Protein AF-0000000075982747 (afdb_homodimer)

Foldseek 3Di:
DPPCVPPPDPLQLLFFWDWAPDDDPNATKIKTKDFDQFWIKMWMDSLVFIWIDIDGNVRLQVQQCVQPVPDDDDRNLSRVVVCVVNVCRHCEPVVPFQWHWDWDADPNWIKIWIWHDDVNHIGIDIDTIDTDDDVVSCSRPVVLVVLLVVVVVVVVVVVVVVLQVVVVVVVVCVVVVHDDPDPVPDDDRDDPVVVVVVVPDPVVVVVVVVCVVCVCRDPVNSVSSSVSSVVVVVVVVVCVVVVD/DPPPVPPPDPLQLLFFWDWAPDDDPNATKIKTKDFDQFWIKMWMDSLVFIWIDIDGNVRLQVQQCVQPVPDDDDRNLSSVVVCVVNVCRHCEPVVPFQWHWDWDADPNWIKIWIWHDDVNHIGIDIDTIDTDDDVVSCSRPVVLVVLLVVVVVVVVVVVVVVLQVVVVVVVVCVVVVHDDPDPVPDDDRDDPVVVVVVVPDPVVVVVVVVCVVCVCRDPVNSVSSSVSSVVVVVVVVVCVVVVD

Solvent-accessible surface area (backbone ato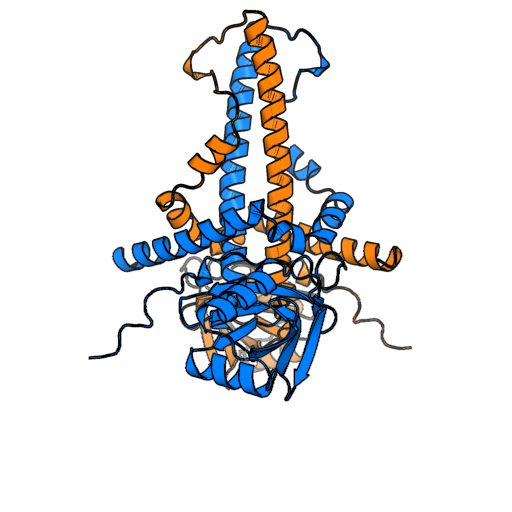ms only — not comparable to full-atom values): 26541 Å² total; per-residue (Å²): 128,81,85,70,78,76,72,65,76,58,73,53,68,34,47,44,54,35,50,32,61,52,61,58,96,90,27,56,31,32,38,32,68,44,77,59,83,56,35,40,39,39,41,39,31,57,69,54,52,37,29,34,41,74,43,46,52,71,54,50,52,54,51,42,41,72,63,30,72,90,58,88,74,57,64,60,60,50,50,50,50,51,49,54,55,60,74,39,31,64,38,40,65,64,72,82,37,75,38,44,68,47,73,42,77,53,94,90,25,51,28,45,37,37,40,36,63,55,94,83,35,81,37,54,48,72,47,66,36,40,80,56,54,46,67,56,40,20,63,69,48,45,48,44,37,48,39,43,37,31,50,50,51,54,52,44,54,51,51,52,50,51,43,53,47,47,40,52,34,49,50,42,30,48,74,72,68,49,71,63,94,48,77,85,47,64,70,78,76,84,46,69,69,59,48,51,55,68,62,64,35,56,71,61,45,10,59,53,52,75,45,20,68,61,52,50,40,24,76,78,34,27,54,53,44,25,48,45,40,52,18,48,54,51,29,52,53,52,26,65,72,66,76,98,129,80,82,72,77,74,72,65,76,59,73,54,68,34,46,43,54,35,49,32,61,50,61,56,96,90,26,56,32,32,38,32,67,42,76,58,83,56,34,40,38,39,41,38,30,55,70,54,53,39,29,34,42,73,43,47,52,72,56,49,53,54,50,42,38,70,64,29,70,90,57,88,72,58,65,60,60,49,49,50,51,52,49,55,55,61,73,38,30,63,40,40,64,64,71,84,38,74,38,45,67,46,73,42,77,54,96,90,25,52,29,43,36,36,41,36,65,56,94,85,36,82,38,55,46,73,46,66,35,41,82,56,55,47,67,57,40,19,63,70,49,44,48,44,38,47,38,43,35,32,51,49,52,54,50,45,54,51,52,50,51,51,44,51,48,46,40,51,34,50,49,43,30,47,75,73,67,51,67,64,94,48,77,84,46,62,71,78,77,84,47,70,70,59,47,51,55,68,62,64,36,57,71,60,46,10,59,52,50,74,45,20,68,62,53,48,40,24,76,76,34,26,53,52,44,24,49,44,41,50,18,48,55,52,30,51,52,51,28,67,73,65,74,97

Radius of gyration: 26.96 Å; Cα contacts (8 Å, |Δi|>4): 726; chains: 2; bounding box: 75×79×65 Å

Nearest PDB structures (foldseek):
  2qm4-assembly2_D  TM=8.924E-01  e=4.549E-17  Homo sapiens
  2qm4-assembly1_A  TM=8.557E-01  e=5.703E-17  Homo sapiens
  7lt3-assembly1_H  TM=8.931E-01  e=9.091E-16  Homo sapiens
  3w03-assembly1_B  TM=8.622E-01  e=6.477E-16  Homo sapiens
  3rwr-assembly1_H  TM=8.733E-01  e=3.383E-14  Homo sapiens

Secondary structure (DSSP, 8-state):
----TT-S--GGGGSPPEEEEEEETTEEEEEEEEE-SS-EEEEEE-SS-EEEEEE-HHHHHHHHHHH-TT----HHHHHHHHHHHHHTGGGTTSSSSS-EEEEEEETTEEEEEEEEEETTEEEEEEEEPEEP-HHHHIIIIIHHHHHHHHHHHHHHHHHHHHHHHHHHHHHHHHHTT---SSGGG--PPP-HHHHHHHH--HHHHHHHHTTHHHHHTSHHHHHHHHHHHHHHHHHHHHHHHHT-/----TT-S--GGGGSPPEEEEEEETTEEEEEEEEE-SS-EEEEEE-SS-EEEEEE-HHHHHHHHHHH-TT----HHHHHHHHHHHHHTGGGTTSSSSS-EEEEEEETTEEEEEEEEEETTEEEEEEEEPEEP-HHHHIIIIIHHHHHHHHHHHHHHHHHHHHHHHHHHHHHHHHHTT---SSGGG--PPP-HHHHHHHH--HHHHHHHHTTHHHHHTSHHHHHHHHHHHHHHHHHHHHHHHHT-

InterPro domains:
  IPR015381 XLF-like, N-terminal [PF09302] (16-130)
  IPR038051 XRCC4-like, N-terminal domain superfamily [G3DSA:2.170.210.10] (7-145)
  IPR052287 Non-homologous end-joining factor [PTHR32235] (9-232)
  IPR053829 XLF-like, coiled-coil region [PF21928] (135-181)

Organism: Limulus polyphemus (NCBI:txid6850)

Sequence (488 aa):
MADNSFGKQSKLNAVPWKYCTVSYKNRNLLVKFEISETSYQLFVTDLVHLYSEQLLKTDLHSRTQKLNPKIEVPTNRLLQEIESILSEASSWNTGKMHYLVEVREVAEAPVLKVESYLAGVPFLWEFYLQSEHGEQFNKQVVSPLLYMVAELQRQQRELIARLKSKDAEIDNYKASGATVSRKQMETLPFNEENFRNDMNIMKDVAENLKMAVPNVFSKDAQKLYEYVVLASYEAQTLKSLTGCMADNSFGKQSKLNAVPWKYCTVSYKNRNLLVKFEISETSYQLFVTDLVHLYSEQLLKTDLHSRTQKLNPKIEVPTNRLLQEIESILSEASSWNTGKMHYLVEVREVAEAPVLKVESYLAGVPFLWEFYLQSEHGEQFNKQVVSPLLYMVAELQRQQRELIARLKSKDAEIDNYKASGATVSRKQMETLPFNEENFRNDMNIMKDVAENLKMAVPNVFSKDAQKLYEYVVLASYEAQTLKSLTGC

pLDDT: mean 87.95, std 13.23, range [20.52, 97.38]

Structure (mmCIF, N/CA/C/O backbone):
data_AF-0000000075982747-model_v1
#
loop_
_entity.id
_entity.type
_entity.pdbx_description
1 polymer 'Non-homologous end-joining factor 1-like isoform X3'
#
loop_
_atom_site.group_PDB
_atom_site.id
_atom_site.type_symbol
_atom_site.label_atom_id
_atom_site.label_alt_id
_atom_site.label_comp_id
_atom_site.label_asym_id
_atom_site.label_entity_id
_atom_site.label_seq_id
_atom_site.pdbx_PDB_ins_code
_atom_site.Cartn_x
_atom_site.Cartn_y
_atom_site.Cartn_z
_atom_site.occupancy
_atom_site.B_iso_or_equiv
_atom_site.auth_seq_id
_atom_site.auth_comp_id
_atom_site.auth_asym_id
_atom_site.auth_atom_id
_atom_site.pdbx_PDB_model_num
ATOM 1 N N . MET A 1 1 ? 7.797 2.732 -39.375 1 21.17 1 MET A N 1
ATOM 2 C CA . MET A 1 1 ? 6.598 2.445 -38.594 1 21.17 1 MET A CA 1
ATOM 3 C C . MET A 1 1 ? 6.961 2.088 -37.156 1 21.17 1 MET A C 1
ATOM 5 O O . MET A 1 1 ? 7.746 1.166 -36.906 1 21.17 1 MET A O 1
ATOM 9 N N . ALA A 1 2 ? 7.059 3.021 -36.219 1 28.95 2 ALA A N 1
ATOM 10 C CA . ALA A 1 2 ? 7.52 2.877 -34.844 1 28.95 2 ALA A CA 1
ATOM 11 C C . ALA A 1 2 ? 6.785 1.739 -34.156 1 28.95 2 ALA A C 1
ATOM 13 O O . ALA A 1 2 ? 5.555 1.646 -34.219 1 28.95 2 ALA A O 1
ATOM 14 N N . ASP A 1 3 ? 7.359 0.571 -34.062 1 27.52 3 ASP A N 1
ATOM 15 C CA . ASP A 1 3 ? 6.805 -0.683 -33.562 1 27.52 3 ASP A CA 1
ATOM 16 C C . ASP A 1 3 ? 6.039 -0.463 -32.25 1 27.52 3 ASP A C 1
ATOM 18 O O . ASP A 1 3 ? 6.605 0.023 -31.266 1 27.52 3 ASP A O 1
ATOM 22 N N . ASN A 1 4 ? 4.777 -0.023 -32.188 1 30.94 4 ASN A N 1
ATOM 23 C CA . ASN A 1 4 ? 3.637 0.309 -31.344 1 30.94 4 ASN A CA 1
ATOM 24 C C . ASN A 1 4 ? 3.383 -0.771 -30.297 1 30.94 4 ASN A C 1
ATOM 26 O O . ASN A 1 4 ? 2.254 -0.934 -29.828 1 30.94 4 ASN A O 1
ATOM 30 N N . SER A 1 5 ? 4.004 -1.928 -30.25 1 33.12 5 SER A N 1
ATOM 31 C CA . SER A 1 5 ? 3.891 -3.182 -29.5 1 33.12 5 SER A CA 1
ATOM 32 C C . SER A 1 5 ? 3.957 -2.945 -28 1 33.12 5 SER A C 1
ATOM 34 O O . SER A 1 5 ? 3.693 -3.855 -27.219 1 33.12 5 SER A O 1
ATOM 36 N N . PHE A 1 6 ? 4.676 -2.016 -27.547 1 33.22 6 PHE A N 1
ATOM 37 C CA . PHE A 1 6 ? 4.879 -1.712 -26.141 1 33.22 6 PHE A CA 1
ATOM 38 C C . PHE A 1 6 ? 3.586 -1.226 -25.5 1 33.22 6 PHE A C 1
ATOM 40 O O . PHE A 1 6 ? 3.541 -0.973 -24.297 1 33.22 6 PHE A O 1
ATOM 47 N N . GLY A 1 7 ? 2.684 -0.474 -26.25 1 39.56 7 GLY A N 1
ATOM 48 C CA . GLY A 1 7 ? 1.726 0.344 -25.516 1 39.56 7 GLY A CA 1
ATOM 49 C C . GLY A 1 7 ? 0.766 -0.47 -24.672 1 39.56 7 GLY A C 1
ATOM 50 O O . GLY A 1 7 ? -0.188 0.073 -24.109 1 39.56 7 GLY A O 1
ATOM 51 N N . LYS A 1 8 ? 0.344 -1.641 -25.141 1 43.84 8 LYS A N 1
ATOM 52 C CA . LYS A 1 8 ? -0.685 -2.424 -24.469 1 43.84 8 LYS A CA 1
ATOM 53 C C . LYS A 1 8 ? -0.226 -2.846 -23.078 1 43.84 8 LYS A C 1
ATOM 55 O O . LYS A 1 8 ? 0.821 -3.48 -22.922 1 43.84 8 LYS A O 1
ATOM 60 N N . GLN A 1 9 ? -0.669 -2.15 -22.156 1 57.88 9 GLN A N 1
ATOM 61 C CA . GLN A 1 9 ? -0.435 -2.467 -20.75 1 57.88 9 GLN A CA 1
ATOM 62 C C . GLN A 1 9 ? -0.441 -3.975 -20.516 1 57.88 9 GLN A C 1
ATOM 64 O O . GLN A 1 9 ? -1.39 -4.664 -20.891 1 57.88 9 GLN A O 1
ATOM 69 N N . SER A 1 10 ? 0.787 -4.621 -20.219 1 70.5 10 SER A N 1
ATOM 70 C CA . SER A 1 10 ? 0.969 -6.043 -19.938 1 70.5 10 SER A CA 1
ATOM 71 C C . SER A 1 10 ? -0.114 -6.566 -19 1 70.5 10 SER A C 1
ATOM 73 O O . SER A 1 10 ? -0.433 -5.926 -18 1 70.5 10 SER A O 1
ATOM 75 N N . LYS A 1 11 ? -0.999 -7.453 -19.531 1 84.06 11 LYS A N 1
ATOM 76 C CA . LYS A 1 11 ? -1.966 -8.148 -18.688 1 84.06 11 LYS A CA 1
ATOM 77 C C . LYS A 1 11 ? -1.343 -8.547 -17.344 1 84.06 11 LYS A C 1
ATOM 79 O O . LYS A 1 11 ? -2.047 -8.695 -16.344 1 84.06 11 LYS A O 1
ATOM 84 N N . LEU A 1 12 ? -0.029 -8.602 -17.359 1 92.25 12 LEU A N 1
ATOM 85 C CA . LEU A 1 12 ? 0.691 -9.047 -16.172 1 92.25 12 LEU A CA 1
ATOM 86 C C . LEU A 1 12 ? 0.562 -8.031 -15.047 1 92.25 12 LEU A C 1
ATOM 88 O O . LEU A 1 12 ? 0.581 -8.398 -13.867 1 92.25 12 LEU A O 1
ATOM 92 N N . ASN A 1 13 ? 0.337 -6.801 -15.414 1 92.44 13 ASN A N 1
ATOM 93 C CA . ASN A 1 13 ? 0.226 -5.75 -14.406 1 92.44 13 ASN A CA 1
ATOM 94 C C . ASN A 1 13 ? -0.963 -5.988 -13.477 1 92.44 13 ASN A C 1
ATOM 96 O O . ASN A 1 13 ? -0.889 -5.703 -12.281 1 92.44 13 ASN A O 1
ATOM 100 N N . ALA A 1 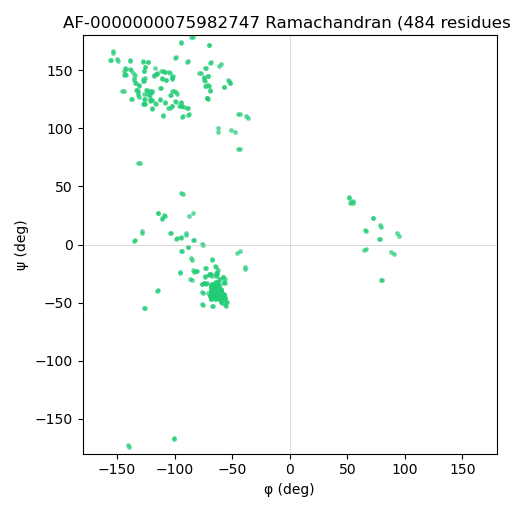14 ? -1.988 -6.586 -14.039 1 92.12 14 ALA A N 1
ATOM 101 C CA . ALA A 1 14 ? -3.225 -6.754 -13.273 1 92.12 14 ALA A CA 1
ATOM 102 C C . ALA A 1 14 ? -3.266 -8.109 -12.586 1 92.12 14 ALA A C 1
ATOM 104 O O . ALA A 1 14 ? -4.195 -8.406 -11.828 1 92.12 14 ALA A O 1
ATOM 105 N N . VAL A 1 15 ? -2.285 -8.938 -12.875 1 93.25 15 VAL A N 1
ATOM 106 C CA . VAL A 1 15 ? -2.213 -10.227 -12.195 1 93.25 15 VAL A CA 1
ATOM 107 C C . VAL A 1 15 ? -1.803 -10.031 -10.742 1 93.25 15 VAL A C 1
ATOM 109 O O . VAL A 1 15 ? -0.827 -9.328 -10.453 1 93.25 15 VAL A O 1
ATOM 112 N N . PRO A 1 16 ? -2.594 -10.562 -9.82 1 92.94 16 PRO A N 1
ATOM 113 C CA . PRO A 1 16 ? -2.242 -10.391 -8.406 1 92.94 16 PRO A CA 1
ATOM 114 C C . PRO A 1 16 ? -0.988 -11.172 -8.008 1 92.94 16 PRO A C 1
ATOM 116 O O . PRO A 1 16 ? -0.646 -12.164 -8.656 1 92.94 16 PRO A O 1
ATOM 119 N N . TRP A 1 17 ? -0.344 -10.727 -6.969 1 94.31 17 TRP A N 1
ATOM 120 C CA . TRP A 1 17 ? 0.831 -11.398 -6.422 1 94.31 17 TRP A CA 1
ATOM 121 C C . TRP A 1 17 ? 0.435 -12.664 -5.676 1 94.31 17 TRP A C 1
ATOM 123 O O . TRP A 1 17 ? -0.622 -12.719 -5.039 1 94.31 17 TRP A O 1
ATOM 133 N N . LYS A 1 18 ? 1.231 -13.609 -5.777 1 91.62 18 LYS A N 1
ATOM 134 C CA . LYS A 1 18 ? 1.093 -14.844 -5.008 1 91.62 18 LYS A CA 1
ATOM 135 C C . LYS A 1 18 ? 2.225 -14.992 -3.996 1 91.62 18 LYS A C 1
ATOM 137 O O . LYS A 1 18 ? 3.389 -14.75 -4.32 1 91.62 18 LYS A O 1
ATOM 142 N N . TYR A 1 19 ? 1.837 -15.352 -2.811 1 89.88 19 TYR A N 1
ATOM 143 C CA . TYR A 1 19 ? 2.805 -15.586 -1.744 1 89.88 19 TYR A CA 1
ATOM 144 C C . TYR A 1 19 ? 3.629 -16.844 -2.014 1 89.88 19 TYR A C 1
ATOM 146 O O . TYR A 1 19 ? 3.082 -17.875 -2.389 1 89.88 19 TYR A O 1
ATOM 154 N N . CYS A 1 20 ? 4.949 -16.688 -1.856 1 89.06 20 CYS A N 1
ATOM 155 C CA . CYS A 1 20 ? 5.844 -17.828 -1.993 1 89.06 20 CYS A CA 1
ATOM 156 C C . CYS A 1 20 ? 6.277 -18.344 -0.628 1 89.06 20 CYS A C 1
ATOM 158 O O . CYS A 1 20 ? 6.562 -17.562 0.276 1 89.06 20 CYS A O 1
ATOM 160 N N . THR A 1 21 ? 6.414 -19.562 -0.453 1 82.19 21 THR A N 1
ATOM 161 C CA . THR A 1 21 ? 6.832 -20.141 0.817 1 82.19 21 THR A CA 1
ATOM 162 C C . THR A 1 21 ? 8.352 -20.125 0.939 1 82.19 21 THR A C 1
ATOM 164 O O . THR A 1 21 ? 8.906 -20.562 1.953 1 82.19 21 THR A O 1
ATOM 167 N N . VAL A 1 22 ? 9.078 -19.562 -0.009 1 84.94 22 VAL A N 1
ATOM 168 C CA . VAL A 1 22 ? 10.539 -19.484 0.05 1 84.94 22 VAL A CA 1
ATOM 169 C C . VAL A 1 22 ? 10.969 -18.062 0.422 1 84.94 22 VAL A C 1
ATOM 171 O O . VAL A 1 22 ? 10.266 -17.094 0.116 1 84.94 22 VAL A O 1
ATOM 174 N N . SER A 1 23 ? 12.086 -18.047 1.132 1 82.81 23 SER A N 1
ATOM 175 C CA . SER A 1 23 ? 12.609 -16.75 1.554 1 82.81 23 SER A CA 1
ATOM 176 C C . SER A 1 23 ? 13.961 -16.469 0.911 1 82.81 23 SER A C 1
ATOM 178 O O . SER A 1 23 ? 14.672 -17.391 0.509 1 82.81 23 SER A O 1
ATOM 180 N N . TYR A 1 24 ? 14.234 -15.305 0.636 1 84.81 24 TYR A N 1
ATOM 181 C CA . TYR A 1 24 ? 15.5 -14.781 0.138 1 84.81 24 TYR A CA 1
ATOM 182 C C . TYR A 1 24 ? 16 -13.648 1.021 1 84.81 24 TYR A C 1
ATOM 184 O O . TYR A 1 24 ? 15.312 -12.656 1.223 1 84.81 24 TYR A O 1
ATOM 192 N N . LYS A 1 25 ? 17.203 -13.789 1.597 1 84.44 25 LYS A N 1
ATOM 193 C CA . LYS A 1 25 ? 17.781 -12.805 2.502 1 84.44 25 LYS A CA 1
ATOM 194 C C . LYS A 1 25 ? 16.812 -12.445 3.623 1 84.44 25 LYS A C 1
ATOM 196 O O . LYS A 1 25 ? 16.562 -11.266 3.891 1 84.44 25 LYS A O 1
ATOM 201 N N . ASN A 1 26 ? 16.109 -13.453 4.156 1 82.88 26 ASN A N 1
ATOM 202 C CA . ASN A 1 26 ? 15.219 -13.367 5.312 1 82.88 26 ASN A CA 1
ATOM 203 C C . ASN A 1 26 ? 13.93 -12.625 4.977 1 82.88 26 ASN A C 1
ATOM 205 O O . ASN A 1 26 ? 13.32 -12.008 5.852 1 82.88 26 ASN A O 1
ATOM 209 N N . ARG A 1 27 ? 13.672 -12.633 3.73 1 86.88 27 ARG A N 1
ATOM 210 C CA . ARG A 1 27 ? 12.422 -12.008 3.311 1 86.88 27 ARG A CA 1
ATOM 211 C C . ARG A 1 27 ? 11.594 -12.969 2.457 1 86.88 27 ARG A C 1
ATOM 213 O O . ARG A 1 27 ? 12.141 -13.703 1.636 1 86.88 27 ARG A O 1
ATOM 220 N N . ASN A 1 28 ? 10.344 -12.883 2.717 1 86.81 28 ASN A N 1
ATOM 221 C CA . ASN A 1 28 ? 9.445 -13.688 1.895 1 86.81 28 ASN A CA 1
ATOM 222 C C . ASN A 1 28 ? 9.305 -13.109 0.489 1 86.81 28 ASN A C 1
ATOM 224 O O . ASN A 1 28 ? 9.391 -11.898 0.301 1 86.81 28 ASN A O 1
ATOM 228 N N . LEU A 1 29 ? 9.031 -14.039 -0.42 1 92.38 29 LEU A N 1
ATOM 229 C CA . LEU A 1 29 ? 8.93 -13.617 -1.812 1 92.38 29 LEU A CA 1
ATOM 230 C C . LEU A 1 29 ? 7.484 -13.664 -2.291 1 92.38 29 LEU A C 1
ATOM 232 O O . LEU A 1 29 ? 6.668 -14.406 -1.744 1 92.38 29 LEU A O 1
ATOM 236 N N . LEU A 1 30 ? 7.211 -12.789 -3.17 1 94.81 30 LEU A N 1
ATOM 237 C CA . LEU A 1 30 ? 5.973 -12.805 -3.941 1 94.81 30 LEU A CA 1
ATOM 238 C C . LEU A 1 30 ? 6.262 -12.969 -5.43 1 94.81 30 LEU A C 1
ATOM 240 O O . LEU A 1 30 ? 7.262 -12.453 -5.934 1 94.81 30 LEU A O 1
ATOM 244 N N . VAL A 1 31 ? 5.336 -13.688 -6.105 1 95.62 31 VAL A N 1
ATOM 245 C CA . VAL A 1 31 ? 5.539 -13.914 -7.535 1 95.62 31 VAL A CA 1
ATOM 246 C C . VAL A 1 31 ? 4.234 -13.672 -8.289 1 95.62 31 VAL A C 1
ATOM 248 O O . VAL A 1 31 ? 3.15 -13.938 -7.762 1 95.62 31 VAL A O 1
ATOM 251 N N . LYS A 1 32 ? 4.309 -13.133 -9.414 1 95.94 32 LYS A N 1
ATOM 252 C CA . LYS A 1 32 ? 3.229 -13.102 -10.391 1 95.94 32 LYS A CA 1
ATOM 253 C C . LYS A 1 32 ? 3.752 -13.359 -11.805 1 95.94 32 LYS A C 1
ATOM 255 O O . LYS A 1 32 ? 4.914 -13.07 -12.102 1 95.94 32 LYS A O 1
ATOM 260 N N . PHE A 1 33 ? 2.834 -13.961 -12.656 1 96.75 33 PHE A N 1
ATOM 261 C CA . PHE A 1 33 ? 3.365 -14.406 -13.938 1 96.75 33 PHE A CA 1
ATOM 262 C C . PHE A 1 33 ? 2.256 -14.5 -14.984 1 96.75 33 PHE A C 1
ATOM 264 O O . PHE A 1 33 ? 1.072 -14.484 -14.641 1 96.75 33 PHE A O 1
ATOM 271 N N . GLU A 1 34 ? 2.709 -14.453 -16.188 1 96.31 34 GLU A N 1
ATOM 272 C CA . GLU A 1 34 ? 1.869 -14.688 -17.359 1 96.31 34 GLU A CA 1
ATOM 273 C C . GLU A 1 34 ? 2.545 -15.641 -18.344 1 96.31 34 GLU A C 1
ATOM 275 O O . GLU A 1 34 ? 3.744 -15.523 -18.609 1 96.31 34 GLU A O 1
ATOM 280 N N . ILE A 1 35 ? 1.756 -16.609 -18.797 1 96 35 ILE A N 1
ATOM 281 C CA . ILE A 1 35 ? 2.244 -17.594 -19.75 1 96 35 ILE A CA 1
ATOM 282 C C . ILE A 1 35 ? 1.544 -17.406 -21.094 1 96 35 ILE A C 1
ATOM 284 O O . ILE A 1 35 ? 0.319 -17.281 -21.156 1 96 35 ILE A O 1
ATOM 288 N N . SER A 1 36 ? 2.287 -17.25 -22.094 1 93.56 36 SER A N 1
ATOM 289 C CA . SER A 1 36 ? 1.737 -17.234 -23.438 1 93.56 36 SER A CA 1
ATOM 290 C C . SER A 1 36 ? 1.949 -18.578 -24.141 1 93.56 36 SER A C 1
ATOM 292 O O . SER A 1 36 ? 2.314 -19.562 -23.516 1 93.56 36 SER A O 1
ATOM 294 N N . GLU A 1 37 ? 1.739 -18.578 -25.406 1 92.69 37 GLU A N 1
ATOM 295 C CA . GLU A 1 37 ? 1.903 -19.797 -26.188 1 92.69 37 GLU A CA 1
ATOM 296 C C . GLU A 1 37 ? 3.379 -20.141 -26.359 1 92.69 37 GLU A C 1
ATOM 298 O O . GLU A 1 37 ? 3.732 -21.312 -26.5 1 92.69 37 GLU A O 1
ATOM 303 N N . THR A 1 38 ? 4.207 -19.156 -26.344 1 94.25 38 THR A N 1
ATOM 304 C CA . THR A 1 38 ? 5.594 -19.453 -26.688 1 94.25 38 THR A CA 1
ATOM 305 C C . THR A 1 38 ? 6.547 -18.781 -25.703 1 94.25 38 THR A C 1
ATOM 307 O O . THR A 1 38 ? 7.766 -18.797 -25.906 1 94.25 38 THR A O 1
ATOM 310 N N . SER A 1 39 ? 5.992 -18.141 -24.703 1 95.75 39 SER A N 1
ATOM 311 C CA . SER A 1 39 ? 6.855 -17.375 -23.797 1 95.75 39 SER A CA 1
ATOM 312 C C . SER A 1 39 ? 6.23 -17.25 -22.422 1 95.75 39 SER A C 1
ATOM 314 O O . SER A 1 39 ? 5.078 -17.641 -22.203 1 95.75 39 SER A O 1
ATOM 316 N N . TYR A 1 40 ? 7.102 -16.812 -21.484 1 96.69 40 TYR A N 1
ATOM 317 C CA . TYR A 1 40 ? 6.551 -16.406 -20.203 1 96.69 40 TYR A CA 1
ATOM 318 C C . TYR A 1 40 ? 7.238 -15.148 -19.688 1 96.69 40 TYR A C 1
ATOM 320 O O . TYR A 1 40 ? 8.305 -14.773 -20.172 1 96.69 40 TYR A O 1
ATOM 328 N N . GLN A 1 41 ? 6.523 -14.492 -18.812 1 97.06 41 GLN A N 1
ATOM 329 C CA . GLN A 1 41 ? 7.039 -13.359 -18.047 1 97.06 41 GLN A CA 1
ATOM 330 C C . GLN A 1 41 ? 6.676 -13.469 -16.578 1 97.06 41 GLN A C 1
ATOM 332 O O . GLN A 1 41 ? 5.578 -13.922 -16.234 1 97.06 41 GLN A O 1
ATOM 337 N N . LEU A 1 42 ? 7.617 -13.125 -15.742 1 97.25 42 LEU A N 1
ATOM 338 C CA . LEU A 1 42 ? 7.262 -13.141 -14.328 1 97.25 42 LEU A CA 1
ATOM 339 C C . LEU A 1 42 ? 7.926 -11.984 -13.594 1 97.25 42 LEU A C 1
ATOM 341 O O . LEU A 1 42 ? 8.922 -11.43 -14.062 1 97.25 42 LEU A O 1
ATOM 345 N N . PHE A 1 43 ? 7.32 -11.516 -12.547 1 97.25 43 PHE A N 1
ATOM 346 C CA . PHE A 1 43 ? 7.879 -10.617 -11.539 1 97.25 43 PHE A CA 1
ATOM 347 C C . PHE A 1 43 ? 8.047 -11.336 -10.211 1 97.25 43 PHE A C 1
ATOM 349 O O . PHE A 1 43 ? 7.223 -12.188 -9.844 1 97.25 43 PHE A O 1
ATOM 356 N N . VAL A 1 44 ? 9.086 -11.039 -9.508 1 96.62 44 VAL A N 1
ATOM 357 C CA . VAL A 1 44 ? 9.344 -11.5 -8.148 1 96.62 44 VAL A CA 1
ATOM 358 C C . VAL A 1 44 ? 9.734 -10.32 -7.266 1 96.62 44 VAL A C 1
ATOM 360 O O . VAL A 1 44 ? 10.516 -9.461 -7.68 1 96.62 44 VAL A O 1
ATOM 363 N N . THR A 1 45 ? 9.211 -10.258 -6.074 1 95.88 45 THR A N 1
ATOM 364 C CA . THR A 1 45 ? 9.578 -9.156 -5.188 1 95.88 45 THR A CA 1
ATOM 365 C C . THR A 1 45 ? 9.664 -9.633 -3.74 1 95.88 45 THR A C 1
ATOM 367 O O . THR A 1 45 ? 8.969 -10.578 -3.35 1 95.88 45 THR A O 1
ATOM 370 N N . ASP A 1 46 ? 10.555 -9.062 -3.012 1 93.56 46 ASP A N 1
ATOM 371 C CA . ASP A 1 46 ? 10.602 -9.188 -1.559 1 93.56 46 ASP A CA 1
ATOM 372 C C . ASP A 1 46 ? 10.078 -7.93 -0.876 1 93.56 46 ASP A C 1
ATOM 374 O O . ASP A 1 46 ? 10.328 -7.711 0.311 1 93.56 46 ASP A O 1
ATOM 378 N N . LEU A 1 47 ? 9.5 -7.027 -1.6 1 93.94 47 LEU A N 1
ATOM 379 C CA . LEU A 1 47 ? 8.898 -5.766 -1.188 1 93.94 47 LEU A CA 1
ATOM 380 C C . LEU A 1 47 ? 9.977 -4.711 -0.93 1 93.94 47 LEU A C 1
ATOM 382 O O . LEU A 1 47 ? 9.664 -3.602 -0.488 1 93.94 47 LEU A O 1
ATOM 386 N N . VAL A 1 48 ? 11.18 -5.012 -1.191 1 95.06 48 VAL A N 1
ATOM 387 C CA . VAL A 1 48 ? 12.305 -4.078 -1.183 1 95.06 48 VAL A CA 1
ATOM 388 C C . VAL A 1 48 ? 12.867 -3.943 -2.594 1 95.06 48 VAL A C 1
ATOM 390 O O . VAL A 1 48 ? 13.195 -2.838 -3.035 1 95.06 48 VAL A O 1
ATOM 393 N N . HIS A 1 49 ? 12.914 -5.066 -3.264 1 94.62 49 HIS A N 1
ATOM 394 C CA . HIS A 1 49 ? 13.422 -5.156 -4.633 1 94.62 49 HIS A CA 1
ATOM 395 C C . HIS A 1 49 ? 12.391 -5.805 -5.551 1 94.62 49 HIS A C 1
ATOM 397 O O . HIS A 1 49 ? 11.531 -6.566 -5.094 1 94.62 49 HIS A O 1
ATOM 403 N N . LEU A 1 50 ? 12.484 -5.434 -6.781 1 96.56 50 LEU A N 1
ATOM 404 C CA . LEU A 1 50 ? 11.688 -6.066 -7.828 1 96.56 50 LEU A CA 1
ATOM 405 C C . LEU A 1 50 ? 12.594 -6.715 -8.875 1 96.56 50 LEU A C 1
ATOM 407 O O . LEU A 1 50 ? 13.562 -6.109 -9.328 1 96.56 50 LEU A O 1
ATOM 411 N N . TYR A 1 51 ? 12.266 -7.938 -9.18 1 96.69 51 TYR A N 1
ATOM 412 C CA . TYR A 1 51 ? 12.992 -8.688 -10.195 1 96.69 51 TYR A CA 1
ATOM 413 C C . TYR A 1 51 ? 12.047 -9.164 -11.297 1 96.69 51 TYR A C 1
ATOM 415 O O . TYR A 1 51 ? 10.844 -9.281 -11.078 1 96.69 51 TYR A O 1
ATOM 423 N N . SER A 1 52 ? 12.664 -9.43 -12.484 1 97.25 52 SER A N 1
ATOM 424 C CA . SER A 1 52 ? 11.828 -9.93 -13.562 1 97.25 52 SER A CA 1
ATOM 425 C C . SER A 1 52 ? 12.625 -10.852 -14.492 1 97.25 52 SER A C 1
ATOM 427 O O . SER A 1 52 ? 13.859 -10.852 -14.469 1 97.25 52 SER A O 1
ATOM 429 N N . GLU A 1 53 ? 11.914 -11.656 -15.203 1 97.31 53 GLU A N 1
ATOM 430 C CA . GLU A 1 53 ? 12.445 -12.445 -16.312 1 97.31 53 GLU A CA 1
ATOM 431 C C . GLU A 1 53 ? 11.414 -12.602 -17.422 1 97.31 53 GLU A C 1
ATOM 433 O O . GLU A 1 53 ? 10.234 -12.836 -17.156 1 97.31 53 GLU A O 1
ATOM 438 N N . GLN A 1 54 ? 11.852 -12.367 -18.562 1 96.12 54 GLN A N 1
ATOM 439 C CA . GLN A 1 54 ? 11.086 -12.711 -19.766 1 96.12 54 GLN A CA 1
ATOM 440 C C . GLN A 1 54 ? 11.867 -13.664 -20.656 1 96.12 54 GLN A C 1
ATOM 442 O O . GLN A 1 54 ? 13.023 -13.398 -21 1 96.12 54 GLN A O 1
ATOM 447 N N . LEU A 1 55 ? 11.273 -14.742 -20.953 1 96.06 55 LEU A N 1
ATOM 448 C CA . LEU A 1 55 ? 11.938 -15.727 -21.797 1 96.06 55 LEU A CA 1
ATOM 449 C C . LEU A 1 55 ? 11.109 -16.031 -23.047 1 96.06 55 LEU A C 1
ATOM 451 O O . LEU A 1 55 ? 9.922 -16.344 -22.938 1 96.06 55 LEU A O 1
ATOM 455 N N . LEU A 1 56 ? 11.734 -15.938 -24.156 1 94.38 56 LEU A N 1
ATOM 456 C CA . LEU A 1 56 ? 11.086 -16.234 -25.438 1 94.38 56 LEU A CA 1
ATOM 457 C C . LEU A 1 56 ? 11.352 -17.688 -25.844 1 94.38 56 LEU A C 1
ATOM 459 O O . LEU A 1 56 ? 12.148 -18.375 -25.219 1 94.38 56 LEU A O 1
ATOM 463 N N . LYS A 1 57 ? 10.727 -18.094 -26.891 1 92.56 57 LYS A N 1
ATOM 464 C CA . LYS A 1 57 ? 10.734 -19.484 -27.328 1 92.56 57 LYS A CA 1
ATOM 465 C C . LYS A 1 57 ? 12.164 -20 -27.5 1 92.56 57 LYS A C 1
ATOM 467 O O . LYS A 1 57 ? 12.508 -21.078 -27.016 1 92.56 57 LYS A O 1
ATOM 472 N N . THR A 1 58 ? 13 -19.297 -28.188 1 91.38 58 THR A N 1
ATOM 473 C CA . THR A 1 58 ? 14.367 -19.734 -28.484 1 91.38 58 THR A CA 1
ATOM 474 C C . THR A 1 58 ? 15.156 -19.922 -27.188 1 91.38 58 THR A C 1
ATOM 476 O O . THR A 1 58 ? 15.883 -20.906 -27.047 1 91.38 58 THR A O 1
ATOM 479 N N . ASP A 1 59 ? 14.977 -19.062 -26.312 1 95.12 59 ASP A N 1
ATOM 480 C CA . ASP A 1 59 ? 15.719 -19.125 -25.062 1 95.12 59 ASP A CA 1
ATOM 481 C C . ASP A 1 59 ? 15.18 -20.234 -24.156 1 95.12 59 ASP A C 1
ATOM 483 O O . ASP A 1 59 ? 15.938 -20.844 -23.391 1 95.12 59 ASP A O 1
ATOM 487 N N . LEU A 1 60 ? 13.906 -20.469 -24.219 1 94.88 60 LEU A N 1
ATOM 488 C CA . LEU A 1 60 ? 13.297 -21.562 -23.484 1 94.88 60 LEU A CA 1
ATOM 489 C C . LEU A 1 60 ? 13.945 -22.891 -23.844 1 94.88 60 LEU A C 1
ATOM 491 O O . LEU A 1 60 ? 14.305 -23.672 -22.953 1 94.88 60 LEU A O 1
ATOM 495 N N . HIS A 1 61 ? 14.117 -23.109 -25.062 1 92.56 61 HIS A N 1
ATOM 496 C CA . HIS A 1 61 ? 14.68 -24.359 -25.562 1 92.56 61 HIS A CA 1
ATOM 497 C C . HIS A 1 61 ? 16.156 -24.484 -25.172 1 92.56 61 HIS A C 1
ATOM 499 O O . HIS A 1 61 ? 16.594 -25.531 -24.719 1 92.56 61 HIS A O 1
ATOM 505 N N . SER A 1 62 ? 16.859 -23.422 -25.391 1 95.44 62 SER A N 1
ATOM 506 C CA . SER A 1 62 ? 18.281 -23.438 -25.062 1 95.44 62 SER A CA 1
ATOM 507 C C . SER A 1 62 ? 18.516 -23.719 -23.594 1 95.44 62 SER A C 1
ATOM 509 O O . SER A 1 62 ? 19.391 -24.516 -23.234 1 95.44 62 SER A O 1
ATOM 511 N N . ARG A 1 63 ? 17.719 -23.125 -22.75 1 96.31 63 ARG A N 1
ATOM 512 C CA . ARG A 1 63 ? 17.859 -23.344 -21.312 1 96.31 63 ARG A CA 1
ATOM 513 C C . ARG A 1 63 ? 17.469 -24.766 -20.938 1 96.31 63 ARG A C 1
ATOM 515 O O . ARG A 1 63 ? 18.109 -25.391 -20.078 1 96.31 63 ARG A O 1
ATOM 522 N N . THR A 1 64 ? 16.406 -25.25 -21.516 1 94.5 64 THR A N 1
ATOM 523 C CA . THR A 1 64 ? 15.992 -26.625 -21.266 1 94.5 64 THR A CA 1
ATOM 524 C C . THR A 1 64 ? 17.109 -27.609 -21.609 1 94.5 64 THR A C 1
ATOM 526 O O . THR A 1 64 ? 17.406 -28.516 -20.844 1 94.5 64 THR A O 1
ATOM 529 N N . GLN A 1 65 ? 17.703 -27.344 -22.703 1 94.25 65 GLN A N 1
ATOM 530 C CA . GLN A 1 65 ? 18.766 -28.234 -23.172 1 94.25 65 GLN A CA 1
ATOM 531 C C . GLN A 1 65 ? 19.969 -28.172 -22.234 1 94.25 65 GLN A C 1
ATOM 533 O O . GLN A 1 65 ? 20.609 -29.188 -21.969 1 94.25 65 GLN A O 1
ATOM 538 N N . LYS A 1 66 ? 20.312 -27.031 -21.812 1 95.94 66 LYS A N 1
ATOM 539 C CA . LYS A 1 66 ? 21.453 -26.828 -20.922 1 95.94 66 LYS A CA 1
ATOM 540 C C . LYS A 1 66 ? 21.219 -27.5 -19.562 1 95.94 66 LYS A C 1
ATOM 542 O O . LYS A 1 66 ? 22.094 -28.188 -19.031 1 95.94 66 LYS A O 1
ATOM 547 N N . LEU A 1 67 ? 20.031 -27.359 -18.984 1 96 67 LEU A N 1
ATOM 548 C CA . LEU A 1 67 ? 19.719 -27.812 -17.641 1 96 67 LEU A CA 1
ATOM 549 C C . LEU A 1 67 ? 19.312 -29.281 -17.656 1 96 67 LEU A C 1
ATOM 551 O O . LEU A 1 67 ? 19.484 -29.984 -16.656 1 96 67 LEU A O 1
ATOM 555 N N . ASN A 1 68 ? 18.703 -29.688 -18.812 1 95.38 68 ASN A N 1
ATOM 556 C CA . ASN A 1 68 ? 18.172 -31.047 -18.969 1 95.38 68 ASN A CA 1
ATOM 557 C C . ASN A 1 68 ? 18.625 -31.656 -20.281 1 95.38 68 ASN A C 1
ATOM 559 O O . ASN A 1 68 ? 17.797 -31.922 -21.156 1 95.38 68 ASN A O 1
ATOM 563 N N . PRO A 1 69 ? 19.828 -31.984 -20.438 1 93.38 69 PRO A N 1
ATOM 564 C CA . PRO A 1 69 ? 20.375 -32.406 -21.734 1 93.38 69 PRO A CA 1
ATOM 565 C C . PRO A 1 69 ? 19.719 -33.688 -22.266 1 93.38 69 PRO A C 1
ATOM 567 O O . PRO A 1 69 ? 19.703 -33.906 -23.469 1 93.38 69 PRO A O 1
ATOM 570 N N . LYS A 1 70 ? 19.156 -34.469 -21.484 1 90.62 70 LYS A N 1
ATOM 571 C CA . LYS A 1 70 ? 18.625 -35.75 -21.906 1 90.62 70 LYS A CA 1
ATOM 572 C C . LYS A 1 70 ? 17.125 -35.656 -22.141 1 90.62 70 LYS A C 1
ATOM 574 O O . LYS A 1 70 ? 16.469 -36.656 -22.422 1 90.62 70 LYS A O 1
ATOM 579 N N . ILE A 1 71 ? 16.562 -34.469 -22.031 1 88.31 71 ILE A N 1
ATOM 580 C CA . ILE A 1 71 ? 15.117 -34.312 -22.125 1 88.31 71 ILE A CA 1
ATOM 581 C C . ILE A 1 71 ? 14.758 -33.469 -23.344 1 88.31 71 ILE A C 1
ATOM 583 O O . ILE A 1 71 ? 15.383 -32.438 -23.609 1 88.31 71 ILE A O 1
ATOM 587 N N . GLU A 1 72 ? 13.977 -34.031 -24.234 1 87.81 72 GLU A N 1
ATOM 588 C CA . GLU A 1 72 ? 13.336 -33.25 -25.297 1 87.81 72 GLU A CA 1
ATOM 589 C C . GLU A 1 72 ? 11.852 -33.031 -25 1 87.81 72 GLU A C 1
ATOM 591 O O . GLU A 1 72 ? 11.102 -34 -24.859 1 87.81 72 GLU A O 1
ATOM 596 N N . VAL A 1 73 ? 11.508 -31.859 -24.859 1 89.56 73 VAL A N 1
ATOM 597 C CA . VAL A 1 73 ? 10.133 -31.531 -24.5 1 89.56 73 VAL A CA 1
ATOM 598 C C . VAL A 1 73 ? 9.602 -30.438 -25.422 1 89.56 73 VAL A C 1
ATOM 600 O O . VAL A 1 73 ? 10.281 -29.438 -25.656 1 89.56 73 VAL A O 1
ATOM 603 N N . PRO A 1 74 ? 8.375 -30.625 -25.984 1 92.31 74 PRO A N 1
ATOM 604 C CA . PRO A 1 74 ? 7.773 -29.562 -26.781 1 92.31 74 PRO A CA 1
ATOM 605 C C . PRO A 1 74 ? 7.539 -28.281 -25.969 1 92.31 74 PRO A C 1
ATOM 607 O O . PRO A 1 74 ? 7.328 -28.344 -24.766 1 92.31 74 PRO A O 1
ATOM 610 N N . THR A 1 75 ? 7.52 -27.188 -26.656 1 93.31 75 THR A N 1
ATOM 611 C CA . THR A 1 75 ? 7.418 -25.875 -26.031 1 93.31 75 THR A CA 1
ATOM 612 C C . THR A 1 75 ? 6.137 -25.766 -25.203 1 93.31 75 THR A C 1
ATOM 614 O O . THR A 1 75 ? 6.156 -25.266 -24.078 1 93.31 75 THR A O 1
ATOM 617 N N . ASN A 1 76 ? 5.043 -26.203 -25.734 1 94.12 76 ASN A N 1
ATOM 618 C CA . ASN A 1 76 ? 3.766 -26.094 -25.031 1 94.12 76 ASN A CA 1
ATOM 619 C C . ASN A 1 76 ? 3.777 -26.891 -23.734 1 94.12 76 ASN A C 1
ATOM 621 O O . ASN A 1 76 ? 3.256 -26.422 -22.719 1 94.12 76 ASN A O 1
ATOM 625 N N . ARG A 1 77 ? 4.285 -28.016 -23.734 1 93.12 77 ARG A N 1
ATOM 626 C CA . ARG A 1 77 ? 4.387 -28.828 -22.531 1 93.12 77 ARG A CA 1
ATOM 627 C C . ARG A 1 77 ? 5.324 -28.172 -21.516 1 93.12 77 ARG A C 1
ATOM 629 O O . ARG A 1 77 ? 5.074 -28.234 -20.297 1 93.12 77 ARG A O 1
ATOM 636 N N . LEU A 1 78 ? 6.414 -27.672 -22.016 1 94.38 78 LEU A N 1
ATOM 637 C CA . LEU A 1 78 ? 7.359 -26.953 -21.156 1 94.38 78 LEU A CA 1
ATOM 638 C C . LEU A 1 78 ? 6.676 -25.797 -20.438 1 94.38 78 LEU A C 1
ATOM 640 O O . LEU A 1 78 ? 6.816 -25.656 -19.219 1 94.38 78 LEU A O 1
ATOM 644 N N . LEU A 1 79 ? 5.969 -25.047 -21.141 1 96.25 79 LEU A N 1
ATOM 645 C CA . LEU A 1 79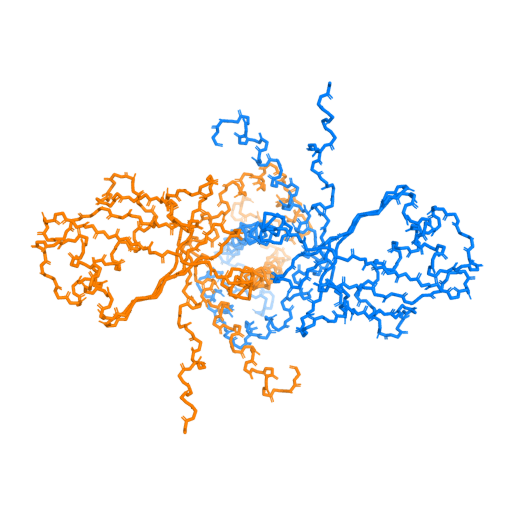 ? 5.293 -23.875 -20.594 1 96.25 79 LEU A CA 1
ATOM 646 C C . LEU A 1 79 ? 4.188 -24.281 -19.625 1 96.25 79 LEU A C 1
ATOM 648 O O . LEU A 1 79 ? 3.934 -23.594 -18.641 1 96.25 79 LEU A O 1
ATOM 652 N N . GLN A 1 80 ? 3.545 -25.344 -19.891 1 94.94 80 GLN A N 1
ATOM 653 C CA . GLN A 1 80 ? 2.562 -25.891 -18.953 1 94.94 80 GLN A CA 1
ATOM 654 C C . GLN A 1 80 ? 3.213 -26.25 -17.625 1 94.94 80 GLN A C 1
ATOM 656 O O . GLN A 1 80 ? 2.637 -26.031 -16.562 1 94.94 80 GLN A O 1
ATOM 661 N N . GLU A 1 81 ? 4.383 -26.875 -17.734 1 93.12 81 GLU A N 1
ATOM 662 C CA . GLU A 1 81 ? 5.109 -27.234 -16.516 1 93.12 81 GLU A CA 1
ATOM 663 C C . GLU A 1 81 ? 5.516 -26 -15.719 1 93.12 81 GLU A C 1
ATOM 665 O O . GLU A 1 81 ? 5.375 -25.969 -14.5 1 93.12 81 GLU A O 1
ATOM 670 N N . ILE A 1 82 ? 5.988 -25.016 -16.406 1 95.25 82 ILE A N 1
ATOM 671 C CA . ILE A 1 82 ? 6.395 -23.766 -15.773 1 95.25 82 ILE A CA 1
ATOM 672 C C . ILE A 1 82 ? 5.195 -23.109 -15.094 1 95.25 82 ILE A C 1
ATOM 674 O O . ILE A 1 82 ? 5.297 -22.641 -13.961 1 95.25 82 ILE A O 1
ATOM 678 N N . GLU A 1 83 ? 4.105 -23.109 -15.758 1 96.12 83 GLU A N 1
ATOM 679 C CA . GLU A 1 83 ? 2.873 -22.594 -15.18 1 96.12 83 GLU A CA 1
ATOM 680 C C . GLU A 1 83 ? 2.494 -23.344 -13.914 1 96.12 83 GLU A C 1
ATOM 682 O O . GLU A 1 83 ? 2.104 -22.75 -12.914 1 96.12 83 GLU A O 1
ATOM 687 N N . SER A 1 84 ? 2.584 -24.656 -13.977 1 93.25 84 SER A N 1
ATOM 688 C CA . SER A 1 84 ? 2.264 -25.5 -12.82 1 93.25 84 SER A CA 1
ATOM 689 C C . SER A 1 84 ? 3.168 -25.172 -11.641 1 93.25 84 SER A C 1
ATOM 691 O O . SER A 1 84 ? 2.697 -25.047 -10.508 1 93.25 84 SER A O 1
ATOM 693 N N . ILE A 1 85 ? 4.422 -25.031 -11.953 1 93.31 85 ILE A N 1
ATOM 694 C CA . ILE A 1 85 ? 5.402 -24.719 -10.922 1 93.31 85 ILE A CA 1
ATOM 695 C C . ILE A 1 85 ? 5.039 -23.391 -10.25 1 93.31 85 ILE A C 1
ATOM 697 O O . ILE A 1 85 ? 4.926 -23.328 -9.023 1 93.31 85 ILE A O 1
ATOM 701 N N . LEU A 1 86 ? 4.793 -22.391 -11.016 1 95.06 86 LEU A N 1
ATOM 702 C CA . LEU A 1 86 ? 4.566 -21.047 -10.492 1 95.06 86 LEU A CA 1
ATOM 703 C C . LEU A 1 86 ? 3.209 -20.953 -9.812 1 95.06 86 LEU A C 1
ATOM 705 O O . LEU A 1 86 ? 3.051 -20.219 -8.836 1 95.06 86 LEU A O 1
ATOM 709 N N . SER A 1 87 ? 2.238 -21.656 -10.312 1 93 87 SER A N 1
ATOM 710 C CA . SER A 1 87 ? 0.899 -21.656 -9.727 1 93 87 SER A CA 1
ATOM 711 C C . SER A 1 87 ? 0.903 -22.234 -8.32 1 93 87 SER A C 1
ATOM 713 O O . SER A 1 87 ? 0.025 -21.922 -7.512 1 93 87 SER A O 1
ATOM 715 N N . GLU A 1 88 ? 1.936 -22.969 -8.016 1 91.31 88 GLU A N 1
ATOM 716 C CA . GLU A 1 88 ? 2.004 -23.625 -6.711 1 91.31 88 GLU A CA 1
ATOM 717 C C . GLU A 1 88 ? 3.043 -22.969 -5.812 1 91.31 88 GLU A C 1
ATOM 719 O O . GLU A 1 88 ? 3.543 -23.594 -4.871 1 91.31 88 GLU A O 1
ATOM 724 N N . ALA A 1 89 ? 3.301 -21.781 -6.082 1 90.12 89 ALA A N 1
ATOM 725 C CA . ALA A 1 89 ? 4.352 -21.062 -5.367 1 90.12 89 ALA A CA 1
ATOM 726 C C . ALA A 1 89 ? 4.09 -21.062 -3.863 1 90.12 89 ALA A C 1
ATOM 728 O O . ALA A 1 89 ? 5.027 -21.109 -3.064 1 90.12 89 ALA A O 1
ATOM 729 N N . SER A 1 90 ? 2.844 -21.047 -3.438 1 87.06 90 SER A N 1
ATOM 730 C CA . SER A 1 90 ? 2.488 -20.984 -2.023 1 87.06 90 SER A CA 1
ATOM 731 C C . SER A 1 90 ? 2.684 -22.344 -1.351 1 87.06 90 SER A C 1
ATOM 733 O O . SER A 1 90 ? 2.51 -22.469 -0.137 1 87.06 90 SER A O 1
ATOM 735 N N . SER A 1 91 ? 3.121 -23.312 -2.051 1 86.81 91 SER A N 1
ATOM 736 C CA . SER A 1 91 ? 3.305 -24.656 -1.497 1 86.81 91 SER A CA 1
ATOM 737 C C . SER A 1 91 ? 4.703 -25.188 -1.79 1 86.81 91 SER A C 1
ATOM 739 O O . SER A 1 91 ? 4.977 -26.375 -1.583 1 86.81 91 SER A O 1
ATOM 741 N N . TRP A 1 92 ? 5.477 -24.359 -2.242 1 87.62 92 TRP A N 1
ATOM 742 C CA . TRP A 1 92 ? 6.855 -24.781 -2.494 1 87.62 92 TRP A CA 1
ATOM 743 C C . TRP A 1 92 ? 7.496 -25.328 -1.227 1 87.62 92 TRP A C 1
ATOM 745 O O . TRP A 1 92 ? 7.32 -24.781 -0.139 1 87.62 92 TRP A O 1
ATOM 755 N N . ASN A 1 93 ? 8.188 -26.422 -1.307 1 84.12 93 ASN A N 1
ATOM 756 C CA . ASN A 1 93 ? 9.008 -27.016 -0.258 1 84.12 93 ASN A CA 1
ATOM 757 C C . ASN A 1 93 ? 8.156 -27.5 0.917 1 84.12 93 ASN A C 1
ATOM 759 O O . ASN A 1 93 ? 8.641 -27.562 2.047 1 84.12 93 ASN A O 1
ATOM 763 N N . THR A 1 94 ? 6.863 -27.562 0.816 1 79 94 THR A N 1
ATOM 764 C CA . THR A 1 94 ? 6.012 -27.969 1.926 1 79 94 THR A CA 1
ATOM 765 C C . THR A 1 94 ? 5.785 -29.484 1.907 1 79 94 THR A C 1
ATOM 767 O O . THR A 1 94 ? 5.129 -30.031 2.795 1 79 94 THR A O 1
ATOM 770 N N . GLY A 1 95 ? 6.512 -30.188 1.062 1 70.44 95 GLY A N 1
ATOM 771 C CA . GLY A 1 95 ? 6.332 -31.625 1 1 70.44 95 GLY A CA 1
ATOM 772 C C . GLY A 1 95 ? 5.109 -32.062 0.205 1 70.44 95 GLY A C 1
ATOM 773 O O . GLY A 1 95 ? 5.02 -33.188 -0.252 1 70.44 95 GLY A O 1
ATOM 774 N N . LYS A 1 96 ? 4.121 -31.203 0.244 1 61.25 96 LYS A N 1
ATOM 775 C CA . LYS A 1 96 ? 2.904 -31.547 -0.482 1 61.25 96 LYS A CA 1
ATOM 776 C C . LYS A 1 96 ? 3.168 -31.641 -1.982 1 61.25 96 LYS A C 1
ATOM 778 O O . LYS A 1 96 ? 2.545 -32.438 -2.678 1 61.25 96 LYS A O 1
ATOM 783 N N . MET A 1 97 ? 4.039 -30.703 -2.307 1 61.72 97 MET A N 1
ATOM 784 C CA . MET A 1 97 ? 4.359 -30.688 -3.73 1 61.72 97 MET A CA 1
ATOM 785 C C . MET A 1 97 ? 5.832 -31 -3.961 1 61.72 97 MET A C 1
ATOM 787 O O . MET A 1 97 ? 6.656 -30.812 -3.062 1 61.72 97 MET A O 1
ATOM 791 N N . HIS A 1 98 ? 5.957 -31.531 -5.078 1 69.81 98 HIS A N 1
ATOM 792 C CA . HIS A 1 98 ? 7.254 -32.094 -5.441 1 69.81 98 HIS A CA 1
ATOM 793 C C . HIS A 1 98 ? 8.148 -31.016 -6.066 1 69.81 98 HIS A C 1
ATOM 795 O O . HIS A 1 98 ? 8.953 -31.328 -6.953 1 69.81 98 HIS A O 1
ATOM 801 N N . TYR A 1 99 ? 7.793 -29.797 -5.672 1 84.31 99 TYR A N 1
ATOM 802 C CA . TYR A 1 99 ? 8.75 -28.844 -6.207 1 84.31 99 TYR A CA 1
ATOM 803 C C . TYR A 1 99 ? 9.742 -28.406 -5.137 1 84.31 99 TYR A C 1
ATOM 805 O O . TYR A 1 99 ? 9.344 -27.953 -4.059 1 84.31 99 TYR A O 1
ATOM 813 N N . LEU A 1 100 ? 10.961 -28.656 -5.344 1 86.88 100 LEU A N 1
ATOM 814 C CA . LEU A 1 100 ? 12.023 -28.109 -4.508 1 86.88 100 LEU A CA 1
ATOM 815 C C . LEU A 1 100 ? 12.562 -26.812 -5.094 1 86.88 100 LEU A C 1
ATOM 817 O O . LEU A 1 100 ? 13.039 -26.781 -6.23 1 86.88 100 LEU A O 1
ATOM 821 N N . VAL A 1 101 ? 12.445 -25.781 -4.359 1 90.62 101 VAL A N 1
ATOM 822 C CA . VAL A 1 101 ? 12.82 -24.469 -4.863 1 90.62 101 VAL A CA 1
ATOM 823 C C . VAL A 1 101 ? 13.844 -23.828 -3.934 1 90.62 101 VAL A C 1
ATOM 825 O O . VAL A 1 101 ? 13.688 -23.859 -2.711 1 90.62 101 VAL A O 1
ATOM 828 N N . GLU A 1 102 ? 14.883 -23.312 -4.523 1 91.62 102 GLU A N 1
ATOM 829 C CA . GLU A 1 102 ? 15.922 -22.594 -3.785 1 91.62 102 GLU A CA 1
ATOM 830 C C . GLU A 1 102 ? 16.312 -21.297 -4.488 1 91.62 102 GLU A C 1
ATOM 832 O O . GLU A 1 102 ? 16.281 -21.219 -5.719 1 91.62 102 GLU A O 1
ATOM 837 N N . VAL A 1 103 ? 16.625 -20.359 -3.711 1 93.44 103 VAL A N 1
ATOM 838 C CA . VAL A 1 103 ? 17.125 -19.109 -4.266 1 93.44 103 VAL A CA 1
ATOM 839 C C . VAL A 1 103 ? 18.641 -19.031 -4.09 1 93.44 103 VAL A C 1
ATOM 841 O O . VAL A 1 103 ? 19.156 -19.203 -2.98 1 93.44 103 VAL A O 1
ATOM 844 N N . ARG A 1 104 ? 19.328 -18.75 -5.172 1 91.69 104 ARG A N 1
ATOM 845 C CA . ARG A 1 104 ? 20.781 -18.594 -5.152 1 91.69 104 ARG A CA 1
ATOM 846 C C . ARG A 1 104 ? 21.203 -17.266 -5.762 1 91.69 104 ARG A C 1
ATOM 848 O O . ARG A 1 104 ? 20.5 -16.719 -6.621 1 91.69 104 ARG A O 1
ATOM 855 N N . GLU A 1 105 ? 22.266 -16.812 -5.238 1 91.44 105 GLU A N 1
ATOM 856 C CA . GLU A 1 105 ? 22.828 -15.594 -5.816 1 91.44 105 GLU A CA 1
ATOM 857 C C . GLU A 1 105 ? 23.906 -15.93 -6.848 1 91.44 105 GLU A C 1
ATOM 859 O O . GLU A 1 105 ? 24.875 -16.641 -6.547 1 91.44 105 GLU A O 1
ATOM 864 N N . VAL A 1 106 ? 23.703 -15.469 -8.047 1 87.31 106 VAL A N 1
ATOM 865 C CA . VAL A 1 106 ? 24.688 -15.625 -9.117 1 87.31 106 VAL A CA 1
ATOM 866 C C . VAL A 1 106 ? 25 -14.266 -9.734 1 87.31 106 VAL A C 1
ATOM 868 O O . VAL A 1 106 ? 24.094 -13.586 -10.242 1 87.31 106 VAL A O 1
ATOM 871 N N . ALA A 1 107 ? 26.203 -13.797 -9.742 1 87.88 107 ALA A N 1
ATOM 872 C CA . ALA A 1 107 ? 26.625 -12.508 -10.281 1 87.88 107 ALA A CA 1
ATOM 873 C C . ALA A 1 107 ? 25.781 -11.375 -9.719 1 87.88 107 ALA A C 1
ATOM 875 O O . ALA A 1 107 ? 25.266 -10.539 -10.469 1 87.88 107 ALA A O 1
ATOM 876 N N . GLU A 1 108 ? 25.391 -11.453 -8.508 1 85.38 108 GLU A N 1
ATOM 877 C CA . GLU A 1 108 ? 24.719 -10.414 -7.734 1 85.38 108 GLU A CA 1
ATOM 878 C C . GLU A 1 108 ? 23.234 -10.344 -8.078 1 85.38 108 GLU A C 1
ATOM 880 O O . GLU A 1 108 ? 22.594 -9.32 -7.844 1 85.38 108 GLU A O 1
ATOM 885 N N . ALA A 1 109 ? 22.875 -11.422 -8.734 1 89.31 109 ALA A N 1
ATOM 886 C CA . ALA A 1 109 ? 21.453 -11.508 -9.047 1 89.31 109 ALA A CA 1
ATOM 887 C C . ALA A 1 109 ? 20.859 -12.82 -8.539 1 89.31 109 ALA A C 1
ATOM 889 O O . ALA A 1 109 ? 21.516 -13.859 -8.578 1 89.31 109 ALA A O 1
ATOM 890 N N . PRO A 1 110 ? 19.656 -12.727 -8.078 1 94.44 110 PRO A N 1
ATOM 891 C CA . PRO A 1 110 ? 19.047 -13.961 -7.594 1 94.44 110 PRO A CA 1
ATOM 892 C C . PRO A 1 110 ? 18.625 -14.898 -8.727 1 94.44 110 PRO A C 1
ATOM 894 O O . PRO A 1 110 ? 18.156 -14.438 -9.766 1 94.44 110 PRO A O 1
ATOM 897 N N . VAL A 1 111 ? 18.828 -16.188 -8.508 1 96.56 111 VAL A N 1
ATOM 898 C CA . VAL A 1 111 ? 18.359 -17.25 -9.383 1 96.56 111 VAL A CA 1
ATOM 899 C C . VAL A 1 111 ? 17.438 -18.188 -8.609 1 96.56 111 VAL A C 1
ATOM 901 O O . VAL A 1 111 ? 17.797 -18.656 -7.527 1 96.56 111 VAL A O 1
ATOM 904 N N . LEU A 1 112 ? 16.219 -18.391 -9.102 1 96 112 LEU A N 1
ATOM 905 C CA . LEU A 1 112 ? 15.305 -19.375 -8.531 1 96 112 LEU A CA 1
ATOM 906 C C . LEU A 1 112 ? 15.516 -20.734 -9.18 1 96 112 LEU A C 1
ATOM 908 O O . LEU A 1 112 ? 15.195 -20.938 -10.352 1 96 112 LEU A O 1
ATOM 912 N N . LYS A 1 113 ? 16.016 -21.609 -8.422 1 95.69 113 LYS A N 1
ATOM 913 C CA . LYS A 1 113 ? 16.266 -22.969 -8.906 1 95.69 113 LYS A CA 1
ATOM 914 C C . LYS A 1 113 ? 15.133 -23.906 -8.492 1 95.69 113 LYS A C 1
ATOM 916 O O . LYS A 1 113 ? 14.766 -23.969 -7.32 1 95.69 113 LYS A O 1
ATOM 921 N N . VAL A 1 114 ? 14.633 -24.625 -9.445 1 94.62 114 VAL A N 1
ATOM 922 C CA . VAL A 1 114 ? 13.492 -25.516 -9.203 1 94.62 114 VAL A CA 1
ATOM 923 C C . VAL A 1 114 ? 13.844 -26.938 -9.617 1 94.62 114 VAL A C 1
ATOM 925 O O . VAL A 1 114 ? 14.391 -27.156 -10.703 1 94.62 114 VAL A O 1
ATOM 928 N N . GLU A 1 115 ? 13.609 -27.812 -8.773 1 93.44 115 GLU A N 1
ATOM 929 C CA . GLU A 1 115 ? 13.641 -29.234 -9.086 1 93.44 115 GLU A CA 1
ATOM 930 C C . GLU A 1 115 ? 12.234 -29.828 -9.102 1 93.44 115 GLU A C 1
ATOM 932 O O . GLU A 1 115 ? 11.484 -29.688 -8.141 1 93.44 115 GLU A O 1
ATOM 937 N N . SER A 1 116 ? 11.914 -30.375 -10.195 1 89.88 116 SER A N 1
ATOM 938 C CA . SER A 1 116 ? 10.594 -30.969 -10.367 1 89.88 116 SER A CA 1
ATOM 939 C C . SER A 1 116 ? 10.68 -32.281 -11.133 1 89.88 116 SER A C 1
ATOM 941 O O . SER A 1 116 ? 11.742 -32.906 -11.203 1 89.88 116 SER A O 1
ATOM 943 N N . TYR A 1 117 ? 9.469 -32.875 -11.461 1 87 117 TYR A N 1
ATOM 944 C CA . TYR A 1 117 ? 9.367 -34.062 -12.297 1 87 117 TYR A CA 1
ATOM 945 C C . TYR A 1 117 ? 8.414 -33.812 -13.469 1 87 117 TYR A C 1
ATOM 947 O O . TYR A 1 117 ? 7.301 -33.344 -13.281 1 87 117 TYR A O 1
ATOM 955 N N . LEU A 1 118 ? 8.898 -34.031 -14.656 1 84.62 118 LEU A N 1
ATOM 956 C CA . LEU A 1 118 ? 8.094 -33.938 -15.867 1 84.62 118 LEU A CA 1
ATOM 957 C C . LEU A 1 118 ? 7.871 -35.312 -16.469 1 84.62 118 LEU A C 1
ATOM 959 O O . LEU A 1 118 ? 8.812 -35.938 -16.969 1 84.62 118 LEU A O 1
ATOM 963 N N . ALA A 1 119 ? 6.605 -35.688 -16.375 1 82 119 ALA A N 1
ATOM 964 C CA . ALA A 1 119 ? 6.254 -37 -16.891 1 82 119 ALA A CA 1
ATOM 965 C C . ALA A 1 119 ? 7.121 -38.094 -16.25 1 82 119 ALA A C 1
ATOM 967 O O . ALA A 1 119 ? 7.625 -38.969 -16.953 1 82 119 ALA A O 1
ATOM 968 N N . GLY A 1 120 ? 7.441 -37.906 -14.984 1 84.38 120 GLY A N 1
ATOM 969 C CA . GLY A 1 120 ? 8.156 -38.938 -14.227 1 84.38 120 GLY A CA 1
ATOM 970 C C . GLY A 1 120 ? 9.664 -38.781 -14.32 1 84.38 120 GLY A C 1
ATOM 971 O O . GLY A 1 120 ? 10.406 -39.531 -13.688 1 84.38 120 GLY A O 1
ATOM 972 N N . VAL A 1 121 ? 10.164 -37.906 -15.141 1 88.88 121 VAL A N 1
ATOM 973 C CA . VAL A 1 121 ? 11.594 -37.656 -15.297 1 88.88 121 VAL A CA 1
ATOM 974 C C . VAL A 1 121 ? 11.992 -36.406 -14.531 1 88.88 121 VAL A C 1
ATOM 976 O O . VAL A 1 121 ? 11.273 -35.406 -14.555 1 88.88 121 VAL A O 1
ATOM 979 N N . PRO A 1 122 ? 13.031 -36.531 -13.797 1 91.31 122 PRO A N 1
ATOM 980 C CA . PRO A 1 122 ? 13.492 -35.312 -13.117 1 91.31 122 PRO A CA 1
ATOM 981 C C . PRO A 1 122 ? 13.664 -34.125 -14.07 1 91.31 122 PRO A C 1
ATOM 983 O O . PRO A 1 122 ? 14.156 -34.312 -15.188 1 91.31 122 PRO A O 1
ATOM 986 N N . PHE A 1 123 ? 13.273 -33 -13.648 1 93.69 123 PHE A N 1
ATOM 987 C CA . PHE A 1 123 ? 13.273 -31.797 -14.469 1 93.69 123 PHE A CA 1
ATOM 988 C C . PHE A 1 123 ? 13.773 -30.594 -13.672 1 93.69 123 PHE A C 1
ATOM 990 O O . PHE A 1 123 ? 13.25 -30.297 -12.602 1 93.69 123 PHE A O 1
ATOM 997 N N . LEU A 1 124 ? 14.758 -29.969 -14.219 1 95.5 124 LEU A N 1
ATOM 998 C CA . LEU A 1 124 ? 15.352 -28.812 -13.57 1 95.5 124 LEU A CA 1
ATOM 999 C C . LEU A 1 124 ? 14.977 -27.531 -14.312 1 95.5 124 LEU A C 1
ATOM 1001 O O . LEU A 1 124 ? 14.953 -27.5 -15.547 1 95.5 124 LEU A O 1
ATOM 1005 N N . TRP A 1 125 ? 14.734 -26.5 -13.562 1 96.12 125 TRP A N 1
ATOM 1006 C CA . TRP A 1 125 ? 14.516 -25.188 -14.156 1 96.12 125 TRP A CA 1
ATOM 1007 C C . TRP A 1 125 ? 15.125 -24.078 -13.297 1 96.12 125 TRP A C 1
ATOM 1009 O O . TRP A 1 125 ? 15.195 -24.219 -12.07 1 96.12 125 TRP A O 1
ATOM 1019 N N . GLU A 1 126 ? 15.578 -23.062 -13.992 1 96.69 126 GLU A N 1
ATOM 1020 C CA . GLU A 1 126 ? 16.141 -21.891 -13.32 1 96.69 126 GLU A CA 1
ATOM 1021 C C . GLU A 1 126 ? 15.531 -20.594 -13.867 1 96.69 126 GLU A C 1
ATOM 1023 O O . GLU A 1 126 ? 15.484 -20.391 -15.086 1 96.69 126 GLU A O 1
ATOM 1028 N N . PHE A 1 127 ? 15.031 -19.797 -12.984 1 97.25 127 PHE A N 1
ATOM 1029 C CA . PHE A 1 127 ? 14.625 -18.453 -13.352 1 97.25 127 PHE A CA 1
ATOM 1030 C C . PHE A 1 127 ? 15.75 -17.453 -13.07 1 97.25 127 PHE A C 1
ATOM 1032 O O . PHE A 1 127 ? 16.188 -17.328 -11.93 1 97.25 127 PHE A O 1
ATOM 1039 N N . TYR A 1 128 ? 16.219 -16.812 -14.055 1 96.81 128 TYR A N 1
ATOM 1040 C CA . TYR A 1 128 ? 17.25 -15.789 -13.906 1 96.81 128 TYR A CA 1
ATOM 1041 C C . TYR A 1 128 ? 16.625 -14.398 -13.758 1 96.81 128 TYR A C 1
ATOM 1043 O O . TYR A 1 128 ? 16.156 -13.812 -14.734 1 96.81 128 TYR A O 1
ATOM 1051 N N . LEU A 1 129 ? 16.781 -13.906 -12.57 1 96.44 129 LEU A N 1
ATOM 1052 C CA . LEU A 1 129 ? 16.031 -12.711 -12.203 1 96.44 129 LEU A CA 1
ATOM 1053 C C . LEU A 1 129 ? 16.891 -11.469 -12.312 1 96.44 129 LEU A C 1
ATOM 1055 O O . LEU A 1 129 ? 17.938 -11.367 -11.664 1 96.44 129 LEU A O 1
ATOM 1059 N N . GLN A 1 130 ? 16.406 -10.562 -13.086 1 95.94 130 GLN A N 1
ATOM 1060 C CA . GLN A 1 130 ? 17.094 -9.289 -13.25 1 95.94 130 GLN A CA 1
ATOM 1061 C C . GLN A 1 130 ? 16.422 -8.18 -12.445 1 95.94 130 GLN A C 1
ATOM 1063 O O . GLN A 1 130 ? 15.195 -8.109 -12.391 1 95.94 130 GLN A O 1
ATOM 1068 N N . SER A 1 131 ? 17.219 -7.316 -11.938 1 95.25 131 SER A N 1
ATOM 1069 C CA . SER A 1 131 ? 16.688 -6.219 -11.141 1 95.25 131 SER A CA 1
ATOM 1070 C C . SER A 1 131 ? 15.93 -5.219 -12 1 95.25 131 SER A C 1
ATOM 1072 O O . SER A 1 131 ? 16.359 -4.891 -13.109 1 95.25 131 SER A O 1
ATOM 1074 N N . GLU A 1 132 ? 14.789 -4.773 -11.523 1 94.81 132 GLU A N 1
ATOM 1075 C CA . GLU A 1 132 ? 13.992 -3.738 -12.18 1 94.81 132 GLU A CA 1
ATOM 1076 C C . GLU A 1 132 ? 14.227 -2.373 -11.539 1 94.81 132 GLU A C 1
ATOM 1078 O O . GLU A 1 132 ? 14.664 -2.287 -10.391 1 94.81 132 GLU A O 1
ATOM 1083 N N . HIS A 1 133 ? 13.891 -1.369 -12.242 1 92 133 HIS A N 1
ATOM 1084 C CA . HIS A 1 133 ? 14.086 -0.006 -11.758 1 92 133 HIS A CA 1
ATOM 1085 C C . HIS A 1 133 ? 12.906 0.449 -10.906 1 92 133 HIS A C 1
ATOM 1087 O O . HIS A 1 133 ? 11.891 -0.25 -10.812 1 92 133 HIS A O 1
ATOM 1093 N N . GLY A 1 134 ? 13.039 1.666 -10.406 1 93.38 134 GLY A N 1
ATOM 1094 C CA . GLY A 1 134 ? 12.078 2.186 -9.453 1 93.38 134 GLY A CA 1
ATOM 1095 C C . GLY A 1 134 ? 10.695 2.395 -10.047 1 93.38 134 GLY A C 1
ATOM 1096 O O . GLY A 1 134 ? 9.688 2.199 -9.367 1 93.38 134 GLY A O 1
ATOM 1097 N N . GLU A 1 135 ? 10.641 2.752 -11.281 1 93.69 135 GLU A N 1
ATOM 1098 C CA . GLU A 1 135 ? 9.352 2.994 -11.922 1 93.69 135 GLU A CA 1
ATOM 1099 C C . GLU A 1 135 ? 8.531 1.71 -12.016 1 93.69 135 GLU A C 1
ATOM 1101 O O . GLU A 1 135 ? 7.324 1.72 -11.781 1 93.69 135 GLU A O 1
ATOM 1106 N N . GLN A 1 136 ? 9.234 0.666 -12.375 1 95.12 136 GLN A N 1
ATOM 1107 C CA . GLN A 1 136 ? 8.555 -0.622 -12.438 1 95.12 136 GLN A CA 1
ATOM 1108 C C . GLN A 1 136 ? 8.133 -1.09 -11.055 1 95.12 136 GLN A C 1
ATOM 1110 O O . GLN A 1 136 ? 7.059 -1.672 -10.883 1 95.12 136 GLN A O 1
ATOM 1115 N N . PHE A 1 137 ? 8.992 -0.833 -10.102 1 96.88 137 PHE A N 1
ATOM 1116 C CA . PHE A 1 137 ? 8.648 -1.17 -8.727 1 96.88 137 PHE A CA 1
ATOM 1117 C C . PHE A 1 137 ? 7.391 -0.432 -8.281 1 96.88 137 PHE A C 1
ATOM 1119 O O . PHE A 1 137 ? 6.512 -1.021 -7.652 1 96.88 137 PHE A O 1
ATOM 1126 N N . ASN A 1 138 ? 7.289 0.79 -8.578 1 95.69 138 ASN A N 1
ATOM 1127 C CA . ASN A 1 138 ? 6.086 1.562 -8.281 1 95.69 138 ASN A CA 1
ATOM 1128 C C . ASN A 1 138 ? 4.855 0.957 -8.953 1 95.69 138 ASN A C 1
ATOM 1130 O O . ASN A 1 138 ? 3.842 0.718 -8.297 1 95.69 138 ASN A O 1
ATOM 1134 N N . LYS A 1 139 ? 4.953 0.636 -10.148 1 94.19 139 LYS A N 1
ATOM 1135 C CA . LYS A 1 139 ? 3.838 0.155 -10.953 1 94.19 139 LYS A CA 1
ATOM 1136 C C . LYS A 1 139 ? 3.348 -1.204 -10.469 1 94.19 139 LYS A C 1
ATOM 1138 O O . LYS A 1 139 ? 2.146 -1.479 -10.477 1 94.19 139 LYS A O 1
ATOM 1143 N N . GLN A 1 140 ? 4.238 -2.033 -10.023 1 95.12 140 GLN A N 1
ATOM 1144 C CA . GLN A 1 140 ? 3.893 -3.414 -9.703 1 95.12 140 GLN A CA 1
ATOM 1145 C C . GLN A 1 140 ? 3.576 -3.568 -8.219 1 95.12 140 GLN A C 1
ATOM 1147 O O . GLN A 1 140 ? 2.867 -4.496 -7.82 1 95.12 140 GLN A O 1
ATOM 1152 N N . VAL A 1 141 ? 4.098 -2.68 -7.391 1 95.81 141 VAL A N 1
ATOM 1153 C CA . VAL A 1 141 ? 4.027 -2.932 -5.953 1 95.81 141 VAL A CA 1
ATOM 1154 C C . VAL A 1 141 ? 3.385 -1.738 -5.25 1 95.81 141 VAL A C 1
ATOM 1156 O O . VAL A 1 141 ? 2.303 -1.861 -4.668 1 95.81 141 VAL A O 1
ATOM 1159 N N . VAL A 1 142 ? 3.869 -0.57 -5.422 1 96 142 VAL A N 1
ATOM 1160 C CA . VAL A 1 142 ? 3.498 0.578 -4.602 1 96 142 VAL A CA 1
ATOM 1161 C C . VAL A 1 142 ? 2.113 1.077 -5.012 1 96 142 VAL A C 1
ATOM 1163 O O . VAL A 1 142 ? 1.213 1.184 -4.176 1 96 142 VAL A O 1
ATOM 1166 N N . SER A 1 143 ? 1.934 1.304 -6.305 1 94.25 143 SER A N 1
ATOM 1167 C CA . SER A 1 143 ? 0.678 1.865 -6.793 1 94.25 143 SER A CA 1
ATOM 1168 C C . SER A 1 143 ? -0.491 0.923 -6.523 1 94.25 143 SER A C 1
ATOM 1170 O O . SER A 1 143 ? -1.529 1.346 -6.008 1 94.25 143 SER A O 1
ATOM 1172 N N . PRO A 1 144 ? -0.349 -0.32 -6.805 1 94.31 144 PRO A N 1
ATOM 1173 C CA . PRO A 1 144 ? -1.461 -1.221 -6.492 1 94.31 144 PRO A CA 1
ATOM 1174 C C . PRO A 1 144 ? -1.851 -1.191 -5.016 1 94.31 144 PRO A C 1
ATOM 1176 O O . PRO A 1 144 ? -3.039 -1.162 -4.688 1 94.31 144 PRO A O 1
ATOM 1179 N N . LEU A 1 145 ? -0.817 -1.226 -4.133 1 94.75 145 LEU A N 1
ATOM 1180 C CA . LEU A 1 145 ? -1.109 -1.153 -2.703 1 94.75 145 LEU A CA 1
ATOM 1181 C C . LEU A 1 145 ? -1.847 0.138 -2.365 1 94.75 145 LEU A C 1
ATOM 1183 O O . LEU A 1 145 ? -2.814 0.124 -1.6 1 94.75 145 LEU A O 1
ATOM 1187 N N . LEU A 1 146 ? -1.394 1.235 -2.918 1 94.19 146 LEU A N 1
ATOM 1188 C CA . LEU A 1 146 ? -2.012 2.541 -2.707 1 94.19 146 LEU A CA 1
ATOM 1189 C C . LEU A 1 146 ? -3.465 2.535 -3.17 1 94.19 146 LEU A C 1
ATOM 1191 O O . LEU A 1 146 ? -4.348 3.016 -2.459 1 94.19 146 LEU A O 1
ATOM 1195 N N . TYR A 1 147 ? -3.688 1.98 -4.32 1 93.56 147 TYR A N 1
ATOM 1196 C CA . TYR A 1 147 ? -5.035 1.917 -4.879 1 93.56 147 TYR A CA 1
ATOM 1197 C C . TYR A 1 147 ? -5.938 1.032 -4.027 1 93.56 147 TYR A C 1
ATOM 1199 O O . TYR A 1 147 ? -7.121 1.324 -3.857 1 93.56 147 TYR A O 1
ATOM 1207 N N . MET A 1 148 ? -5.375 -0.021 -3.586 1 93.31 148 MET A N 1
ATOM 1208 C CA . MET A 1 148 ? -6.152 -0.897 -2.713 1 93.31 148 MET A CA 1
ATOM 1209 C C . MET A 1 148 ? -6.578 -0.164 -1.446 1 93.31 148 MET A C 1
ATOM 1211 O O . MET A 1 148 ? -7.723 -0.294 -1.004 1 93.31 148 MET A O 1
ATOM 1215 N N . VAL A 1 149 ? -5.684 0.594 -0.871 1 93.88 149 VAL A N 1
ATOM 1216 C CA . VAL A 1 149 ? -6.023 1.37 0.317 1 93.88 149 VAL A CA 1
ATOM 1217 C C . VAL A 1 149 ? -7.16 2.338 -0.005 1 93.88 149 VAL A C 1
ATOM 1219 O O . VAL A 1 149 ? -8.164 2.385 0.712 1 93.88 149 VAL A O 1
ATOM 1222 N N . ALA A 1 150 ? -7.02 3.043 -1.087 1 92.38 150 ALA A N 1
ATOM 1223 C CA . ALA A 1 150 ? -8.031 4.023 -1.476 1 92.38 150 ALA A CA 1
ATOM 1224 C C . ALA A 1 150 ? -9.391 3.367 -1.664 1 92.38 150 ALA A C 1
ATOM 1226 O O . ALA A 1 150 ? -10.406 3.875 -1.181 1 92.38 150 ALA A O 1
ATOM 1227 N N . GLU A 1 151 ? -9.406 2.287 -2.354 1 92.56 151 GLU A N 1
ATOM 1228 C CA . GLU A 1 151 ? -10.664 1.612 -2.648 1 92.56 151 GLU A CA 1
ATOM 1229 C C . GLU A 1 151 ? -11.281 1.015 -1.386 1 92.56 151 GLU A C 1
ATOM 1231 O O . GLU A 1 151 ? -12.5 1.07 -1.196 1 92.56 151 GLU A O 1
ATOM 1236 N N . LEU A 1 152 ? -10.414 0.435 -0.558 1 93.75 152 LEU A N 1
ATOM 1237 C CA . LEU A 1 152 ? -10.914 -0.125 0.692 1 93.75 152 LEU A CA 1
ATOM 1238 C C . LEU A 1 152 ? -11.531 0.962 1.568 1 93.75 152 LEU A C 1
ATOM 1240 O O . LEU A 1 152 ? -12.523 0.726 2.252 1 93.75 152 LEU A O 1
ATOM 1244 N N . GLN A 1 153 ? -10.977 2.139 1.557 1 92.75 153 GLN A N 1
ATOM 1245 C CA . GLN A 1 153 ? -11.539 3.266 2.295 1 92.75 153 GLN A CA 1
ATOM 1246 C C . GLN A 1 153 ? -12.906 3.658 1.739 1 92.75 153 GLN A C 1
ATOM 1248 O O . GLN A 1 153 ? -13.836 3.924 2.5 1 92.75 153 GLN A O 1
ATOM 1253 N N . ARG A 1 154 ? -13 3.723 0.477 1 92.62 154 ARG A N 1
ATOM 1254 C CA . ARG A 1 154 ? -14.281 4.027 -0.155 1 92.62 154 ARG A CA 1
ATOM 1255 C C . ARG A 1 154 ? -15.336 2.986 0.212 1 92.62 154 ARG A C 1
ATOM 1257 O O . ARG A 1 154 ? -16.469 3.334 0.545 1 92.62 154 ARG A O 1
ATOM 1264 N N . GLN A 1 155 ? -14.945 1.735 0.12 1 94.12 155 GLN A N 1
ATOM 1265 C CA . GLN A 1 155 ? -15.859 0.649 0.462 1 94.12 155 GLN A CA 1
ATOM 1266 C C . GLN A 1 155 ? -16.281 0.731 1.924 1 94.12 155 GLN A C 1
ATOM 1268 O O . GLN A 1 155 ? -17.438 0.457 2.254 1 94.12 155 GLN A O 1
ATOM 1273 N N . GLN A 1 156 ? -15.383 1.041 2.768 1 94.38 156 GLN A N 1
ATOM 1274 C CA . GLN A 1 156 ? -15.695 1.186 4.188 1 94.38 156 GLN A CA 1
ATOM 1275 C C . GLN A 1 156 ? -16.75 2.27 4.406 1 94.38 156 GLN A C 1
ATOM 1277 O O . GLN A 1 156 ? -17.688 2.086 5.191 1 94.38 156 GLN A O 1
ATOM 1282 N N . ARG A 1 157 ? -16.625 3.389 3.736 1 93.75 157 ARG A N 1
ATOM 1283 C CA . ARG A 1 157 ? -17.609 4.465 3.855 1 93.75 157 ARG A CA 1
ATOM 1284 C C . ARG A 1 157 ? -19 3.992 3.436 1 93.75 157 ARG A C 1
ATOM 1286 O O . ARG A 1 157 ? -20 4.344 4.066 1 93.75 157 ARG A O 1
ATOM 1293 N N . GLU A 1 158 ? -19.016 3.193 2.4 1 95.56 158 GLU A N 1
ATOM 1294 C CA . GLU A 1 158 ? -20.281 2.658 1.921 1 95.56 158 GLU A CA 1
ATOM 1295 C C . GLU A 1 158 ? -20.891 1.699 2.938 1 95.56 158 GLU A C 1
ATOM 1297 O O . GLU A 1 158 ? -22.109 1.732 3.178 1 95.56 158 GLU A O 1
ATOM 1302 N N . LEU A 1 159 ? -20.047 0.85 3.549 1 97.06 159 LEU A N 1
ATOM 1303 C CA . LEU A 1 159 ? -20.531 -0.081 4.562 1 97.06 159 LEU A CA 1
ATOM 1304 C C . LEU A 1 159 ? -21.078 0.669 5.77 1 97.06 159 LEU A C 1
ATOM 1306 O O . LEU A 1 159 ? -22.125 0.291 6.312 1 97.06 159 LEU A O 1
ATOM 1310 N N . ILE A 1 160 ? -20.422 1.73 6.164 1 96.69 160 ILE A N 1
ATOM 1311 C CA . ILE A 1 160 ? -20.859 2.551 7.293 1 96.69 160 ILE A CA 1
ATOM 1312 C C . ILE A 1 160 ? -22.203 3.203 6.973 1 96.69 160 ILE A C 1
ATOM 1314 O O . ILE A 1 160 ? -23.094 3.238 7.816 1 96.69 160 ILE A O 1
ATOM 1318 N N . ALA A 1 161 ? -22.328 3.658 5.746 1 96.12 161 ALA A N 1
ATOM 1319 C CA . ALA A 1 161 ? -23.594 4.25 5.32 1 96.12 161 ALA A CA 1
ATOM 1320 C C . ALA A 1 161 ? -24.719 3.236 5.398 1 96.12 161 ALA A C 1
ATOM 1322 O O . ALA A 1 161 ? -25.828 3.564 5.84 1 96.12 161 ALA A O 1
ATOM 1323 N N . ARG A 1 162 ? -24.453 2.021 4.961 1 96.25 162 ARG A N 1
ATOM 1324 C CA . ARG A 1 162 ? -25.469 0.965 5.004 1 96.25 162 ARG A CA 1
ATOM 1325 C C . ARG A 1 162 ? -25.828 0.618 6.445 1 96.25 162 ARG A C 1
ATOM 1327 O O . ARG A 1 162 ? -26.984 0.334 6.746 1 96.25 162 ARG A O 1
ATOM 1334 N N . LEU A 1 163 ? -24.859 0.636 7.32 1 97.25 163 LEU A N 1
ATOM 1335 C CA . LEU A 1 163 ? -25.125 0.395 8.734 1 97.25 163 LEU A CA 1
ATOM 1336 C C . LEU A 1 163 ? -26.047 1.464 9.312 1 97.25 163 LEU A C 1
ATOM 1338 O O . LEU A 1 163 ? -26.984 1.147 10.039 1 97.25 163 LEU A O 1
ATOM 1342 N N . LYS A 1 164 ? -25.797 2.703 8.961 1 96.56 164 LYS A N 1
ATOM 1343 C CA . LYS A 1 164 ? -26.609 3.811 9.445 1 96.56 164 LYS A CA 1
ATOM 1344 C C . LYS A 1 164 ? -28.047 3.715 8.914 1 96.56 164 LYS A C 1
ATOM 1346 O O . LYS A 1 164 ? -29 4.023 9.625 1 96.56 164 LYS A O 1
ATOM 1351 N N . SER A 1 165 ? -28.172 3.264 7.707 1 95.44 165 SER A N 1
ATOM 1352 C CA . SER A 1 165 ? -29.5 3.072 7.125 1 95.44 165 SER A CA 1
ATOM 1353 C C . SER A 1 165 ? -30.281 1.984 7.859 1 95.44 165 SER A C 1
ATOM 1355 O O . SER A 1 165 ? -31.469 2.127 8.102 1 95.44 165 SER A O 1
ATOM 1357 N N . LYS A 1 166 ? -29.609 0.948 8.195 1 96.12 166 LYS A N 1
ATOM 1358 C CA . LYS A 1 166 ? -30.266 -0.132 8.922 1 96.12 166 LYS A CA 1
ATOM 1359 C C . LYS A 1 166 ? -30.641 0.309 10.336 1 96.12 166 LYS A C 1
ATOM 1361 O O . LYS A 1 166 ? -31.688 -0.083 10.852 1 96.12 166 LYS A O 1
ATOM 1366 N N . ASP A 1 167 ? -29.812 1.074 10.883 1 96.25 167 ASP A N 1
ATOM 1367 C CA . ASP A 1 167 ? -30.141 1.621 12.195 1 96.25 167 ASP A CA 1
ATOM 1368 C C . ASP A 1 167 ? -31.391 2.479 12.133 1 96.25 167 ASP A C 1
ATOM 1370 O O . ASP A 1 167 ? -32.219 2.459 13.062 1 96.25 167 ASP A O 1
ATOM 1374 N N . ALA A 1 168 ? -31.531 3.232 11.109 1 95.31 168 ALA A N 1
ATOM 1375 C CA . ALA A 1 168 ? -32.719 4.051 10.938 1 95.31 168 ALA A CA 1
ATOM 1376 C C . ALA A 1 168 ? -33.969 3.18 10.867 1 95.31 168 ALA A C 1
ATOM 1378 O O . ALA A 1 168 ? -35 3.516 11.445 1 95.31 168 ALA A O 1
ATOM 1379 N N . GLU A 1 169 ? -33.906 2.088 10.141 1 95.31 169 GLU A N 1
ATOM 1380 C CA . GLU A 1 169 ? -35.031 1.145 10.047 1 95.31 169 GLU A CA 1
ATOM 1381 C C . GLU A 1 169 ? -35.344 0.523 11.406 1 95.31 169 GLU A C 1
ATOM 1383 O O . GLU A 1 169 ? -36.5 0.44 11.805 1 95.31 169 GLU A O 1
ATOM 1388 N N . ILE A 1 170 ? -34.344 0.139 12.133 1 95.44 170 ILE A N 1
ATOM 1389 C CA . ILE A 1 170 ? -34.5 -0.472 13.445 1 95.44 170 ILE A CA 1
ATOM 1390 C C . ILE A 1 170 ? -35.125 0.527 14.414 1 95.44 170 ILE A C 1
ATOM 1392 O O . ILE A 1 170 ? -36.031 0.18 15.164 1 95.44 170 ILE A O 1
ATOM 1396 N N . ASP A 1 171 ? -34.625 1.761 14.328 1 94.06 171 ASP A N 1
ATOM 1397 C CA . ASP A 1 171 ? -35.188 2.82 15.172 1 94.06 171 ASP A CA 1
ATOM 1398 C C . ASP A 1 171 ? -36.656 3.016 14.906 1 94.06 171 ASP A C 1
ATOM 1400 O O . ASP A 1 171 ? -37.438 3.279 15.836 1 94.06 171 ASP A O 1
ATOM 1404 N N . ASN A 1 172 ? -37 2.924 13.664 1 93.69 172 ASN A N 1
ATOM 1405 C CA . ASN A 1 172 ? -38.406 3.062 13.297 1 93.69 172 ASN A CA 1
ATOM 1406 C C . ASN A 1 172 ? -39.25 1.939 13.891 1 93.69 172 ASN A C 1
ATOM 1408 O O . ASN A 1 172 ? -40.344 2.182 14.398 1 93.69 172 ASN A O 1
ATOM 1412 N N . TYR A 1 173 ? -38.812 0.709 13.898 1 92.75 173 TYR A N 1
ATOM 1413 C CA . TYR A 1 173 ? -39.5 -0.41 14.516 1 92.75 173 TYR A CA 1
ATOM 1414 C C . TYR A 1 173 ? -39.656 -0.198 16.016 1 92.75 173 TYR A C 1
ATOM 1416 O O . TYR A 1 173 ? -40.75 -0.367 16.562 1 92.75 173 TYR A O 1
ATOM 1424 N N . LYS A 1 174 ? -38.625 0.237 16.625 1 91.69 174 LYS A N 1
ATOM 1425 C CA . LYS A 1 174 ? -38.625 0.455 18.062 1 91.69 174 LYS A CA 1
ATOM 1426 C C . LYS A 1 174 ? -39.562 1.585 18.438 1 91.69 174 LYS A C 1
ATOM 1428 O O . LYS A 1 174 ? -40.312 1.49 19.438 1 91.69 174 LYS A O 1
ATOM 1433 N N . ALA A 1 175 ? -39.531 2.596 17.656 1 91.31 175 ALA A N 1
ATOM 1434 C CA . ALA A 1 175 ? -40.406 3.74 17.906 1 91.31 175 ALA A CA 1
ATOM 1435 C C . ALA A 1 175 ? -41.875 3.346 17.766 1 91.31 175 ALA A C 1
ATOM 1437 O O . ALA A 1 175 ? -42.75 3.949 18.406 1 91.31 175 ALA A O 1
ATOM 1438 N N . SER A 1 176 ? -42.219 2.297 17 1 88.69 176 SER A N 1
ATOM 1439 C CA . SER A 1 176 ? -43.562 1.828 16.781 1 88.69 176 SER A CA 1
ATOM 1440 C C . SER A 1 176 ? -43.969 0.819 17.844 1 88.69 176 SER A C 1
ATOM 1442 O O . SER A 1 176 ? -45.094 0.289 17.812 1 88.69 176 SER A O 1
ATOM 1444 N N . GLY A 1 177 ? -43.031 0.496 18.781 1 88.81 177 GLY A N 1
ATOM 1445 C CA . GLY A 1 177 ? -43.312 -0.365 19.906 1 88.81 177 GLY A CA 1
ATOM 1446 C C . GLY A 1 177 ? -43 -1.822 19.656 1 88.81 177 GLY A C 1
ATOM 1447 O O . GLY A 1 177 ? -43.344 -2.691 20.469 1 88.81 177 GLY A O 1
ATOM 1448 N N . ALA A 1 178 ? -42.312 -2.047 18.516 1 89.75 178 ALA A N 1
ATOM 1449 C CA . ALA A 1 178 ? -41.938 -3.426 18.219 1 89.75 178 ALA A CA 1
ATOM 1450 C C . ALA A 1 178 ? -40.844 -3.906 19.172 1 89.75 178 ALA A C 1
ATOM 1452 O O . ALA A 1 178 ? -40.031 -3.115 19.625 1 89.75 178 ALA A O 1
ATOM 1453 N N . THR A 1 179 ? -40.875 -5.211 19.547 1 88.69 179 THR A N 1
ATOM 1454 C CA . THR A 1 179 ? -39.844 -5.812 20.375 1 88.69 179 THR A CA 1
ATOM 1455 C C . THR A 1 179 ? -39.281 -7.086 19.734 1 88.69 179 THR A C 1
ATOM 1457 O O . THR A 1 179 ? -39.969 -7.695 18.891 1 88.69 179 THR A O 1
ATOM 1460 N N . VAL A 1 180 ? -38.094 -7.453 20.109 1 88.56 180 VAL A N 1
ATOM 1461 C CA . VAL A 1 180 ? -37.469 -8.68 19.594 1 88.56 180 VAL A CA 1
ATOM 1462 C C . VAL A 1 180 ? -37.875 -9.859 20.484 1 88.56 180 VAL A C 1
ATOM 1464 O O . VAL A 1 180 ? -38.219 -9.68 21.641 1 88.56 180 VAL A O 1
ATOM 1467 N N . SER A 1 181 ? -37.781 -10.984 19.906 1 86.81 181 SER A N 1
ATOM 1468 C CA . SER A 1 181 ? -38.156 -12.203 20.625 1 86.81 181 SER A CA 1
ATOM 1469 C C . SER A 1 181 ? -37.125 -12.508 21.719 1 86.81 181 SER A C 1
ATOM 1471 O O . SER A 1 181 ? -37.5 -12.992 22.797 1 86.81 181 SER A O 1
ATOM 1473 N N . ARG A 1 182 ? -35.844 -12.32 21.359 1 86.88 182 ARG A N 1
ATOM 1474 C CA . ARG A 1 182 ? -34.719 -12.492 22.297 1 86.88 182 ARG A CA 1
ATOM 1475 C C . ARG A 1 182 ? -33.906 -11.211 22.438 1 86.88 182 ARG A C 1
ATOM 1477 O O . ARG A 1 182 ? -33.469 -10.641 21.438 1 86.88 182 ARG A O 1
ATOM 1484 N N . LYS A 1 183 ? -33.656 -10.844 23.641 1 86.69 183 LYS A N 1
ATOM 1485 C CA . LYS A 1 183 ? -32.969 -9.586 23.922 1 86.69 183 LYS A CA 1
ATOM 1486 C C . LYS A 1 183 ? -31.594 -9.555 23.297 1 86.69 183 LYS A C 1
ATOM 1488 O O . LYS A 1 183 ? -31.109 -8.492 22.891 1 86.69 183 LYS A O 1
ATOM 1493 N N . GLN A 1 184 ? -30.969 -10.727 23.156 1 87.12 184 GLN A N 1
ATOM 1494 C CA . GLN A 1 184 ? -29.609 -10.844 22.625 1 87.12 184 GLN A CA 1
ATOM 1495 C C . GLN A 1 184 ? -29.578 -10.453 21.141 1 87.12 184 GLN A C 1
ATOM 1497 O O . GLN A 1 184 ? -28.5 -10.18 20.594 1 87.12 184 GLN A O 1
ATOM 1502 N N . MET A 1 185 ? -30.734 -10.344 20.516 1 87.94 185 MET A N 1
ATOM 1503 C CA . MET A 1 185 ? -30.781 -10.039 19.094 1 87.94 185 MET A CA 1
ATOM 1504 C C . MET A 1 185 ? -30.719 -8.531 18.859 1 87.94 185 MET A C 1
ATOM 1506 O O . MET A 1 185 ? -30.516 -8.086 17.719 1 87.94 185 MET A O 1
ATOM 1510 N N . GLU A 1 186 ? -30.875 -7.809 19.938 1 92.62 186 GLU A N 1
ATOM 1511 C CA . GLU A 1 186 ? -30.828 -6.355 19.797 1 92.62 186 GLU A CA 1
ATOM 1512 C C . GLU A 1 186 ? -29.391 -5.875 19.562 1 92.62 186 GLU A C 1
ATOM 1514 O O . GLU A 1 186 ? -28.453 -6.383 20.188 1 92.62 186 GLU A O 1
ATOM 1519 N N . THR A 1 187 ? -29.219 -5.016 18.688 1 94.88 187 THR A N 1
ATOM 1520 C CA . THR A 1 187 ? -27.938 -4.41 18.406 1 94.88 187 THR A CA 1
ATOM 1521 C C . THR A 1 187 ? -27.906 -2.945 18.828 1 94.88 187 THR A C 1
ATOM 1523 O O . THR A 1 187 ? -28.953 -2.291 18.859 1 94.88 187 THR A O 1
ATOM 1526 N N . LEU A 1 188 ? -26.75 -2.482 19.203 1 93.56 188 LEU A N 1
ATOM 1527 C CA . LEU A 1 188 ? -26.594 -1.06 19.484 1 93.56 188 LEU A CA 1
ATOM 1528 C C . LEU A 1 188 ? -26.5 -0.255 18.188 1 93.56 188 LEU A C 1
ATOM 1530 O O . LEU A 1 188 ? -26.016 -0.759 17.172 1 93.56 188 LEU A O 1
ATOM 1534 N N . PRO A 1 189 ? -27.031 1.022 18.219 1 95.56 189 PRO A N 1
ATOM 1535 C CA . PRO A 1 189 ? -26.781 1.882 17.062 1 95.56 189 PRO A CA 1
ATOM 1536 C C . PRO A 1 189 ? -25.297 1.984 16.703 1 95.56 189 PRO A C 1
ATOM 1538 O O . PRO A 1 189 ? -24.453 2.047 17.594 1 95.56 189 PRO A O 1
ATOM 1541 N N . PHE A 1 190 ? -25.094 1.99 15.461 1 96.38 190 PHE A N 1
ATOM 1542 C CA . PHE A 1 190 ? -23.719 2.043 15.008 1 96.38 190 PHE A CA 1
ATOM 1543 C C . PHE A 1 190 ? -23.109 3.418 15.273 1 96.38 190 PHE A C 1
ATOM 1545 O O . PHE A 1 190 ? -23.688 4.438 14.898 1 96.38 190 PHE A O 1
ATOM 1552 N N . ASN A 1 191 ? -22.016 3.412 15.945 1 95.94 191 ASN A N 1
ATOM 1553 C CA . ASN A 1 191 ? -21.219 4.602 16.219 1 95.94 191 ASN A CA 1
ATOM 1554 C C . ASN A 1 191 ? -19.812 4.48 15.641 1 95.94 191 ASN A C 1
ATOM 1556 O O . ASN A 1 191 ? -19.031 3.643 16.078 1 95.94 191 ASN A O 1
ATOM 1560 N N . GLU A 1 192 ? -19.547 5.332 14.75 1 93.31 192 GLU A N 1
ATOM 1561 C CA . GLU A 1 192 ? -18.297 5.234 14.008 1 93.31 192 GLU A CA 1
ATOM 1562 C C . GLU A 1 192 ? -17.094 5.418 14.922 1 93.31 192 GLU A C 1
ATOM 1564 O O . GLU A 1 192 ? -16.094 4.707 14.797 1 93.31 192 GLU A O 1
ATOM 1569 N N . GLU A 1 193 ? -17.141 6.359 15.789 1 91.62 193 GLU A N 1
ATOM 1570 C CA . GLU A 1 193 ? -16.047 6.602 16.719 1 91.62 193 GLU A CA 1
ATOM 1571 C C . GLU A 1 193 ? -15.789 5.383 17.594 1 91.62 193 GLU A C 1
ATOM 1573 O O . GLU A 1 193 ? -14.641 4.988 17.812 1 91.62 193 GLU A O 1
ATOM 1578 N N . ASN A 1 194 ? -16.875 4.797 18.094 1 93.62 194 ASN A N 1
ATOM 1579 C CA . ASN A 1 194 ? -16.75 3.584 18.891 1 93.62 194 ASN A CA 1
ATOM 1580 C C . ASN A 1 194 ? -16.156 2.439 18.078 1 93.62 194 ASN A C 1
ATOM 1582 O O . ASN A 1 194 ? -15.32 1.684 18.578 1 93.62 194 ASN A O 1
ATOM 1586 N N . PHE A 1 195 ? -16.625 2.422 16.938 1 94.25 195 PHE A N 1
ATOM 1587 C CA . PHE A 1 195 ? -16.094 1.389 16.047 1 94.25 195 PHE A CA 1
ATOM 1588 C C . PHE A 1 195 ? -14.594 1.55 15.867 1 94.25 195 PHE A C 1
ATOM 1590 O O . PHE A 1 195 ? -13.836 0.583 16 1 94.25 195 PHE A O 1
ATOM 1597 N N . ARG A 1 196 ? -14.109 2.713 15.586 1 89.81 196 ARG A N 1
ATOM 1598 C CA . ARG A 1 196 ? -12.688 2.977 15.391 1 89.81 196 ARG A CA 1
ATOM 1599 C C . ARG A 1 196 ? -11.891 2.627 16.641 1 89.81 196 ARG A C 1
ATOM 1601 O O . ARG A 1 196 ? -10.812 2.039 16.547 1 89.81 196 ARG A O 1
ATOM 1608 N N . ASN A 1 197 ? -12.453 2.932 17.75 1 89.62 197 ASN A N 1
ATOM 1609 C CA . ASN A 1 197 ? -11.805 2.602 19.016 1 89.62 197 ASN A CA 1
ATOM 1610 C C . ASN A 1 197 ? -11.711 1.094 19.219 1 89.62 197 ASN A C 1
ATOM 1612 O O . ASN A 1 197 ? -10.688 0.591 19.688 1 89.62 197 ASN A O 1
ATOM 1616 N N . ASP A 1 198 ? -12.773 0.421 18.812 1 90.81 198 ASP A N 1
ATOM 1617 C CA . ASP A 1 198 ? -12.797 -1.034 18.922 1 90.81 198 ASP A CA 1
ATOM 1618 C C . ASP A 1 198 ? -11.727 -1.668 18.031 1 90.81 198 ASP A C 1
ATOM 1620 O O . ASP A 1 198 ? -11.156 -2.703 18.375 1 90.81 198 ASP A O 1
ATOM 1624 N N . MET A 1 199 ? -11.586 -1.022 16.953 1 89.88 199 MET A N 1
ATOM 1625 C CA . MET A 1 199 ? -10.68 -1.604 15.961 1 89.88 199 MET A CA 1
ATOM 1626 C C . MET A 1 199 ? -9.234 -1.232 16.266 1 89.88 199 MET A C 1
ATOM 1628 O O . MET A 1 199 ? -8.312 -1.896 15.797 1 89.88 199 MET A O 1
ATOM 1632 N N . ASN A 1 200 ? -9.055 -0.194 16.953 1 85.94 200 ASN A N 1
ATOM 1633 C CA . ASN A 1 200 ? -7.711 0.32 17.219 1 85.94 200 ASN A CA 1
ATOM 1634 C C . ASN A 1 200 ? -7.152 -0.208 18.531 1 85.94 200 ASN A C 1
ATOM 1636 O O . ASN A 1 200 ? -6.727 0.571 19.391 1 85.94 200 ASN A O 1
ATOM 1640 N N . ILE A 1 201 ? -7.312 -1.413 18.797 1 87 201 ILE A N 1
ATOM 1641 C CA . ILE A 1 201 ? -6.66 -2.09 19.906 1 87 201 ILE A CA 1
ATOM 1642 C C . ILE A 1 201 ? -5.301 -2.625 19.469 1 87 201 ILE A C 1
ATOM 1644 O O . ILE A 1 201 ? -5.223 -3.504 18.594 1 87 201 ILE A O 1
ATOM 1648 N N . MET A 1 202 ? -4.277 -2.162 20.062 1 86.38 202 MET A N 1
ATOM 1649 C CA . MET A 1 202 ? -2.896 -2.342 19.609 1 86.38 202 MET A CA 1
ATOM 1650 C C . MET A 1 202 ? -2.557 -3.822 19.484 1 86.38 202 MET A C 1
ATOM 1652 O O . MET A 1 202 ? -1.999 -4.246 18.469 1 86.38 202 MET A O 1
ATOM 1656 N N . LYS A 1 203 ? -2.928 -4.578 20.5 1 85.88 203 LYS A N 1
ATOM 1657 C CA . LYS A 1 203 ? -2.596 -6 20.5 1 85.88 203 LYS A CA 1
ATOM 1658 C C . LYS A 1 203 ? -3.262 -6.723 19.328 1 85.88 203 LYS A C 1
ATOM 1660 O O . LYS A 1 203 ? -2.645 -7.574 18.688 1 85.88 203 LYS A O 1
ATOM 1665 N N . ASP A 1 204 ? -4.539 -6.352 19.047 1 89.75 204 ASP A N 1
ATOM 1666 C CA . ASP A 1 204 ? -5.281 -6.992 17.969 1 89.75 204 ASP A CA 1
ATOM 1667 C C . ASP A 1 204 ? -4.715 -6.605 16.609 1 89.75 204 ASP A C 1
ATOM 1669 O O . ASP A 1 204 ? -4.582 -7.449 15.719 1 89.75 204 ASP A O 1
ATOM 1673 N N . VAL A 1 205 ? -4.445 -5.336 16.469 1 90.69 205 VAL A N 1
ATOM 1674 C CA . VAL A 1 205 ? -3.871 -4.855 15.211 1 90.69 205 VAL A CA 1
ATOM 1675 C C . VAL A 1 205 ? -2.512 -5.512 14.984 1 90.69 205 VAL A C 1
ATOM 1677 O O . VAL A 1 205 ? -2.225 -5.992 13.883 1 90.69 205 VAL A O 1
ATOM 1680 N N . ALA A 1 206 ? -1.694 -5.535 16.016 1 89.88 206 ALA A N 1
ATOM 1681 C CA . ALA A 1 206 ? -0.375 -6.156 15.922 1 89.88 206 ALA A CA 1
ATOM 1682 C C . ALA A 1 206 ? -0.485 -7.617 15.5 1 89.88 206 ALA A C 1
ATOM 1684 O O . ALA A 1 206 ? 0.287 -8.086 14.664 1 89.88 206 ALA A O 1
ATOM 1685 N N . GLU A 1 207 ? -1.405 -8.32 16.094 1 88.75 207 GLU A N 1
ATOM 1686 C CA . GLU A 1 207 ? -1.617 -9.719 15.742 1 88.75 207 GLU A CA 1
ATOM 1687 C C . GLU A 1 207 ? -2.002 -9.875 14.273 1 88.75 207 GLU A C 1
ATOM 1689 O O . GLU A 1 207 ? -1.522 -10.789 13.594 1 88.75 207 GLU A O 1
ATOM 1694 N N . ASN A 1 208 ? -2.846 -9.016 13.82 1 90.62 208 ASN A N 1
ATOM 1695 C CA . ASN A 1 208 ? -3.266 -9.047 12.43 1 90.62 208 ASN A CA 1
ATOM 1696 C C . ASN A 1 208 ? -2.094 -8.789 11.484 1 90.62 208 ASN A C 1
ATOM 1698 O O . ASN A 1 208 ? -2.002 -9.398 10.414 1 90.62 208 ASN A O 1
ATOM 1702 N N . LEU A 1 209 ? -1.239 -7.906 11.875 1 90.62 209 LEU A N 1
ATOM 1703 C CA . LEU A 1 209 ? -0.152 -7.461 11.008 1 90.62 209 LEU A CA 1
ATOM 1704 C C . LEU A 1 209 ? 0.917 -8.539 10.883 1 90.62 209 LEU A C 1
ATOM 1706 O O . LEU A 1 209 ? 1.712 -8.523 9.938 1 90.62 209 LEU A O 1
ATOM 1710 N N . LYS A 1 210 ? 0.98 -9.516 11.828 1 85.88 210 LYS A N 1
ATOM 1711 C CA . LYS A 1 210 ? 1.901 -10.648 11.719 1 85.88 210 LYS A CA 1
ATOM 1712 C C . LYS A 1 210 ? 1.655 -11.43 10.438 1 85.88 210 LYS A C 1
ATOM 1714 O O . LYS A 1 210 ? 2.584 -12.008 9.867 1 85.88 210 LYS A O 1
ATOM 1719 N N . MET A 1 211 ? 0.435 -11.344 10.031 1 84.56 211 MET A N 1
ATOM 1720 C CA . MET A 1 211 ? 0.051 -12.102 8.844 1 84.56 211 MET A CA 1
ATOM 1721 C C . MET A 1 211 ? -0.332 -11.164 7.699 1 84.56 211 MET A C 1
ATOM 1723 O O . MET A 1 211 ? -1.139 -11.523 6.84 1 84.56 211 MET A O 1
ATOM 1727 N N . ALA A 1 212 ? 0.198 -10.023 7.688 1 87.12 212 ALA A N 1
ATOM 1728 C CA . ALA A 1 212 ? -0.228 -9 6.73 1 87.12 212 ALA A CA 1
ATOM 1729 C C . ALA A 1 212 ? 0.076 -9.438 5.297 1 87.12 212 ALA A C 1
ATOM 1731 O O . ALA A 1 212 ? -0.788 -9.352 4.422 1 87.12 212 ALA A O 1
ATOM 1732 N N . VAL A 1 213 ? 1.249 -9.969 5.055 1 84 213 VAL A N 1
ATOM 1733 C CA . VAL A 1 213 ? 1.665 -10.273 3.691 1 84 213 VAL A CA 1
ATOM 1734 C C . VAL A 1 213 ? 0.794 -11.391 3.125 1 84 213 VAL A C 1
ATOM 1736 O O . VAL A 1 213 ? 0.128 -11.211 2.102 1 84 213 VAL A O 1
ATOM 1739 N N . PRO A 1 214 ? 0.694 -12.492 3.816 1 80.19 214 PRO A N 1
ATOM 1740 C CA . PRO A 1 214 ? -0.17 -13.539 3.258 1 80.19 214 PRO A CA 1
ATOM 1741 C C . PRO A 1 214 ? -1.634 -13.109 3.178 1 80.19 214 PRO A C 1
ATOM 1743 O O . PRO A 1 214 ? -2.357 -13.539 2.275 1 80.19 214 PRO A O 1
ATOM 1746 N N . ASN A 1 215 ? -2.061 -12.227 4.012 1 82.94 215 ASN A N 1
ATOM 1747 C CA . ASN A 1 215 ? -3.457 -11.797 4.02 1 82.94 215 ASN A CA 1
ATOM 1748 C C . ASN A 1 215 ? -3.764 -10.859 2.857 1 82.94 215 ASN A C 1
ATOM 1750 O O . ASN A 1 215 ? -4.82 -10.969 2.229 1 82.94 215 ASN A O 1
ATOM 1754 N N . VAL A 1 216 ? -2.869 -9.984 2.602 1 88.31 216 VAL A N 1
ATOM 1755 C CA . VAL A 1 216 ? -3.082 -8.977 1.567 1 88.31 216 VAL A CA 1
ATOM 1756 C C . VAL A 1 216 ? -3.041 -9.633 0.19 1 88.31 216 VAL A C 1
ATOM 1758 O O . VAL A 1 216 ? -3.689 -9.164 -0.749 1 88.31 216 VAL A O 1
ATOM 1761 N N . PHE A 1 217 ? -2.334 -10.734 0.124 1 82.19 217 PHE A N 1
ATOM 1762 C CA . PHE A 1 217 ? -2.227 -11.398 -1.169 1 82.19 217 PHE A CA 1
ATOM 1763 C C . PHE A 1 217 ? -2.988 -12.719 -1.163 1 82.19 217 PHE A C 1
ATOM 1765 O O . PHE A 1 217 ? -2.645 -13.641 -1.903 1 82.19 217 PHE A O 1
ATOM 1772 N N . SER A 1 218 ? -3.922 -12.727 -0.225 1 79.31 218 SER A N 1
ATOM 1773 C CA . SER A 1 218 ? -4.859 -13.844 -0.184 1 79.31 218 SER A CA 1
ATOM 1774 C C . SER A 1 218 ? -5.824 -13.797 -1.364 1 79.31 218 SER A C 1
ATOM 1776 O O . SER A 1 218 ? -5.855 -12.82 -2.111 1 79.31 218 SER A O 1
ATOM 1778 N N . LYS A 1 219 ? -6.566 -14.789 -1.507 1 76.81 219 LYS A N 1
ATOM 1779 C CA . LYS A 1 219 ? -7.5 -14.914 -2.623 1 76.81 219 LYS A CA 1
ATOM 1780 C C . LYS A 1 219 ? -8.477 -13.742 -2.652 1 76.81 219 LYS A C 1
ATOM 1782 O O . LYS A 1 219 ? -8.734 -13.164 -3.713 1 76.81 219 LYS A O 1
ATOM 1787 N N . ASP A 1 220 ? -9.016 -13.367 -1.518 1 72.69 220 ASP A N 1
ATOM 1788 C CA . ASP A 1 220 ? -9.961 -12.258 -1.433 1 72.69 220 ASP A CA 1
ATOM 1789 C C . ASP A 1 220 ? -9.297 -10.945 -1.831 1 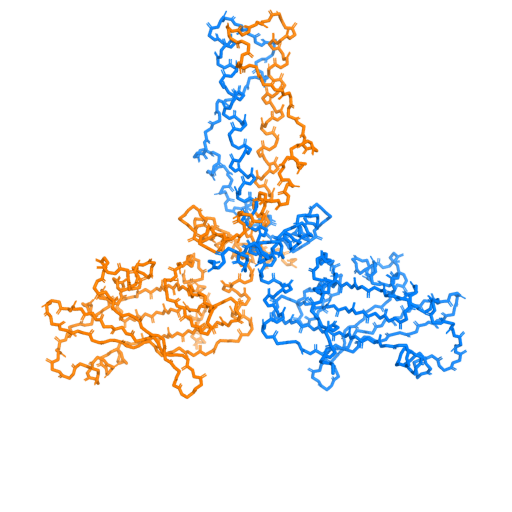72.69 220 ASP A C 1
ATOM 1791 O O . ASP A 1 220 ? -9.898 -10.133 -2.537 1 72.69 220 ASP A O 1
ATOM 1795 N N . ALA A 1 221 ? -8.125 -10.82 -1.505 1 82.12 221 ALA A N 1
ATOM 1796 C CA . ALA A 1 221 ? -7.41 -9.578 -1.777 1 82.12 221 ALA A CA 1
ATOM 1797 C C . ALA A 1 221 ? -6.914 -9.531 -3.221 1 82.12 221 ALA A C 1
ATOM 1799 O O . ALA A 1 221 ? -6.73 -8.453 -3.789 1 82.12 221 ALA A O 1
ATOM 1800 N N . GLN A 1 222 ? -6.793 -10.672 -3.77 1 86.5 222 GLN A N 1
ATOM 1801 C CA . GLN A 1 222 ? -6.301 -10.758 -5.141 1 86.5 222 GLN A CA 1
ATOM 1802 C C . GLN A 1 222 ? -7.301 -10.156 -6.121 1 86.5 222 GLN A C 1
ATOM 1804 O O . GLN A 1 222 ? -6.91 -9.508 -7.098 1 86.5 222 GLN A O 1
ATOM 1809 N N . LYS A 1 223 ? -8.562 -10.359 -5.828 1 85.62 223 LYS A N 1
ATOM 1810 C CA . LYS A 1 223 ? -9.586 -9.766 -6.68 1 85.62 223 LYS A CA 1
ATOM 1811 C C . LYS A 1 223 ? -9.531 -8.242 -6.617 1 85.62 223 LYS A C 1
ATOM 1813 O O . LYS A 1 223 ? -9.656 -7.566 -7.641 1 85.62 223 LYS A O 1
ATOM 1818 N N . LEU A 1 224 ? -9.445 -7.77 -5.438 1 90.06 224 LEU A N 1
ATOM 1819 C CA . LEU A 1 224 ? -9.328 -6.328 -5.258 1 90.06 224 LEU A CA 1
ATOM 1820 C C . LEU A 1 224 ? -8.109 -5.785 -6.004 1 90.06 224 LEU A C 1
ATOM 1822 O O . LEU A 1 224 ? -8.203 -4.762 -6.688 1 90.06 224 LEU A O 1
ATOM 1826 N N . TYR A 1 225 ? -6.977 -6.484 -5.926 1 92.06 225 TYR A N 1
ATOM 1827 C CA . TYR A 1 225 ? -5.758 -6.105 -6.629 1 92.06 225 TYR A CA 1
ATOM 1828 C C . TYR A 1 225 ? -6.008 -5.98 -8.125 1 92.06 225 TYR A C 1
ATOM 1830 O O . TYR A 1 225 ? -5.695 -4.953 -8.734 1 92.06 225 TYR A O 1
ATOM 1838 N N . GLU A 1 226 ? -6.559 -7 -8.633 1 88.94 226 GLU A N 1
ATOM 1839 C CA . GLU A 1 226 ? -6.816 -7.039 -10.07 1 88.94 226 GLU A CA 1
ATOM 1840 C C . GLU A 1 226 ? -7.719 -5.887 -10.5 1 88.94 226 GLU A C 1
ATOM 1842 O O . GLU A 1 226 ? -7.418 -5.188 -11.469 1 88.94 226 GLU A O 1
ATOM 1847 N N . TYR A 1 227 ? -8.68 -5.676 -9.766 1 86.88 227 TYR A N 1
ATOM 1848 C CA . TYR A 1 227 ? -9.688 -4.684 -10.125 1 86.88 227 TYR A CA 1
ATOM 1849 C C . TYR A 1 227 ? -9.117 -3.273 -10.062 1 86.88 227 TYR A C 1
ATOM 1851 O O . TYR A 1 227 ? -9.328 -2.467 -10.969 1 86.88 227 TYR A O 1
ATOM 1859 N N . VAL A 1 228 ? -8.445 -3.023 -9.023 1 90.25 228 VAL A N 1
ATOM 1860 C CA . VAL A 1 228 ? -7.961 -1.657 -8.852 1 90.25 228 VAL A CA 1
ATOM 1861 C C . VAL A 1 228 ? -6.891 -1.356 -9.898 1 90.25 228 VAL A C 1
ATOM 1863 O O . VAL A 1 228 ? -6.793 -0.23 -10.391 1 90.25 228 VAL A O 1
ATOM 1866 N N . VAL A 1 229 ? -6.086 -2.289 -10.25 1 89 229 VAL A N 1
ATOM 1867 C CA . VAL A 1 229 ? -5.062 -2.078 -11.266 1 89 229 VAL A CA 1
ATOM 1868 C C . VAL A 1 229 ? -5.723 -1.839 -12.625 1 89 229 VAL A C 1
ATOM 1870 O O . VAL A 1 229 ? -5.359 -0.907 -13.344 1 89 229 VAL A O 1
ATOM 1873 N N . LEU A 1 230 ? -6.664 -2.625 -12.93 1 88.56 230 LEU A N 1
ATOM 1874 C CA . LEU A 1 230 ? -7.398 -2.422 -14.172 1 88.56 230 LEU A CA 1
ATOM 1875 C C . LEU A 1 230 ? -8.078 -1.054 -14.188 1 88.56 230 LEU A C 1
ATOM 1877 O O . LEU A 1 230 ? -8.039 -0.351 -15.195 1 88.56 230 LEU A O 1
ATOM 1881 N N . ALA A 1 231 ? -8.688 -0.71 -13.117 1 88.44 231 ALA A N 1
ATOM 1882 C CA . ALA A 1 231 ? -9.383 0.571 -13 1 88.44 231 ALA A CA 1
ATOM 1883 C C . ALA A 1 231 ? -8.406 1.736 -13.148 1 88.44 231 ALA A C 1
ATOM 1885 O O . ALA A 1 231 ? -8.773 2.801 -13.648 1 88.44 231 ALA A O 1
ATOM 1886 N N . SER A 1 232 ? -7.227 1.513 -12.688 1 89.19 232 SER A N 1
ATOM 1887 C CA . SER A 1 232 ? -6.238 2.584 -12.766 1 89.19 232 SER A CA 1
ATOM 1888 C C . SER A 1 232 ? -5.906 2.926 -14.211 1 89.19 232 SER A C 1
ATOM 1890 O O . SER A 1 232 ? -5.59 4.074 -14.523 1 89.19 232 SER A O 1
ATOM 1892 N N . TYR A 1 233 ? -5.941 1.948 -15.094 1 84.94 233 TYR A N 1
ATOM 1893 C CA . TYR A 1 233 ? -5.723 2.209 -16.516 1 84.94 233 TYR A CA 1
ATOM 1894 C C . TYR A 1 233 ? -6.871 3.016 -17.109 1 84.94 233 TYR A C 1
ATOM 1896 O O . TYR A 1 233 ? -6.652 3.902 -17.938 1 84.94 233 TYR A O 1
ATOM 1904 N N . GLU A 1 234 ? -8.008 2.66 -16.656 1 80.19 234 GLU A N 1
ATOM 1905 C CA . GLU A 1 234 ? -9.18 3.426 -17.062 1 80.19 234 GLU A CA 1
ATOM 1906 C C . GLU A 1 234 ? -9.086 4.875 -16.594 1 80.19 234 GLU A C 1
ATOM 1908 O O . GLU A 1 234 ? -9.445 5.793 -17.328 1 80.19 234 GLU A O 1
ATOM 1913 N N . ALA A 1 235 ? -8.641 5.055 -15.406 1 85 235 ALA A N 1
ATOM 1914 C CA . ALA A 1 235 ? -8.492 6.395 -14.844 1 85 235 ALA A CA 1
ATOM 1915 C C . ALA A 1 235 ? -7.508 7.227 -15.656 1 85 235 ALA A C 1
ATOM 1917 O O . ALA A 1 235 ? -7.719 8.422 -15.859 1 85 235 ALA A O 1
ATOM 1918 N N . GLN A 1 236 ? -6.453 6.617 -16.094 1 81.5 236 GLN A N 1
ATOM 1919 C CA . GLN A 1 236 ? -5.441 7.305 -16.891 1 81.5 236 GLN A CA 1
ATOM 1920 C C . GLN A 1 236 ? -5.992 7.707 -18.25 1 81.5 236 GLN A C 1
ATOM 1922 O O . GLN A 1 236 ? -5.68 8.781 -18.766 1 81.5 236 GLN A O 1
ATOM 1927 N N . THR A 1 237 ? -6.75 6.789 -18.797 1 76.12 237 THR A N 1
ATOM 1928 C CA . THR A 1 237 ? -7.375 7.07 -20.078 1 76.12 237 THR A CA 1
ATOM 1929 C C . THR A 1 237 ? -8.367 8.227 -19.953 1 76.12 237 THR A C 1
ATOM 1931 O O . THR A 1 237 ? -8.43 9.094 -20.844 1 76.12 237 THR A O 1
ATOM 1934 N N . LEU A 1 238 ? -9.125 8.242 -18.891 1 69.81 238 LEU A N 1
ATOM 1935 C CA . LEU A 1 238 ? -10.094 9.297 -18.625 1 69.81 238 LEU A CA 1
ATOM 1936 C C . LEU A 1 238 ? -9.406 10.648 -18.438 1 69.81 238 LEU A C 1
ATOM 1938 O O . LEU A 1 238 ? -9.906 11.672 -18.906 1 69.81 238 LEU A O 1
ATOM 1942 N N . LYS A 1 239 ? -8.258 10.68 -17.781 1 70.56 239 LYS A N 1
ATOM 1943 C CA . LYS A 1 239 ? -7.492 11.906 -17.578 1 70.56 239 LYS A CA 1
ATOM 1944 C C . LYS A 1 239 ? -6.934 12.445 -18.891 1 70.56 239 LYS A C 1
ATOM 1946 O O . LYS A 1 239 ? -6.918 13.656 -19.109 1 70.56 239 LYS A O 1
ATOM 1951 N N . SER A 1 240 ? -6.414 11.523 -19.672 1 67.38 240 SER A N 1
ATOM 1952 C CA . SER A 1 240 ? -5.855 11.938 -20.953 1 67.38 240 SER A CA 1
ATOM 1953 C C . SER A 1 240 ? -6.934 12.531 -21.859 1 67.38 240 SER A C 1
ATOM 1955 O O . SER A 1 240 ? -6.66 13.438 -22.641 1 67.38 240 SER A O 1
ATOM 1957 N N . LEU A 1 241 ? -8.117 12.008 -21.703 1 57.94 241 LEU A N 1
ATOM 1958 C CA . LEU A 1 241 ? -9.234 12.461 -22.531 1 57.94 241 LEU A CA 1
ATOM 1959 C C . LEU A 1 241 ? -9.75 13.812 -22.047 1 57.94 241 LEU A C 1
ATOM 1961 O O . LEU A 1 241 ? -10.25 14.609 -22.844 1 57.94 241 LEU A O 1
ATOM 1965 N N . THR A 1 242 ? -9.633 13.883 -20.703 1 58.09 242 THR A N 1
ATOM 1966 C CA . THR A 1 242 ? -10.227 15.094 -20.156 1 58.09 242 THR A CA 1
ATOM 1967 C C . THR A 1 242 ? -9.18 16.188 -19.984 1 58.09 242 THR A C 1
ATOM 1969 O O . THR A 1 242 ? -9.508 17.344 -19.703 1 58.09 242 THR A O 1
ATOM 1972 N N . GLY A 1 243 ? -7.852 15.984 -20.469 1 50.91 243 GLY A N 1
ATOM 1973 C CA . GLY A 1 243 ? -6.797 16.984 -20.359 1 50.91 243 GLY A CA 1
ATOM 1974 C C . GLY A 1 243 ? -6.402 17.297 -18.938 1 50.91 243 GLY A C 1
ATOM 1975 O O . GLY A 1 243 ? -5.672 18.25 -18.688 1 50.91 243 GLY A O 1
ATOM 1976 N N . CYS A 1 244 ? -7.039 16.766 -17.875 1 42.06 244 CYS A N 1
ATOM 1977 C CA . CYS A 1 244 ? -6.703 17.156 -16.516 1 42.06 244 CYS A CA 1
ATOM 1978 C C . CYS A 1 244 ? -5.906 16.062 -15.805 1 42.06 244 CYS A C 1
ATOM 1980 O O . CYS A 1 244 ? -6.145 14.875 -16.031 1 42.06 244 CYS A O 1
ATOM 1982 N N . MET B 1 1 ? 30.938 0.624 26.016 1 20.52 1 MET B N 1
ATOM 1983 C CA . MET B 1 1 ? 29.469 0.713 26.109 1 20.52 1 MET B CA 1
ATOM 1984 C C . MET B 1 1 ? 28.875 1.073 24.75 1 20.52 1 MET B C 1
ATOM 1986 O O . MET B 1 1 ? 29.219 2.102 24.172 1 20.52 1 MET B O 1
ATOM 1990 N N . ALA B 1 2 ? 28.609 0.126 23.875 1 28.36 2 ALA B N 1
ATOM 1991 C CA . ALA B 1 2 ? 28.094 0.273 22.516 1 28.36 2 ALA B CA 1
ATOM 1992 C C . ALA B 1 2 ? 26.891 1.216 22.484 1 28.36 2 ALA B C 1
ATOM 1994 O O . ALA B 1 2 ? 25.969 1.083 23.281 1 28.36 2 ALA B O 1
ATOM 1995 N N . ASP B 1 3 ? 27.078 2.467 22.172 1 26.88 3 ASP B N 1
ATOM 1996 C CA . ASP B 1 3 ? 26.109 3.553 22.172 1 26.88 3 ASP B CA 1
ATOM 1997 C C . ASP B 1 3 ? 24.781 3.098 21.562 1 26.88 3 ASP B C 1
ATOM 1999 O O . ASP B 1 3 ? 24.734 2.637 20.422 1 26.88 3 ASP B O 1
ATOM 2003 N N . ASN B 1 4 ? 23.859 2.438 22.25 1 30.7 4 ASN B N 1
ATOM 2004 C CA . ASN B 1 4 ? 22.516 1.869 22.203 1 30.7 4 ASN B CA 1
ATOM 2005 C C . ASN B 1 4 ? 21.531 2.811 21.531 1 30.7 4 ASN B C 1
ATOM 2007 O O . ASN B 1 4 ? 20.328 2.775 21.812 1 30.7 4 ASN B O 1
ATOM 2011 N N . SER B 1 5 ? 21.828 4.031 21.141 1 32.72 5 SER B N 1
ATOM 2012 C CA . SER B 1 5 ? 21.094 5.188 20.625 1 32.72 5 SER B CA 1
ATOM 2013 C C . SER B 1 5 ? 20.297 4.824 19.375 1 32.72 5 SER B C 1
ATOM 2015 O O . SER B 1 5 ? 19.484 5.625 18.906 1 32.72 5 SER B O 1
ATOM 2017 N N . PHE B 1 6 ? 20.734 3.898 18.625 1 33.81 6 PHE B N 1
ATOM 2018 C CA . PHE B 1 6 ? 20.094 3.531 17.359 1 33.81 6 PHE B CA 1
ATOM 2019 C C . PHE B 1 6 ? 18.719 2.932 17.609 1 33.81 6 PHE B C 1
ATOM 2021 O O . PHE B 1 6 ? 17.938 2.725 16.672 1 33.81 6 PHE B O 1
ATOM 2028 N N . GLY B 1 7 ? 18.516 2.078 18.688 1 39.31 7 GLY B N 1
ATOM 2029 C CA . GLY B 1 7 ? 17.391 1.165 18.578 1 39.31 7 GLY B CA 1
ATOM 2030 C C . GLY B 1 7 ? 16.047 1.867 18.609 1 39.31 7 GLY B C 1
ATOM 2031 O O . GLY B 1 7 ? 15.008 1.229 18.828 1 39.31 7 GLY B O 1
ATOM 2032 N N . LYS B 1 8 ? 15.938 2.992 19.219 1 43.81 8 LYS B N 1
ATOM 2033 C CA . LYS B 1 8 ? 14.641 3.639 19.375 1 43.81 8 LYS B CA 1
ATOM 2034 C C . LYS B 1 8 ? 14.031 3.992 18.031 1 43.81 8 LYS B C 1
ATOM 2036 O O . LYS B 1 8 ? 14.648 4.703 17.234 1 43.81 8 LYS B O 1
ATOM 2041 N N . GLN B 1 9 ? 13.18 3.129 17.578 1 55.56 9 GLN B N 1
ATOM 2042 C CA . GLN B 1 9 ? 12.422 3.396 16.359 1 55.56 9 GLN B CA 1
ATOM 2043 C C . GLN B 1 9 ? 12.008 4.863 16.281 1 55.56 9 GLN B C 1
ATOM 2045 O O . GLN B 1 9 ? 11.414 5.398 17.219 1 55.56 9 GLN B O 1
ATOM 2050 N N . SER B 1 10 ? 12.648 5.668 15.273 1 70.44 10 SER B N 1
ATOM 2051 C CA . SER B 1 10 ? 12.359 7.082 15.039 1 70.44 10 SER B CA 1
ATOM 2052 C C . SER B 1 10 ? 10.859 7.344 15.039 1 70.44 10 SER B C 1
ATOM 2054 O O . SER B 1 10 ? 10.094 6.602 14.422 1 70.44 10 SER B O 1
ATOM 2056 N N . LYS B 1 11 ? 10.367 8.102 16.078 1 84.19 11 LYS B N 1
ATOM 2057 C CA . LYS B 1 11 ? 8.977 8.562 16.078 1 84.19 11 LYS B CA 1
ATOM 2058 C C . LYS B 1 11 ? 8.539 8.977 14.68 1 84.19 11 LYS B C 1
ATOM 2060 O O . LYS B 1 11 ? 7.348 8.914 14.359 1 84.19 11 LYS B O 1
ATOM 2065 N N . LEU B 1 12 ? 9.523 9.242 13.844 1 92.25 12 LEU B N 1
ATOM 2066 C CA . LEU B 1 12 ? 9.234 9.727 12.492 1 92.25 12 LEU B CA 1
ATOM 2067 C C . LEU B 1 12 ? 8.602 8.625 11.648 1 92.25 12 LEU B C 1
ATOM 2069 O O . LEU B 1 12 ? 7.809 8.914 10.75 1 92.25 12 LEU B O 1
ATOM 2073 N N . ASN B 1 13 ? 8.883 7.402 12.016 1 92.56 13 ASN B N 1
ATOM 2074 C CA . ASN B 1 13 ? 8.352 6.285 11.25 1 92.56 13 ASN B CA 1
ATOM 2075 C C . ASN B 1 13 ? 6.824 6.254 11.297 1 92.56 13 ASN B C 1
ATOM 2077 O O . ASN B 1 13 ? 6.176 5.91 10.305 1 92.56 13 ASN B O 1
ATOM 2081 N N . ALA B 1 14 ? 6.293 6.695 12.414 1 92.25 14 ALA B N 1
ATOM 2082 C CA . ALA B 1 14 ? 4.852 6.598 12.609 1 92.25 14 ALA B CA 1
ATOM 2083 C C . ALA B 1 14 ? 4.148 7.883 12.188 1 92.25 14 ALA B C 1
ATOM 2085 O O . ALA B 1 14 ? 2.918 7.961 12.211 1 92.25 14 ALA B O 1
ATOM 2086 N N . VAL B 1 15 ? 4.926 8.891 11.836 1 93.19 15 VAL B N 1
ATOM 2087 C CA . VAL B 1 15 ? 4.328 10.125 11.344 1 93.19 15 VAL B CA 1
ATOM 2088 C C . VAL B 1 15 ? 3.75 9.906 9.953 1 93.19 15 VAL B C 1
ATOM 2090 O O . VAL B 1 15 ? 4.43 9.383 9.062 1 93.19 15 VAL B O 1
ATOM 2093 N N . PRO B 1 16 ? 2.473 10.227 9.773 1 92.88 16 PRO B N 1
ATOM 2094 C CA . PRO B 1 16 ? 1.873 10.031 8.453 1 92.88 16 PRO B CA 1
ATOM 2095 C C . PRO B 1 16 ? 2.438 10.992 7.402 1 92.88 16 PRO B C 1
ATOM 2097 O O . PRO B 1 16 ? 2.934 12.062 7.742 1 92.88 16 PRO B O 1
ATOM 2100 N N . TRP B 1 17 ? 2.334 10.602 6.16 1 94.31 17 TRP B N 1
ATOM 2101 C CA . TRP B 1 17 ? 2.758 11.43 5.035 1 94.31 17 TRP B CA 1
ATOM 2102 C C . TRP B 1 17 ? 1.766 12.555 4.785 1 94.31 17 TRP B C 1
ATOM 2104 O O . TRP B 1 17 ? 0.559 12.383 4.973 1 94.31 17 TRP B O 1
ATOM 2114 N N . LYS B 1 18 ? 2.273 13.641 4.426 1 91.62 18 LYS B N 1
ATOM 2115 C CA . LYS B 1 18 ? 1.469 14.781 3.996 1 91.62 18 LYS B CA 1
ATOM 2116 C C . LYS B 1 18 ? 1.651 15.055 2.506 1 91.62 18 LYS B C 1
ATOM 2118 O O . LYS B 1 18 ? 2.773 15.039 1.999 1 91.62 18 LYS B O 1
ATOM 2123 N N . TYR B 1 19 ? 0.548 15.266 1.862 1 89.94 19 TYR B N 1
ATOM 2124 C CA . TYR B 1 19 ? 0.561 15.594 0.44 1 89.94 19 TYR B CA 1
ATOM 2125 C C . TYR B 1 19 ? 1.138 16.984 0.205 1 89.94 19 TYR B C 1
ATOM 2127 O O . TYR B 1 19 ? 0.786 17.938 0.905 1 89.94 19 TYR B O 1
ATOM 2135 N N . CYS B 1 20 ? 2.057 17.062 -0.775 1 89.25 20 CYS B N 1
ATOM 2136 C CA . CYS B 1 20 ? 2.619 18.344 -1.163 1 89.25 20 CYS B CA 1
ATOM 2137 C C . CYS B 1 20 ? 1.993 18.844 -2.457 1 89.25 20 CYS B C 1
ATOM 2139 O O . CYS B 1 20 ? 1.768 18.078 -3.387 1 89.25 20 CYS B O 1
ATOM 2141 N N . THR B 1 21 ? 1.767 20.047 -2.58 1 82.94 21 THR B N 1
ATOM 2142 C CA . THR B 1 21 ? 1.172 20.625 -3.785 1 82.94 21 THR B CA 1
ATOM 2143 C C . THR B 1 21 ? 2.24 20.875 -4.848 1 82.94 21 THR B C 1
ATOM 2145 O O . THR B 1 21 ? 1.933 21.344 -5.941 1 82.94 21 THR B O 1
ATOM 2148 N N . VAL B 1 22 ? 3.488 20.5 -4.617 1 85.38 22 VAL B N 1
ATOM 2149 C CA . VAL B 1 22 ? 4.555 20.672 -5.598 1 85.38 22 VAL B CA 1
ATOM 2150 C C . VAL B 1 22 ? 4.895 19.328 -6.238 1 85.38 22 VAL B C 1
ATOM 2152 O O . VAL B 1 22 ? 4.73 18.281 -5.617 1 85.38 22 VAL B O 1
ATOM 2155 N N . SER B 1 23 ? 5.293 19.453 -7.496 1 83.62 23 SER B N 1
ATOM 2156 C CA . SER B 1 23 ? 5.645 18.234 -8.227 1 83.62 23 SER B CA 1
ATOM 2157 C C . SER B 1 23 ? 7.125 18.234 -8.602 1 83.62 23 SER B C 1
ATOM 2159 O O . SER B 1 23 ? 7.762 19.281 -8.672 1 83.62 23 SER B O 1
ATOM 2161 N N . TYR B 1 24 ? 7.699 17.141 -8.648 1 85.88 24 TYR B N 1
ATOM 2162 C CA . TYR B 1 24 ? 9.062 16.875 -9.094 1 85.88 24 TYR B CA 1
ATOM 2163 C C . TYR B 1 24 ? 9.078 15.797 -10.172 1 85.88 24 TYR B C 1
ATOM 2165 O O . TYR B 1 24 ? 8.594 14.688 -9.953 1 85.88 24 TYR B O 1
ATOM 2173 N N . LYS B 1 25 ? 9.602 16.109 -11.359 1 85.69 25 LYS B N 1
ATOM 2174 C CA . LYS B 1 25 ? 9.641 15.188 -12.484 1 85.69 25 LYS B CA 1
ATOM 2175 C C . LYS B 1 25 ? 8.258 14.594 -12.766 1 85.69 25 LYS B C 1
ATOM 2177 O O . LYS B 1 25 ? 8.117 13.375 -12.891 1 85.69 25 LYS B O 1
ATOM 2182 N N . ASN B 1 26 ? 7.227 15.422 -12.664 1 83.31 26 ASN B N 1
ATOM 2183 C CA . ASN B 1 26 ? 5.84 15.109 -13 1 83.31 26 ASN B CA 1
ATOM 2184 C C . ASN B 1 26 ? 5.207 14.172 -11.969 1 83.31 26 ASN B C 1
ATOM 2186 O O . ASN B 1 26 ? 4.301 13.406 -12.305 1 83.31 26 ASN B O 1
ATOM 2190 N N . ARG B 1 27 ? 5.785 14.219 -10.836 1 87.31 27 ARG B N 1
ATOM 2191 C CA . ARG B 1 27 ? 5.211 13.414 -9.766 1 87.31 27 ARG B CA 1
ATOM 2192 C C . ARG B 1 27 ? 4.957 14.266 -8.523 1 87.31 27 ARG B C 1
ATOM 2194 O O . ARG B 1 27 ? 5.762 15.141 -8.188 1 87.31 27 ARG B O 1
ATOM 2201 N N . ASN B 1 28 ? 3.863 13.961 -7.938 1 87 28 ASN B N 1
ATOM 2202 C CA . ASN B 1 28 ? 3.566 14.648 -6.68 1 87 28 ASN B CA 1
ATOM 2203 C C . ASN B 1 28 ? 4.453 14.141 -5.547 1 87 28 ASN B C 1
ATOM 2205 O O . ASN B 1 28 ? 4.84 12.969 -5.531 1 87 28 ASN B O 1
ATOM 2209 N N . LEU B 1 29 ? 4.664 15.062 -4.617 1 92.5 29 LEU B N 1
ATOM 2210 C CA . LEU B 1 29 ? 5.547 14.727 -3.506 1 92.5 29 LEU B CA 1
ATOM 2211 C C . LEU B 1 29 ? 4.75 14.547 -2.217 1 92.5 29 LEU B C 1
ATOM 2213 O O . LEU B 1 29 ? 3.662 15.109 -2.072 1 92.5 29 LEU B O 1
ATOM 2217 N N . LEU B 1 30 ? 5.262 13.688 -1.416 1 94.88 30 LEU B N 1
ATOM 2218 C CA . LEU B 1 30 ? 4.816 13.531 -0.035 1 94.88 30 LEU B CA 1
ATOM 2219 C C . LEU B 1 30 ? 5.949 13.844 0.938 1 94.88 30 LEU B C 1
ATOM 2221 O O . LEU B 1 30 ? 7.113 13.539 0.659 1 94.88 30 LEU B O 1
ATOM 2225 N N . VAL B 1 31 ? 5.555 14.445 2.09 1 95.69 31 VAL B N 1
ATOM 2226 C CA . VAL B 1 31 ? 6.574 14.789 3.072 1 95.69 31 VAL B CA 1
ATOM 2227 C C . VAL B 1 31 ? 6.113 14.383 4.469 1 95.69 31 VAL B C 1
ATOM 2229 O O . VAL B 1 31 ? 4.918 14.414 4.766 1 95.69 31 VAL B O 1
ATOM 2232 N N . LYS B 1 32 ? 6.98 13.922 5.238 1 96 32 LYS B N 1
ATOM 2233 C CA . LYS B 1 32 ? 6.793 13.766 6.68 1 96 32 LYS B CA 1
ATOM 2234 C C . LYS B 1 32 ? 8.039 14.195 7.449 1 96 32 LYS B C 1
ATOM 2236 O O . LYS B 1 32 ? 9.156 14.133 6.922 1 96 32 LYS B O 1
ATOM 2241 N N . PHE B 1 33 ? 7.781 14.711 8.727 1 96.81 33 PHE B N 1
ATOM 2242 C CA . PHE B 1 33 ? 8.922 15.312 9.406 1 96.81 33 PHE B CA 1
ATOM 2243 C C . PHE B 1 33 ? 8.734 15.273 10.914 1 96.81 33 PHE B C 1
ATOM 2245 O O . PHE B 1 33 ? 7.625 15.039 11.406 1 96.81 33 PHE B O 1
ATOM 2252 N N . GLU B 1 34 ? 9.852 15.375 11.555 1 96.44 34 GLU B N 1
ATOM 2253 C CA . GLU B 1 34 ? 9.922 15.539 13.008 1 96.44 34 GLU B CA 1
ATOM 2254 C C . GLU B 1 34 ? 10.891 16.656 13.391 1 96.44 34 GLU B C 1
ATOM 2256 O O . GLU B 1 34 ? 11.977 16.766 12.82 1 96.44 34 GLU B O 1
ATOM 2261 N N . ILE B 1 35 ? 10.414 17.5 14.297 1 95.94 35 ILE B N 1
ATOM 2262 C CA . ILE B 1 35 ? 11.219 18.625 14.781 1 95.94 35 ILE B CA 1
ATOM 2263 C C . ILE B 1 35 ? 11.57 18.406 16.25 1 95.94 35 ILE B C 1
ATOM 2265 O O . ILE B 1 35 ? 10.695 18.078 17.062 1 95.94 35 ILE B O 1
ATOM 2269 N N . SER B 1 36 ? 12.781 18.438 16.531 1 93.5 36 SER B N 1
ATOM 2270 C CA . SER B 1 36 ? 13.227 18.422 17.922 1 93.5 36 SER B CA 1
ATOM 2271 C C . SER B 1 36 ? 13.594 19.812 18.406 1 93.5 36 SER B C 1
ATOM 2273 O O . SER B 1 36 ? 13.289 20.812 17.75 1 93.5 36 SER B O 1
ATOM 2275 N N . GLU B 1 37 ? 14.242 19.844 19.531 1 92.44 37 GLU B N 1
ATOM 2276 C CA . GLU B 1 37 ? 14.648 21.125 20.094 1 92.44 37 GLU B CA 1
ATOM 2277 C C . GLU B 1 37 ? 15.812 21.734 19.328 1 92.44 37 GLU B C 1
ATOM 2279 O O . GLU B 1 37 ? 15.969 22.953 19.266 1 92.44 37 GLU B O 1
ATOM 2284 N N . THR B 1 38 ? 16.594 20.906 18.719 1 94.06 38 THR B N 1
ATOM 2285 C CA . THR B 1 38 ? 17.812 21.453 18.125 1 94.06 38 THR B CA 1
ATOM 2286 C C . THR B 1 38 ? 18.016 20.891 16.719 1 94.06 38 THR B C 1
ATOM 2288 O O . THR B 1 38 ? 19.062 21.125 16.094 1 94.06 38 THR B O 1
ATOM 2291 N N . SER B 1 39 ? 17.078 20.094 16.266 1 95.69 39 SER B N 1
ATOM 2292 C CA . SER B 1 39 ? 17.281 19.422 14.984 1 95.69 39 SER B CA 1
ATOM 2293 C C . SER B 1 39 ? 15.961 19.094 14.305 1 95.69 39 SER B C 1
ATOM 2295 O O . SER B 1 39 ? 14.891 19.266 14.898 1 95.69 39 SER B O 1
ATOM 2297 N N . TYR B 1 40 ? 16.094 18.781 13.008 1 96.69 40 TYR B N 1
ATOM 2298 C CA . TYR B 1 40 ? 14.93 18.203 12.336 1 96.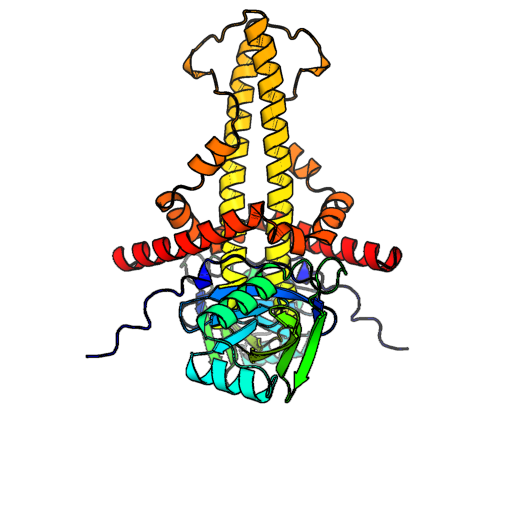69 40 TYR B CA 1
ATOM 2299 C C . TYR B 1 40 ? 15.344 17.062 11.422 1 96.69 40 TYR B C 1
ATOM 2301 O O . TYR B 1 40 ? 16.516 16.906 11.094 1 96.69 40 TYR B O 1
ATOM 2309 N N . GLN B 1 41 ? 14.352 16.234 11.164 1 97.06 41 GLN B N 1
ATOM 2310 C CA . GLN B 1 41 ? 14.461 15.156 10.18 1 97.06 41 GLN B CA 1
ATOM 2311 C C . GLN B 1 41 ? 13.227 15.117 9.273 1 97.06 41 GLN B C 1
ATOM 2313 O O . GLN B 1 41 ? 12.109 15.359 9.727 1 97.06 41 GLN B O 1
ATOM 2318 N N . LEU B 1 42 ? 13.477 14.898 8.008 1 97.31 42 LEU B N 1
ATOM 2319 C CA . LEU B 1 42 ? 12.312 14.766 7.141 1 97.31 42 LEU B CA 1
ATOM 2320 C C . LEU B 1 42 ? 12.539 13.688 6.078 1 97.31 42 LEU B C 1
ATOM 2322 O O . LEU B 1 42 ? 13.688 13.352 5.777 1 97.31 42 LEU B O 1
ATOM 2326 N N . PHE B 1 43 ? 11.508 13.062 5.645 1 97.38 43 PHE B N 1
ATOM 2327 C CA . PHE B 1 43 ? 11.438 12.211 4.465 1 97.38 43 PHE B CA 1
ATOM 2328 C C . PHE B 1 43 ? 10.594 12.859 3.373 1 97.38 43 PHE B C 1
ATOM 2330 O O . PHE B 1 43 ? 9.602 13.523 3.666 1 97.38 43 PHE B O 1
ATOM 2337 N N . VAL B 1 44 ? 11 12.695 2.16 1 96.69 44 VAL B N 1
ATOM 2338 C CA . VAL B 1 44 ? 10.25 13.109 0.979 1 96.69 44 VAL B CA 1
ATOM 2339 C C . VAL B 1 44 ? 10.195 11.961 -0.024 1 96.69 44 VAL B C 1
ATOM 2341 O O . VAL B 1 44 ? 11.195 11.273 -0.253 1 96.69 44 VAL B O 1
ATOM 2344 N N . THR B 1 45 ? 9.039 11.727 -0.604 1 96 45 THR B N 1
ATOM 2345 C CA . THR B 1 45 ? 8.938 10.656 -1.583 1 96 45 THR B CA 1
ATOM 2346 C C . THR B 1 45 ? 8.008 11.047 -2.727 1 96 45 THR B C 1
ATOM 2348 O O . THR B 1 45 ? 7.078 11.836 -2.535 1 96 45 THR B O 1
ATOM 2351 N N . ASP B 1 46 ? 8.32 10.594 -3.889 1 93.69 46 ASP B N 1
ATOM 2352 C CA . ASP B 1 46 ? 7.414 10.641 -5.031 1 93.69 46 ASP B CA 1
ATOM 2353 C C . ASP B 1 46 ? 6.801 9.266 -5.305 1 93.69 46 ASP B C 1
ATOM 2355 O O . ASP B 1 46 ? 6.277 9.023 -6.391 1 93.69 46 ASP B O 1
ATOM 2359 N N . LEU B 1 47 ? 6.977 8.32 -4.434 1 93.94 47 LEU B N 1
ATOM 2360 C CA . LEU B 1 47 ? 6.48 6.945 -4.449 1 93.94 47 LEU B CA 1
ATOM 2361 C C . LEU B 1 47 ? 7.305 6.078 -5.391 1 93.94 47 LEU B C 1
ATOM 2363 O O . LEU B 1 47 ? 6.984 4.906 -5.602 1 93.94 47 LEU B O 1
ATOM 2367 N N . VAL B 1 48 ? 8.32 6.598 -5.941 1 95.12 48 VAL B N 1
ATOM 2368 C CA . VAL B 1 48 ? 9.32 5.871 -6.715 1 95.12 48 VAL B CA 1
ATOM 2369 C C . VAL B 1 48 ? 10.664 5.922 -6 1 95.12 48 VAL B C 1
ATOM 2371 O O . VAL B 1 48 ? 11.383 4.922 -5.934 1 95.12 48 VAL B O 1
ATOM 2374 N N . HIS B 1 49 ? 10.93 7.086 -5.445 1 94.75 49 HIS B N 1
ATOM 2375 C CA . HIS B 1 49 ? 12.164 7.344 -4.703 1 94.75 49 HIS B CA 1
ATOM 2376 C C . HIS B 1 49 ? 11.867 7.867 -3.303 1 94.75 49 HIS B C 1
ATOM 2378 O O . HIS B 1 49 ? 10.805 8.438 -3.062 1 94.75 49 HIS B O 1
ATOM 2384 N N . LEU B 1 50 ? 12.789 7.586 -2.447 1 96.75 50 LEU B N 1
ATOM 2385 C CA . LEU B 1 50 ? 12.75 8.141 -1.098 1 96.75 50 LEU B CA 1
ATOM 2386 C C . LEU B 1 50 ? 13.977 8.992 -0.825 1 96.75 50 LEU B C 1
ATOM 2388 O O . LEU B 1 50 ? 15.102 8.594 -1.135 1 96.75 50 LEU B O 1
ATOM 2392 N N . TYR B 1 51 ? 13.711 10.172 -0.306 1 96.81 51 TYR B N 1
ATOM 2393 C CA . TYR B 1 51 ? 14.781 11.094 0.067 1 96.81 51 TYR B CA 1
ATOM 2394 C C . TYR B 1 51 ? 14.68 11.477 1.54 1 96.81 51 TYR B C 1
ATOM 2396 O O . TYR B 1 51 ? 13.609 11.367 2.145 1 96.81 51 TYR B O 1
ATOM 2404 N N . SER B 1 52 ? 15.859 11.898 2.078 1 97.38 52 SER B N 1
ATOM 2405 C CA . SER B 1 52 ? 15.828 12.32 3.477 1 97.38 52 SER B CA 1
ATOM 2406 C C . SER B 1 52 ? 16.859 13.406 3.746 1 97.38 52 SER B C 1
ATOM 2408 O O . SER B 1 52 ? 17.781 13.617 2.951 1 97.38 52 SER B O 1
ATOM 2410 N N . GLU B 1 53 ? 16.625 14.141 4.793 1 97.38 53 GLU B N 1
ATOM 2411 C CA . GLU B 1 53 ? 17.594 15.07 5.363 1 97.38 53 GLU B CA 1
ATOM 2412 C C . GLU B 1 53 ? 17.5 15.117 6.883 1 97.38 53 GLU B C 1
ATOM 2414 O O . GLU B 1 53 ? 16.391 15.125 7.434 1 97.38 53 GLU B O 1
ATOM 2419 N N . GLN B 1 54 ? 18.578 15.031 7.488 1 96.06 54 GLN B N 1
ATOM 2420 C CA . GLN B 1 54 ? 18.703 15.312 8.914 1 96.06 54 GLN B CA 1
ATOM 2421 C C . GLN B 1 54 ? 19.703 16.438 9.172 1 96.06 54 GLN B C 1
ATOM 2423 O O . GLN B 1 54 ? 20.828 16.406 8.688 1 96.06 54 GLN B O 1
ATOM 2428 N N . LEU B 1 55 ? 19.234 17.422 9.82 1 96 55 LEU B N 1
ATOM 2429 C CA . LEU B 1 55 ? 20.109 18.562 10.109 1 96 55 LEU B CA 1
ATOM 2430 C C . LEU B 1 55 ? 20.219 18.797 11.609 1 96 55 LEU B C 1
ATOM 2432 O O . LEU B 1 55 ? 19.188 18.906 12.297 1 96 55 LEU B O 1
ATOM 2436 N N . LEU B 1 56 ? 21.422 18.891 12.086 1 94.19 56 LEU B N 1
ATOM 2437 C CA . LEU B 1 56 ? 21.688 19.172 13.5 1 94.19 56 LEU B CA 1
ATOM 2438 C C . LEU B 1 56 ? 21.891 20.656 13.734 1 94.19 56 LEU B C 1
ATOM 2440 O O . LEU B 1 56 ? 21.984 21.438 12.781 1 94.19 56 LEU B O 1
ATOM 2444 N N . LYS B 1 57 ? 22.016 21.016 14.969 1 92.44 57 LYS B N 1
ATOM 2445 C CA . LYS B 1 57 ? 22.047 22.406 15.375 1 92.44 57 LYS B CA 1
ATOM 2446 C C . LYS B 1 57 ? 23.141 23.172 14.641 1 92.44 57 LYS B C 1
ATOM 2448 O O . LYS B 1 57 ? 22.906 24.25 14.109 1 92.44 57 LYS B O 1
ATOM 2453 N N . THR B 1 58 ? 24.328 22.688 14.602 1 91.06 58 THR B N 1
ATOM 2454 C CA . THR B 1 58 ? 25.469 23.359 13.992 1 91.06 58 THR B CA 1
ATOM 2455 C C . THR B 1 58 ? 25.219 23.594 12.508 1 91.06 58 THR B C 1
ATOM 2457 O O . THR B 1 58 ? 25.5 24.688 11.984 1 91.06 58 THR B O 1
ATOM 2460 N N . ASP B 1 59 ? 24.672 22.672 11.883 1 94.94 59 ASP B N 1
ATOM 2461 C CA . ASP B 1 59 ? 24.422 22.766 10.445 1 94.94 59 ASP B CA 1
ATOM 2462 C C . ASP B 1 59 ? 23.25 23.703 10.148 1 94.94 59 ASP B C 1
ATOM 2464 O O . ASP B 1 59 ? 23.234 24.375 9.117 1 94.94 59 ASP B O 1
ATOM 2468 N N . LEU B 1 60 ? 22.297 23.734 11.031 1 94.75 60 LEU B N 1
ATOM 2469 C CA . LEU B 1 60 ? 21.172 24.641 10.898 1 94.75 60 LEU B CA 1
ATOM 2470 C C . LEU B 1 60 ? 21.656 26.094 10.828 1 94.75 60 LEU B C 1
ATOM 2472 O O . LEU B 1 60 ? 21.234 26.844 9.953 1 94.75 60 LEU B O 1
ATOM 2476 N N . HIS B 1 61 ? 22.516 26.406 11.672 1 92.19 61 HIS B N 1
ATOM 2477 C CA . HIS B 1 61 ? 23.031 27.766 11.758 1 92.19 61 HIS B CA 1
ATOM 2478 C C . HIS B 1 61 ? 23.875 28.109 10.539 1 92.19 61 HIS B C 1
ATOM 2480 O O . HIS B 1 61 ? 23.75 29.203 9.969 1 92.19 61 HIS B O 1
ATOM 2486 N N . SER B 1 62 ? 24.734 27.203 10.211 1 95.25 62 SER B N 1
ATOM 2487 C CA . SER B 1 62 ? 25.594 27.422 9.07 1 95.25 62 SER B CA 1
ATOM 2488 C C . SER B 1 62 ? 24.797 27.641 7.793 1 95.25 62 SER B C 1
ATOM 2490 O O . SER B 1 62 ? 25.094 28.547 7.008 1 95.25 62 SER B O 1
ATOM 2492 N N . ARG B 1 63 ? 23.766 26.891 7.602 1 96.12 63 ARG B N 1
ATOM 2493 C CA . ARG B 1 63 ? 22.922 27.031 6.422 1 96.12 63 ARG B CA 1
ATOM 2494 C C . ARG B 1 63 ? 22.141 28.344 6.453 1 96.12 63 ARG B C 1
ATOM 2496 O O . ARG B 1 63 ? 21.984 29 5.426 1 96.12 63 ARG B O 1
ATOM 2503 N N . THR B 1 64 ? 21.609 28.656 7.602 1 94.25 64 THR B N 1
ATOM 2504 C CA . THR B 1 64 ? 20.891 29.922 7.75 1 94.25 64 THR B CA 1
ATOM 2505 C C . THR B 1 64 ? 21.797 31.094 7.383 1 94.25 64 THR B C 1
ATOM 2507 O O . THR B 1 64 ? 21.375 31.984 6.648 1 94.25 64 THR B O 1
ATOM 2510 N N . GLN B 1 65 ? 22.969 31.016 7.848 1 94.12 65 GLN B N 1
ATOM 2511 C CA . GLN B 1 65 ? 23.922 32.094 7.594 1 94.12 65 GLN B CA 1
ATOM 2512 C C . GLN B 1 65 ? 24.266 32.188 6.109 1 94.12 65 GLN B C 1
ATOM 2514 O O . GLN B 1 65 ? 24.406 33.281 5.562 1 94.12 65 GLN B O 1
ATOM 2519 N N . LYS B 1 66 ? 24.438 31.094 5.496 1 95.88 66 LYS B N 1
ATOM 2520 C CA . LYS B 1 66 ? 24.781 31.047 4.078 1 95.88 66 LYS B CA 1
ATOM 2521 C C . LYS B 1 66 ? 23.641 31.578 3.217 1 95.88 66 LYS B C 1
ATOM 2523 O O . LYS B 1 66 ? 23.875 32.344 2.289 1 95.88 66 LYS B O 1
ATOM 2528 N N . LEU B 1 67 ? 22.422 31.219 3.502 1 96 67 LEU B N 1
ATOM 2529 C CA . LEU B 1 67 ? 21.266 31.531 2.674 1 96 67 LEU B CA 1
ATOM 2530 C C . LEU B 1 67 ? 20.703 32.906 3.041 1 96 67 LEU B C 1
ATOM 2532 O O . LEU B 1 67 ? 20.078 33.562 2.209 1 96 67 LEU B O 1
ATOM 2536 N N . ASN B 1 68 ? 20.891 33.25 4.34 1 95.38 68 ASN B N 1
ATOM 2537 C CA . ASN B 1 68 ? 20.375 34.5 4.875 1 95.38 68 ASN B CA 1
ATOM 2538 C C . ASN B 1 68 ? 21.453 35.281 5.648 1 95.38 68 ASN B C 1
ATOM 2540 O O . ASN B 1 68 ? 21.328 35.438 6.863 1 95.38 68 ASN B O 1
ATOM 2544 N N . PRO B 1 69 ? 22.406 35.812 5.027 1 93.44 69 PRO B N 1
ATOM 2545 C CA . PRO B 1 69 ? 23.562 36.375 5.711 1 93.44 69 PRO B CA 1
ATOM 2546 C C . PRO B 1 69 ? 23.203 37.562 6.617 1 93.44 69 PRO B C 1
ATOM 2548 O O . PRO B 1 69 ? 23.906 37.844 7.586 1 93.44 69 PRO B O 1
ATOM 2551 N N . LYS B 1 70 ? 22.188 38.219 6.418 1 90.44 70 LYS B N 1
ATOM 2552 C CA . LYS B 1 70 ? 21.844 39.438 7.18 1 90.44 70 LYS B CA 1
ATOM 2553 C C . LYS B 1 70 ? 20.859 39.125 8.297 1 90.44 70 LYS B C 1
ATOM 2555 O O . LYS B 1 70 ? 20.391 40.031 8.992 1 90.44 70 LYS B O 1
ATOM 2560 N N . ILE B 1 71 ? 20.562 37.844 8.5 1 87.94 71 ILE B N 1
ATOM 2561 C CA . ILE B 1 71 ? 19.531 37.469 9.469 1 87.94 71 ILE B CA 1
ATOM 2562 C C . ILE B 1 71 ? 20.156 36.656 10.594 1 87.94 71 ILE B C 1
ATOM 2564 O O . ILE B 1 71 ? 20.969 35.75 10.336 1 87.94 71 ILE B O 1
ATOM 2568 N N . GLU B 1 72 ? 20.031 37.094 11.805 1 87.88 72 GLU B N 1
ATOM 2569 C CA . GLU B 1 72 ? 20.359 36.281 12.977 1 87.88 72 GLU B CA 1
ATOM 2570 C C . GLU B 1 72 ? 19.094 35.812 13.68 1 87.88 72 GLU B C 1
ATOM 2572 O O . GLU B 1 72 ? 18.266 36.625 14.109 1 87.88 72 GLU B O 1
ATOM 2577 N N . VAL B 1 73 ? 18.938 34.594 13.711 1 89.62 73 VAL B N 1
ATOM 2578 C CA . VAL B 1 73 ? 17.734 34 14.289 1 89.62 73 VAL B CA 1
ATOM 2579 C C . VAL B 1 73 ? 18.109 32.875 15.266 1 89.62 73 VAL B C 1
ATOM 2581 O O . VAL B 1 73 ? 18.953 32.031 14.961 1 89.62 73 VAL B O 1
ATOM 2584 N N . PRO B 1 74 ? 17.531 32.906 16.516 1 92.19 74 PRO B N 1
ATOM 2585 C CA . PRO B 1 74 ? 17.781 31.797 17.438 1 92.19 74 PRO B CA 1
ATOM 2586 C C . PRO B 1 74 ? 17.312 30.453 16.875 1 92.19 74 PRO B C 1
ATOM 2588 O O . PRO B 1 74 ? 16.375 30.406 16.078 1 92.19 74 PRO B O 1
ATOM 2591 N N . THR B 1 75 ? 17.922 29.406 17.359 1 93.19 75 THR B N 1
ATOM 2592 C CA . THR B 1 75 ? 17.672 28.062 16.859 1 93.19 75 THR B CA 1
ATOM 2593 C C . THR B 1 75 ? 16.203 27.688 17.031 1 93.19 75 THR B C 1
ATOM 2595 O O . THR B 1 75 ? 15.586 27.109 16.125 1 93.19 75 THR B O 1
ATOM 2598 N N . ASN B 1 76 ? 15.648 27.953 18.141 1 93.94 76 ASN B N 1
ATOM 2599 C CA . ASN B 1 76 ? 14.266 27.594 18.422 1 93.94 76 ASN B CA 1
ATOM 2600 C C . ASN B 1 76 ? 13.305 28.281 17.453 1 93.94 76 ASN B C 1
ATOM 2602 O O . ASN B 1 76 ? 12.352 27.656 16.969 1 93.94 76 ASN B O 1
ATOM 2606 N N . ARG B 1 77 ? 13.508 29.484 17.188 1 93.12 77 ARG B N 1
ATOM 2607 C CA . ARG B 1 77 ? 12.672 30.203 16.25 1 93.12 77 ARG B CA 1
ATOM 2608 C C . ARG B 1 77 ? 12.844 29.672 14.828 1 93.12 77 ARG B C 1
ATOM 2610 O O . ARG B 1 77 ? 11.883 29.594 14.062 1 93.12 77 ARG B O 1
ATOM 2617 N N . LEU B 1 78 ? 14.055 29.359 14.5 1 94.38 78 LEU B N 1
ATOM 2618 C CA . LEU B 1 78 ? 14.344 28.766 13.203 1 94.38 78 LEU B CA 1
ATOM 2619 C C . LEU B 1 78 ? 13.578 27.453 13.008 1 94.38 78 LEU B C 1
ATOM 2621 O O . LEU B 1 78 ? 12.938 27.25 11.977 1 94.38 78 LEU B O 1
ATOM 2625 N N . LEU B 1 79 ? 13.625 26.656 13.969 1 96.25 79 LEU B N 1
ATOM 2626 C CA . 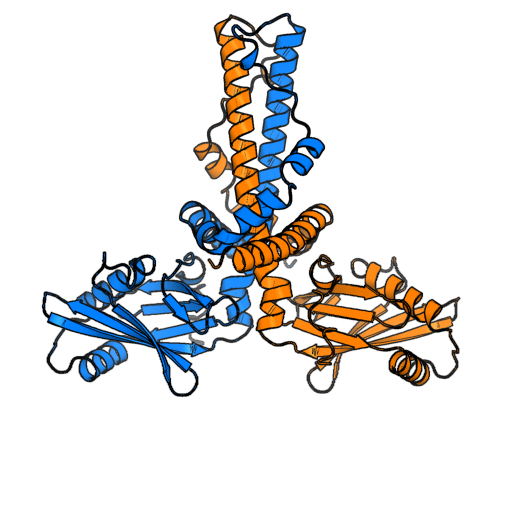LEU B 1 79 ? 12.961 25.359 13.906 1 96.25 79 LEU B CA 1
ATOM 2627 C C . LEU B 1 79 ? 11.445 25.516 13.891 1 96.25 79 LEU B C 1
ATOM 2629 O O . LEU B 1 79 ? 10.742 24.734 13.25 1 96.25 79 LEU B O 1
ATOM 2633 N N . GLN B 1 80 ? 10.961 26.469 14.555 1 94.88 80 GLN B N 1
ATOM 2634 C CA . GLN B 1 80 ? 9.531 26.781 14.492 1 94.88 80 GLN B CA 1
ATOM 2635 C C . GLN B 1 80 ? 9.117 27.172 13.078 1 94.88 80 GLN B C 1
ATOM 2637 O O . GLN B 1 80 ? 8.047 26.781 12.609 1 94.88 80 GLN B O 1
ATOM 2642 N N . GLU B 1 81 ? 9.945 27.984 12.445 1 93.06 81 GLU B N 1
ATOM 2643 C CA . GLU B 1 81 ? 9.656 28.391 11.078 1 93.06 81 GLU B CA 1
ATOM 2644 C C . GLU B 1 81 ? 9.672 27.188 10.133 1 93.06 81 GLU B C 1
ATOM 2646 O O . GLU B 1 81 ? 8.797 27.047 9.273 1 93.06 81 GLU B O 1
ATOM 2651 N N . ILE B 1 82 ? 10.625 26.328 10.312 1 95.12 82 ILE B N 1
ATOM 2652 C CA . ILE B 1 82 ? 10.742 25.125 9.484 1 95.12 82 ILE B CA 1
ATOM 2653 C C . ILE B 1 82 ? 9.516 24.25 9.688 1 95.12 82 ILE B C 1
ATOM 2655 O O . ILE B 1 82 ? 8.953 23.719 8.719 1 95.12 82 ILE B O 1
ATOM 2659 N N . GLU B 1 83 ? 9.125 24.109 10.898 1 96.06 83 GLU B N 1
ATOM 2660 C CA . GLU B 1 83 ? 7.922 23.344 11.203 1 96.06 83 GLU B CA 1
ATOM 2661 C C . GLU B 1 83 ? 6.695 23.938 10.516 1 96.06 83 GLU B C 1
ATOM 2663 O O . GLU B 1 83 ? 5.871 23.219 9.953 1 96.06 83 GLU B O 1
ATOM 2668 N N . SER B 1 84 ? 6.57 25.25 10.586 1 93.19 84 SER B N 1
ATOM 2669 C CA . SER B 1 84 ? 5.453 25.938 9.953 1 93.19 84 SER B CA 1
ATOM 2670 C C . SER B 1 84 ? 5.434 25.703 8.445 1 93.19 84 SER B C 1
ATOM 2672 O O . SER B 1 84 ? 4.379 25.438 7.867 1 93.19 84 SER B O 1
ATOM 2674 N N . ILE B 1 85 ? 6.598 25.812 7.879 1 93.38 85 ILE B N 1
ATOM 2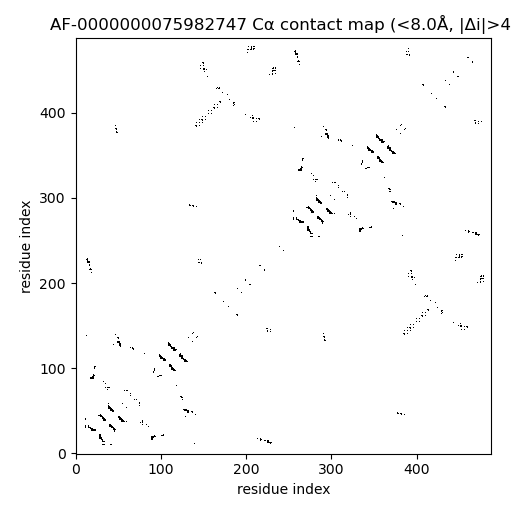675 C CA . ILE B 1 85 ? 6.734 25.609 6.441 1 93.38 85 ILE B CA 1
ATOM 2676 C C . ILE B 1 85 ? 6.262 24.203 6.066 1 93.38 85 ILE B C 1
ATOM 2678 O O . ILE B 1 85 ? 5.406 24.047 5.191 1 93.38 85 ILE B O 1
ATOM 2682 N N . LEU B 1 86 ? 6.754 23.219 6.75 1 95 86 LEU B N 1
ATOM 2683 C CA . LEU B 1 86 ? 6.492 21.828 6.402 1 95 86 LEU B CA 1
ATOM 2684 C C . LEU B 1 86 ? 5.055 21.438 6.734 1 95 86 LEU B C 1
ATOM 2686 O O . LEU B 1 86 ? 4.445 20.625 6.039 1 95 86 LEU B O 1
ATOM 2690 N N . SER B 1 87 ? 4.52 22.016 7.77 1 92.94 87 SER B N 1
ATOM 2691 C CA . SER B 1 87 ? 3.148 21.734 8.172 1 92.94 87 SER B CA 1
ATOM 2692 C C . SER B 1 87 ? 2.152 22.203 7.121 1 92.94 87 SER B C 1
ATOM 2694 O O . SER B 1 87 ? 1.034 21.688 7.043 1 92.94 87 SER B O 1
ATOM 2696 N N . GLU B 1 88 ? 2.596 23.078 6.273 1 91.25 88 GLU B N 1
ATOM 2697 C CA . GLU B 1 88 ? 1.703 23.656 5.273 1 91.25 88 GLU B CA 1
ATOM 2698 C C . GLU B 1 88 ? 2.031 23.141 3.877 1 91.25 88 GLU B C 1
ATOM 2700 O O . GLU B 1 88 ? 1.702 23.781 2.875 1 91.25 88 GLU B O 1
ATOM 2705 N N . ALA B 1 89 ? 2.596 22.016 3.855 1 90.31 89 ALA B N 1
ATOM 2706 C CA . ALA B 1 89 ? 3.059 21.453 2.59 1 90.31 89 ALA B CA 1
ATOM 2707 C C . ALA B 1 89 ? 1.906 21.312 1.6 1 90.31 89 ALA B C 1
ATOM 2709 O O . ALA B 1 89 ? 2.092 21.484 0.392 1 90.31 89 ALA B O 1
ATOM 2710 N N . SER B 1 90 ? 0.715 21.047 2.064 1 87.06 90 SER B N 1
ATOM 2711 C CA . SER B 1 90 ? -0.442 20.844 1.2 1 87.06 90 SER B CA 1
ATOM 2712 C C . SER B 1 90 ? -0.963 22.156 0.644 1 87.06 90 SER B C 1
ATOM 2714 O O . SER B 1 90 ? -1.877 22.172 -0.184 1 87.06 90 SER B O 1
ATOM 2716 N N . SER B 1 91 ? -0.375 23.25 0.97 1 86.81 91 SER B N 1
ATOM 2717 C CA . SER B 1 91 ? -0.827 24.547 0.517 1 86.81 91 SER B CA 1
ATOM 2718 C C . SER B 1 91 ? 0.314 25.344 -0.113 1 86.81 91 SER B C 1
ATOM 2720 O O . SER B 1 91 ? 0.179 26.547 -0.368 1 86.81 91 SER B O 1
ATOM 2722 N N . TRP B 1 92 ? 1.325 24.688 -0.329 1 87.56 92 TRP B N 1
ATOM 2723 C CA . TRP B 1 92 ? 2.447 25.359 -0.978 1 87.56 92 TRP B CA 1
ATOM 2724 C C . TRP B 1 92 ? 2.027 25.953 -2.322 1 87.56 92 TRP B C 1
ATOM 2726 O O . TRP B 1 92 ? 1.308 25.297 -3.09 1 87.56 92 TRP B O 1
ATOM 2736 N N . ASN B 1 93 ? 2.41 27.141 -2.619 1 84.38 93 ASN B N 1
ATOM 2737 C CA . ASN B 1 93 ? 2.262 27.812 -3.908 1 84.38 93 ASN B CA 1
ATOM 2738 C C . ASN B 1 93 ? 0.794 28.047 -4.25 1 84.38 93 ASN B C 1
ATOM 2740 O O . ASN B 1 93 ? 0.431 28.125 -5.426 1 84.38 93 ASN B O 1
ATOM 2744 N N . THR B 1 94 ? -0.121 27.891 -3.342 1 78.56 94 THR B N 1
ATOM 2745 C CA . THR B 1 94 ? -1.54 28.062 -3.629 1 78.56 94 THR B CA 1
ATOM 2746 C C . THR B 1 94 ? -1.961 29.516 -3.4 1 78.56 94 THR B C 1
ATOM 2748 O O . THR B 1 94 ? -3.109 29.875 -3.656 1 78.56 94 THR B O 1
ATOM 2751 N N . GLY B 1 95 ? -0.993 30.391 -3.16 1 69.5 95 GLY B N 1
ATOM 2752 C CA . GLY B 1 95 ? -1.335 31.781 -2.928 1 69.5 95 GLY B CA 1
ATOM 2753 C C . GLY B 1 95 ? -1.811 32.062 -1.514 1 69.5 95 GLY B C 1
ATOM 2754 O O . GLY B 1 95 ? -1.78 33.188 -1.051 1 69.5 95 GLY B O 1
ATOM 2755 N N . LYS B 1 96 ? -2.432 31.062 -0.947 1 60.28 96 LYS B N 1
ATOM 2756 C CA . LYS B 1 96 ? -2.945 31.266 0.404 1 60.28 96 LYS B CA 1
ATOM 2757 C C . LYS B 1 96 ? -1.806 31.5 1.395 1 60.28 96 LYS B C 1
ATOM 2759 O O . LYS B 1 96 ? -1.971 32.219 2.385 1 60.28 96 LYS B O 1
ATOM 2764 N N . MET B 1 97 ? -0.795 30.734 1.042 1 61.38 97 MET B N 1
ATOM 2765 C CA . MET B 1 97 ? 0.354 30.844 1.936 1 61.38 97 MET B CA 1
ATOM 2766 C C . MET B 1 97 ? 1.562 31.406 1.2 1 61.38 97 MET B C 1
ATOM 2768 O O . MET B 1 97 ? 1.649 31.312 -0.025 1 61.38 97 MET B O 1
ATOM 2772 N N . HIS B 1 98 ? 2.229 32.094 2.006 1 69.31 98 HIS B N 1
ATOM 2773 C CA . HIS B 1 98 ? 3.35 32.875 1.497 1 69.31 98 HIS B CA 1
ATOM 2774 C C . HIS B 1 98 ? 4.609 32.031 1.379 1 69.31 98 HIS B C 1
ATOM 2776 O O . HIS B 1 98 ? 5.711 32.469 1.68 1 69.31 98 HIS B O 1
ATOM 2782 N N . TYR B 1 99 ? 4.32 30.703 1.187 1 84.5 99 TYR B N 1
ATOM 2783 C CA . TYR B 1 99 ? 5.547 29.969 0.927 1 84.5 99 TYR B CA 1
ATOM 2784 C C . TYR B 1 99 ? 5.695 29.656 -0.558 1 84.5 99 TYR B C 1
ATOM 2786 O O . TYR B 1 99 ? 4.781 29.109 -1.178 1 84.5 99 TYR B O 1
ATOM 2794 N N . LEU B 1 100 ? 6.715 30.141 -1.165 1 87.62 100 LEU B N 1
ATOM 2795 C CA . LEU B 1 100 ? 7.086 29.734 -2.516 1 87.62 100 LEU B CA 1
ATOM 2796 C C . LEU B 1 100 ? 8.078 28.578 -2.484 1 87.62 100 LEU B C 1
ATOM 2798 O O . LEU B 1 100 ? 9.172 28.703 -1.919 1 87.62 100 LEU B O 1
ATOM 2802 N N . VAL B 1 101 ? 7.688 27.484 -3.041 1 90.94 101 VAL B N 1
ATOM 2803 C CA . VAL B 1 101 ? 8.5 26.281 -2.959 1 90.94 101 VAL B CA 1
ATOM 2804 C C . VAL B 1 101 ? 8.797 25.766 -4.363 1 90.94 101 VAL B C 1
ATOM 2806 O O . VAL B 1 101 ? 7.902 25.703 -5.211 1 90.94 101 VAL B O 1
ATOM 2809 N N . GLU B 1 102 ? 10.039 25.453 -4.586 1 91.94 102 GLU B N 1
ATOM 2810 C CA . GLU B 1 102 ? 10.461 24.859 -5.855 1 91.94 102 GLU B CA 1
ATOM 2811 C C . GLU B 1 102 ? 11.438 23.703 -5.637 1 91.94 102 GLU B C 1
ATOM 2813 O O . GLU B 1 102 ? 12.203 23.703 -4.668 1 91.94 102 GLU B O 1
ATOM 2818 N N . VAL B 1 103 ? 11.344 22.781 -6.496 1 93.75 103 VAL B N 1
ATOM 2819 C CA . VAL B 1 103 ? 12.289 21.672 -6.461 1 93.75 103 VAL B CA 1
ATOM 2820 C C . VAL B 1 103 ? 13.32 21.844 -7.57 1 93.75 103 VAL B C 1
ATOM 2822 O O . VAL B 1 103 ? 12.969 22.031 -8.734 1 93.75 103 VAL B O 1
ATOM 2825 N N . ARG B 1 104 ? 14.586 21.75 -7.184 1 92.06 104 ARG B N 1
ATOM 2826 C CA . ARG B 1 104 ? 15.688 21.859 -8.141 1 92.06 104 ARG B CA 1
ATOM 2827 C C . ARG B 1 104 ? 16.609 20.656 -8.023 1 92.06 104 ARG B C 1
ATOM 2829 O O . ARG B 1 104 ? 16.734 20.047 -6.957 1 92.06 104 ARG B O 1
ATOM 2836 N N . GLU B 1 105 ? 17.156 20.359 -9.141 1 91.69 105 GLU B N 1
ATOM 2837 C CA . GLU B 1 105 ? 18.156 19.297 -9.141 1 91.69 105 GLU B CA 1
ATOM 2838 C C . GLU B 1 105 ? 19.562 19.875 -9.016 1 91.69 105 GLU B C 1
ATOM 2840 O O . GLU B 1 105 ? 19.969 20.719 -9.812 1 91.69 105 GLU B O 1
ATOM 2845 N N . VAL B 1 106 ? 20.266 19.453 -8 1 87.5 106 VAL B N 1
ATOM 2846 C CA . VAL B 1 106 ? 21.656 19.844 -7.793 1 87.5 106 VAL B CA 1
ATOM 2847 C C . VAL B 1 106 ? 22.516 18.594 -7.598 1 87.5 106 VAL B C 1
ATOM 2849 O O . VAL B 1 106 ? 22.281 17.812 -6.68 1 87.5 106 VAL B O 1
ATOM 2852 N N . ALA B 1 107 ? 23.5 18.344 -8.406 1 88.38 107 ALA B N 1
ATOM 2853 C CA . ALA B 1 107 ? 24.391 17.188 -8.336 1 88.38 107 ALA B CA 1
ATOM 2854 C C . ALA B 1 107 ? 23.578 15.883 -8.297 1 88.38 107 ALA B C 1
ATOM 2856 O O . ALA B 1 107 ? 23.812 15.031 -7.441 1 88.38 107 ALA B O 1
ATOM 2857 N N . GLU B 1 108 ? 22.531 15.82 -8.969 1 85.69 108 GLU B N 1
ATOM 2858 C CA . GLU B 1 108 ? 21.703 14.633 -9.195 1 85.69 108 GLU B CA 1
ATOM 2859 C C . GLU B 1 108 ? 20.828 14.328 -7.988 1 85.69 108 GLU B C 1
ATOM 2861 O O . GLU B 1 108 ? 20.375 13.203 -7.812 1 85.69 108 GLU B O 1
ATOM 2866 N N . ALA B 1 109 ? 20.766 15.383 -7.195 1 89.56 109 ALA B N 1
ATOM 2867 C CA . ALA B 1 109 ? 19.891 15.242 -6.039 1 89.56 109 ALA B CA 1
ATOM 2868 C C . ALA B 1 109 ? 18.891 16.406 -5.969 1 89.56 109 ALA B C 1
ATOM 2870 O O . ALA B 1 109 ? 19.234 17.547 -6.289 1 89.56 109 ALA B O 1
ATOM 2871 N N . PRO B 1 110 ? 17.703 16.062 -5.57 1 94.69 110 PRO B N 1
ATOM 2872 C CA . PRO B 1 110 ? 16.719 17.156 -5.477 1 94.69 110 PRO B CA 1
ATOM 2873 C C . PRO B 1 110 ? 16.969 18.078 -4.281 1 94.69 110 PRO B C 1
ATOM 2875 O O . PRO B 1 110 ? 17.359 17.594 -3.207 1 94.69 110 PRO B O 1
ATOM 2878 N N . VAL B 1 111 ? 16.781 19.359 -4.496 1 96.75 111 VAL B N 1
ATOM 2879 C CA . VAL B 1 111 ? 16.812 20.375 -3.455 1 96.75 111 VAL B CA 1
ATOM 2880 C C . VAL B 1 111 ? 15.461 21.094 -3.4 1 96.75 111 VAL B C 1
ATOM 2882 O O . VAL B 1 111 ? 14.961 21.562 -4.422 1 96.75 111 VAL B O 1
ATOM 2885 N N . LEU B 1 112 ? 14.82 21.109 -2.229 1 96.19 112 LEU B N 1
ATOM 2886 C CA . LEU B 1 112 ? 13.609 21.891 -2.02 1 96.19 112 LEU B CA 1
ATOM 2887 C C . LEU B 1 112 ? 13.945 23.312 -1.575 1 96.19 112 LEU B C 1
ATOM 2889 O O . LEU B 1 112 ? 14.445 23.516 -0.466 1 96.19 112 LEU B O 1
ATOM 2893 N N . LYS B 1 113 ? 13.664 24.203 -2.424 1 95.81 113 LYS B N 1
ATOM 2894 C CA . LYS B 1 113 ? 13.922 25.609 -2.121 1 95.81 113 LYS B CA 1
ATOM 2895 C C . LYS B 1 113 ? 12.648 26.312 -1.661 1 95.81 113 LYS B C 1
ATOM 2897 O O . LYS B 1 113 ? 11.609 26.219 -2.32 1 95.81 113 LYS B O 1
ATOM 2902 N N . VAL B 1 114 ? 12.75 27.016 -0.579 1 94.88 114 VAL B N 1
ATOM 2903 C CA . VAL B 1 114 ? 11.578 27.672 0 1 94.88 114 VAL B CA 1
ATOM 2904 C C . VAL B 1 114 ? 11.875 29.156 0.192 1 94.88 114 VAL B C 1
ATOM 2906 O O . VAL B 1 114 ? 12.93 29.531 0.696 1 94.88 114 VAL B O 1
ATOM 2909 N N . GLU B 1 115 ? 11.008 29.922 -0.269 1 93.62 115 GLU B N 1
ATOM 2910 C CA . GLU B 1 115 ? 10.992 31.359 0.042 1 93.62 115 GLU B CA 1
ATOM 2911 C C . GLU B 1 115 ? 9.836 31.703 0.971 1 93.62 115 GLU B C 1
ATOM 2913 O O . GLU B 1 115 ? 8.68 31.375 0.687 1 93.62 115 GLU B O 1
ATOM 2918 N N . SER B 1 116 ? 10.195 32.25 2.062 1 90.19 116 SER B N 1
ATOM 2919 C CA . SER B 1 116 ? 9.188 32.625 3.053 1 90.19 116 SER B CA 1
ATOM 2920 C C . SER B 1 116 ? 9.523 33.969 3.691 1 90.19 116 SER B C 1
ATOM 2922 O O . SER B 1 116 ? 10.273 34.75 3.123 1 90.19 116 SER B O 1
ATOM 2924 N N . TYR B 1 117 ? 8.711 34.344 4.762 1 87.44 117 TYR B N 1
ATOM 2925 C CA . TYR B 1 117 ? 8.969 35.531 5.551 1 87.44 117 TYR B CA 1
ATOM 2926 C C . TYR B 1 117 ? 9.047 35.219 7.039 1 87.44 117 TYR B C 1
ATOM 2928 O O . TYR B 1 117 ? 8.195 34.5 7.566 1 87.44 117 TYR B O 1
ATOM 2936 N N . LEU B 1 118 ? 10.125 35.594 7.676 1 85.69 118 LEU B N 1
ATOM 2937 C CA . LEU B 1 118 ? 10.312 35.438 9.117 1 85.69 118 LEU B CA 1
ATOM 2938 C C . LEU B 1 118 ? 10.281 36.812 9.805 1 85.69 118 LEU B C 1
ATOM 2940 O O . LEU B 1 118 ? 11.203 37.594 9.648 1 85.69 118 LEU B O 1
ATOM 2944 N N . ALA B 1 119 ? 9.188 36.938 10.531 1 82.44 119 ALA B N 1
ATOM 2945 C CA . ALA B 1 119 ? 9.008 38.219 11.219 1 82.44 119 ALA B CA 1
ATOM 2946 C C . ALA B 1 119 ? 9.078 39.375 10.234 1 82.44 119 ALA B C 1
ATOM 2948 O O . ALA B 1 119 ? 9.742 40.406 10.5 1 82.44 119 ALA B O 1
ATOM 2949 N N . GLY B 1 120 ? 8.531 39.188 9.039 1 84.62 120 GLY B N 1
ATOM 2950 C CA . GLY B 1 120 ? 8.422 40.25 8.055 1 84.62 120 GLY B CA 1
ATOM 2951 C C . GLY B 1 120 ? 9.648 40.375 7.164 1 84.62 120 GLY B C 1
ATOM 2952 O O . GLY B 1 120 ? 9.672 41.188 6.246 1 84.62 120 GLY B O 1
ATOM 2953 N N . VAL B 1 121 ? 10.695 39.625 7.445 1 88.94 121 VAL B N 1
ATOM 2954 C CA . VAL B 1 121 ? 11.922 39.656 6.648 1 88.94 121 VAL B CA 1
ATOM 2955 C C . VAL B 1 121 ? 11.953 38.438 5.734 1 88.94 121 VAL B C 1
ATOM 2957 O O . VAL B 1 121 ? 11.609 37.312 6.152 1 88.94 121 VAL B O 1
ATOM 2960 N N . PRO B 1 122 ? 12.242 38.688 4.492 1 91.38 122 PRO B N 1
ATOM 2961 C CA . PRO B 1 122 ? 12.367 37.531 3.605 1 91.38 122 PRO B CA 1
ATOM 2962 C C . PRO B 1 122 ? 13.32 36.469 4.156 1 91.38 122 PRO B C 1
ATOM 2964 O O . PRO B 1 122 ? 14.367 36.812 4.715 1 91.38 122 PRO B O 1
ATOM 2967 N N . PHE B 1 123 ? 12.945 35.281 4.008 1 93.56 123 PHE B N 1
ATOM 2968 C CA . PHE B 1 123 ? 13.688 34.125 4.566 1 93.56 123 PHE B CA 1
ATOM 2969 C C . PHE B 1 123 ? 13.773 33 3.555 1 93.56 123 PHE B C 1
ATOM 2971 O O . PHE B 1 123 ? 12.75 32.531 3.045 1 93.56 123 PHE B O 1
ATOM 2978 N N . LEU B 1 124 ? 14.977 32.594 3.303 1 95.62 124 LEU B N 1
ATOM 2979 C CA . LEU B 1 124 ? 15.227 31.5 2.354 1 95.62 124 LEU B CA 1
ATOM 2980 C C . LEU B 1 124 ? 15.641 30.234 3.078 1 95.62 124 LEU B C 1
ATOM 2982 O O . LEU B 1 124 ? 16.406 30.281 4.043 1 95.62 124 LEU B O 1
ATOM 2986 N N . TRP B 1 125 ? 15.164 29.141 2.586 1 96 125 TRP B N 1
ATOM 2987 C CA . TRP B 1 125 ? 15.609 27.859 3.109 1 96 125 TRP B CA 1
ATOM 2988 C C . TRP B 1 125 ? 15.711 26.812 1.997 1 96 125 TRP B C 1
ATOM 2990 O O . TRP B 1 125 ? 14.953 26.875 1.021 1 96 125 TRP B O 1
ATOM 3000 N N . GLU B 1 126 ? 16.656 25.906 2.201 1 96.75 126 GLU B N 1
ATOM 3001 C CA . GLU B 1 126 ? 16.844 24.812 1.264 1 96.75 126 GLU B CA 1
ATOM 3002 C C . GLU B 1 126 ? 16.953 23.469 1.998 1 96.75 126 GLU B C 1
ATOM 3004 O O . GLU B 1 126 ? 17.703 23.359 2.969 1 96.75 126 GLU B O 1
ATOM 3009 N N . PHE B 1 127 ? 16.172 22.531 1.574 1 97.25 127 PHE B N 1
ATOM 3010 C CA . PHE B 1 127 ? 16.328 21.156 2.033 1 97.25 127 PHE B CA 1
ATOM 3011 C C . PHE B 1 127 ? 17.156 20.344 1.045 1 97.25 127 PHE B C 1
ATOM 3013 O O . PHE B 1 127 ? 16.781 20.219 -0.1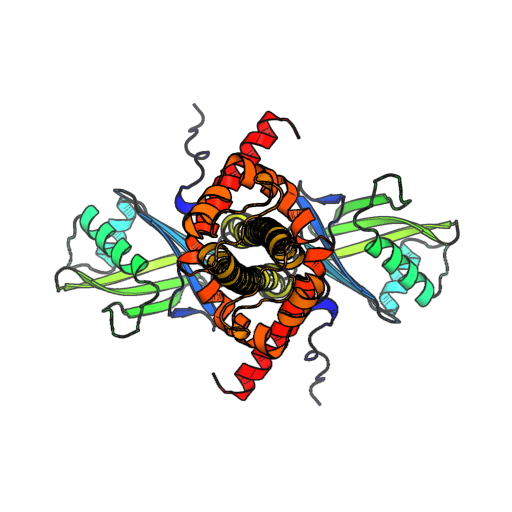23 1 97.25 127 PHE B O 1
ATOM 3020 N N . TYR B 1 128 ? 18.25 19.844 1.481 1 96.88 128 TYR B N 1
ATOM 3021 C CA . TYR B 1 128 ? 19.109 19.016 0.648 1 96.88 128 TYR B CA 1
ATOM 3022 C C . TYR B 1 128 ? 18.781 17.531 0.836 1 96.88 128 TYR B C 1
ATOM 3024 O O . TYR B 1 128 ? 19.156 16.938 1.845 1 96.88 128 TYR B O 1
ATOM 3032 N N . LEU B 1 129 ? 18.219 17.016 -0.196 1 96.5 129 LEU B N 1
ATOM 3033 C CA . LEU B 1 129 ? 17.625 15.695 -0.077 1 96.5 129 LEU B CA 1
ATOM 3034 C C . LEU B 1 129 ? 18.562 14.617 -0.623 1 96.5 129 LEU B C 1
ATOM 3036 O O . LEU B 1 129 ? 18.922 14.648 -1.8 1 96.5 129 LEU B O 1
ATOM 3040 N N . GLN B 1 130 ? 18.859 13.695 0.244 1 96 130 GLN B N 1
ATOM 3041 C CA . GLN B 1 130 ? 19.703 12.57 -0.152 1 96 130 GLN B CA 1
ATOM 3042 C C . GLN B 1 130 ? 18.859 11.32 -0.406 1 96 130 GLN B C 1
ATOM 3044 O O . GLN B 1 130 ? 17.922 11.039 0.332 1 96 130 GLN B O 1
ATOM 3049 N N . SER B 1 131 ? 19.297 10.555 -1.366 1 95.31 131 SER B N 1
ATOM 3050 C CA . SER B 1 131 ? 18.578 9.336 -1.712 1 95.31 131 SER B CA 1
ATOM 3051 C C . SER B 1 131 ? 18.734 8.281 -0.622 1 95.31 131 SER B C 1
ATOM 3053 O O . SER B 1 131 ? 19.828 8.102 -0.069 1 95.31 131 SER B O 1
ATOM 3055 N N . GLU B 1 132 ? 17.641 7.621 -0.299 1 94.94 132 GLU B N 1
ATOM 3056 C CA . GLU B 1 132 ? 17.641 6.516 0.65 1 94.94 132 GLU B CA 1
ATOM 3057 C C . GLU B 1 132 ? 17.641 5.168 -0.072 1 94.94 132 GLU B C 1
ATOM 3059 O O . GLU B 1 132 ? 17.25 5.082 -1.237 1 94.94 132 GLU B O 1
ATOM 3064 N N . HIS B 1 133 ? 18.031 4.164 0.624 1 92.19 133 HIS B N 1
ATOM 3065 C CA . HIS B 1 133 ? 18.094 2.826 0.048 1 92.19 133 HIS B CA 1
ATOM 3066 C C . HIS B 1 133 ? 16.75 2.127 0.109 1 92.19 133 HIS B C 1
ATOM 3068 O O . HIS B 1 133 ? 15.805 2.633 0.729 1 92.19 133 HIS B O 1
ATOM 3074 N N . GLY B 1 134 ? 16.734 0.924 -0.43 1 93.44 134 GLY B N 1
ATOM 3075 C CA . GLY B 1 134 ? 15.5 0.189 -0.589 1 93.44 134 GLY B CA 1
ATOM 3076 C C . GLY B 1 134 ? 14.867 -0.216 0.732 1 93.44 134 GLY B C 1
ATOM 3077 O O . GLY B 1 134 ? 13.641 -0.238 0.863 1 93.44 134 GLY B O 1
ATOM 3078 N N . GLU B 1 135 ? 15.68 -0.496 1.689 1 93.81 135 GLU B N 1
ATOM 3079 C CA . GLU B 1 135 ? 15.156 -0.913 2.988 1 93.81 135 GLU B CA 1
ATOM 3080 C C . GLU B 1 135 ? 14.375 0.214 3.658 1 93.81 135 GLU B C 1
ATOM 3082 O O . GLU B 1 135 ? 13.312 -0.02 4.238 1 93.81 135 GLU B O 1
ATOM 3087 N N . GLN B 1 136 ? 14.953 1.38 3.553 1 95.25 136 GLN B N 1
ATOM 3088 C CA . GLN B 1 136 ? 14.25 2.533 4.117 1 95.25 136 GLN B CA 1
ATOM 3089 C C . GLN B 1 136 ? 12.977 2.836 3.34 1 95.25 136 GLN B C 1
ATOM 3091 O O . GLN B 1 136 ? 11.961 3.217 3.93 1 95.25 136 GLN B O 1
ATOM 3096 N N . PHE B 1 137 ? 13.062 2.666 2.049 1 96.88 137 PHE B N 1
ATOM 3097 C CA . PHE B 1 137 ? 11.867 2.854 1.225 1 96.88 137 PHE B CA 1
ATOM 3098 C C . PHE B 1 137 ? 10.766 1.885 1.637 1 96.88 137 PHE B C 1
ATOM 3100 O O . PHE B 1 137 ? 9.602 2.271 1.744 1 96.88 137 PHE B O 1
ATOM 3107 N N . ASN B 1 138 ? 11.086 0.685 1.86 1 95.69 138 ASN B N 1
ATOM 3108 C CA . ASN B 1 138 ? 10.125 -0.298 2.352 1 95.69 138 ASN B CA 1
ATOM 3109 C C . ASN B 1 138 ? 9.523 0.128 3.686 1 95.69 138 ASN B C 1
ATOM 3111 O O . ASN B 1 138 ? 8.297 0.149 3.838 1 95.69 138 ASN B O 1
ATOM 3115 N N . LYS B 1 139 ? 10.297 0.531 4.562 1 94.19 139 LYS B N 1
ATOM 3116 C CA . LYS B 1 139 ? 9.891 0.865 5.926 1 94.19 139 LYS B CA 1
ATOM 3117 C C . LYS B 1 139 ? 8.977 2.086 5.938 1 94.19 139 LYS B C 1
ATOM 3119 O O . LYS B 1 139 ? 8.031 2.15 6.727 1 94.19 139 LYS B O 1
ATOM 3124 N N . GLN B 1 140 ? 9.227 3.023 5.082 1 95.19 140 GLN B N 1
ATOM 3125 C CA . GLN B 1 140 ? 8.523 4.301 5.141 1 95.19 140 GLN B CA 1
ATOM 3126 C C . GLN B 1 140 ? 7.312 4.309 4.207 1 95.19 140 GLN B C 1
ATOM 3128 O O . GLN B 1 140 ? 6.371 5.074 4.41 1 95.19 140 GLN B O 1
ATOM 3133 N N . VAL B 1 141 ? 7.332 3.475 3.189 1 95.88 141 VAL B N 1
ATOM 3134 C CA . VAL B 1 141 ? 6.324 3.621 2.145 1 95.88 141 VAL B CA 1
ATOM 3135 C C . VAL B 1 141 ? 5.602 2.295 1.937 1 95.88 141 VAL B C 1
ATOM 3137 O O . VAL B 1 141 ? 4.398 2.191 2.186 1 95.88 141 VAL B O 1
ATOM 3140 N N . VAL B 1 142 ? 6.277 1.246 1.686 1 96 142 VAL B N 1
ATOM 3141 C CA . VAL B 1 142 ? 5.676 0.002 1.22 1 96 142 VAL B CA 1
ATOM 3142 C C . VAL B 1 142 ? 4.977 -0.701 2.381 1 96 142 VAL B C 1
ATOM 3144 O O . VAL B 1 142 ? 3.787 -1.009 2.303 1 96 142 VAL B O 1
ATOM 3147 N N . SER B 1 143 ? 5.695 -0.882 3.482 1 94.31 143 SER B N 1
ATOM 3148 C CA . SER B 1 143 ? 5.152 -1.62 4.621 1 94.31 143 SER B CA 1
ATOM 3149 C C . SER B 1 143 ? 3.941 -0.911 5.211 1 94.31 143 SER B C 1
ATOM 3151 O O . SER B 1 143 ? 2.906 -1.536 5.453 1 94.31 143 SER B O 1
ATOM 3153 N N . PRO B 1 144 ? 4.016 0.351 5.414 1 94.38 144 PRO B N 1
ATOM 3154 C CA . PRO B 1 144 ? 2.828 1.028 5.938 1 94.38 144 PRO B CA 1
ATOM 3155 C C . PRO B 1 144 ? 1.603 0.842 5.047 1 94.38 144 PRO B C 1
ATOM 3157 O O . PRO B 1 144 ? 0.503 0.591 5.547 1 94.38 144 PRO B O 1
ATOM 3160 N N . LEU B 1 145 ? 1.812 0.99 3.703 1 94.69 145 LEU B N 1
ATOM 3161 C CA . LEU B 1 145 ? 0.697 0.782 2.785 1 94.69 145 LEU B CA 1
ATOM 3162 C C . LEU B 1 145 ? 0.147 -0.636 2.908 1 94.69 145 LEU B C 1
ATOM 3164 O O . LEU B 1 145 ? -1.069 -0.834 2.932 1 94.69 145 LEU B O 1
ATOM 3168 N N . LEU B 1 146 ? 1.031 -1.596 2.986 1 94.12 146 LEU B N 1
ATOM 3169 C CA . LEU B 1 146 ? 0.652 -2.996 3.137 1 94.12 146 LEU B CA 1
ATOM 3170 C C . LEU B 1 146 ? -0.151 -3.207 4.414 1 94.12 146 LEU B C 1
ATOM 3172 O O . LEU B 1 146 ? -1.188 -3.873 4.398 1 94.12 146 LEU B O 1
ATOM 3176 N N . TYR B 1 147 ? 0.317 -2.637 5.473 1 93.62 147 TYR B N 1
ATOM 3177 C CA . TYR B 1 147 ? -0.355 -2.766 6.762 1 93.62 147 TYR B CA 1
ATOM 3178 C C . TYR B 1 147 ? -1.728 -2.102 6.73 1 93.62 147 TYR B C 1
ATOM 3180 O O . TYR B 1 147 ? -2.68 -2.602 7.336 1 93.62 147 TYR B O 1
ATOM 3188 N N . MET B 1 148 ? -1.76 -0.996 6.102 1 93.31 148 MET B N 1
ATOM 3189 C CA . MET B 1 148 ? -3.049 -0.319 5.977 1 93.31 148 MET B CA 1
ATOM 3190 C C . MET B 1 148 ? -4.051 -1.191 5.227 1 93.31 148 MET B C 1
ATOM 3192 O O . MET B 1 148 ? -5.215 -1.281 5.621 1 93.31 148 MET B O 1
ATOM 3196 N N . VAL B 1 149 ? -3.611 -1.821 4.172 1 93.88 149 VAL B N 1
ATOM 3197 C CA . VAL B 1 149 ? -4.492 -2.717 3.426 1 93.88 149 VAL B CA 1
ATOM 3198 C C . VAL B 1 149 ? -4.977 -3.842 4.336 1 93.88 149 VAL B C 1
ATOM 3200 O O . VAL B 1 149 ? -6.18 -4.105 4.418 1 93.88 149 VAL B O 1
ATOM 3203 N N . ALA B 1 150 ? -4.066 -4.441 5.035 1 92.44 150 ALA B N 1
ATOM 3204 C CA . ALA B 1 150 ? -4.41 -5.559 5.914 1 92.44 150 ALA B CA 1
ATOM 3205 C C . ALA B 1 150 ? -5.43 -5.133 6.965 1 92.44 150 ALA B C 1
ATOM 3207 O O . ALA B 1 150 ? -6.414 -5.84 7.207 1 92.44 150 ALA B O 1
ATOM 3208 N N . GLU B 1 151 ? -5.191 -4.035 7.574 1 92.56 151 GLU B N 1
ATOM 3209 C CA . GLU B 1 151 ? -6.066 -3.568 8.641 1 92.56 151 GLU B CA 1
ATOM 3210 C C . GLU B 1 151 ? -7.434 -3.164 8.102 1 92.56 151 GLU B C 1
ATOM 3212 O O . GLU B 1 151 ? -8.461 -3.436 8.727 1 92.56 151 GLU B O 1
ATOM 3217 N N . LEU B 1 152 ? -7.406 -2.496 6.945 1 93.75 152 LEU B N 1
ATOM 3218 C CA . LEU B 1 152 ? -8.672 -2.111 6.336 1 93.75 152 LEU B CA 1
ATOM 3219 C C . LEU B 1 152 ? -9.508 -3.34 5.988 1 93.75 152 LEU B C 1
ATOM 3221 O O . LEU B 1 152 ? -10.734 -3.322 6.113 1 93.75 152 LEU B O 1
ATOM 3225 N N . GLN B 1 153 ? -8.875 -4.406 5.574 1 92.81 153 GLN B N 1
ATOM 3226 C CA . GLN B 1 153 ? -9.57 -5.656 5.297 1 92.81 153 GLN B CA 1
ATOM 3227 C C . GLN B 1 153 ? -10.18 -6.242 6.566 1 92.81 153 GLN B C 1
ATOM 3229 O O . GLN B 1 153 ? -11.32 -6.711 6.555 1 92.81 153 GLN B O 1
ATOM 3234 N N . ARG B 1 154 ? -9.445 -6.242 7.594 1 92.62 154 ARG B N 1
ATOM 3235 C CA . ARG B 1 154 ? -9.961 -6.719 8.875 1 92.62 154 ARG B CA 1
ATOM 3236 C C . ARG B 1 154 ? -11.164 -5.895 9.328 1 92.62 154 ARG B C 1
ATOM 3238 O O . ARG B 1 154 ? -12.164 -6.453 9.773 1 92.62 154 ARG B O 1
ATOM 3245 N N . GLN B 1 155 ? -11.023 -4.594 9.227 1 94.06 155 GLN B N 1
ATOM 3246 C CA . GLN B 1 155 ? -12.109 -3.703 9.609 1 94.06 155 GLN B CA 1
ATOM 3247 C C . GLN B 1 155 ? -13.352 -3.947 8.75 1 94.06 155 GLN B C 1
ATOM 3249 O O . GLN B 1 155 ? -14.477 -3.895 9.242 1 94.06 155 GLN B O 1
ATOM 3254 N N . GLN B 1 156 ? -13.148 -4.152 7.496 1 94.31 156 GLN B N 1
ATOM 3255 C CA . GLN B 1 156 ? -14.266 -4.434 6.594 1 94.31 156 GLN B CA 1
ATOM 3256 C C . GLN B 1 156 ? -15.008 -5.691 7.023 1 94.31 156 GLN B C 1
ATOM 3258 O O . GLN B 1 156 ? -16.25 -5.719 7.027 1 94.31 156 GLN B O 1
ATOM 3263 N N . ARG B 1 157 ? -14.305 -6.73 7.402 1 93.88 157 ARG B N 1
ATOM 3264 C CA . ARG B 1 157 ? -14.938 -7.965 7.867 1 93.88 157 ARG B CA 1
ATOM 3265 C C . ARG B 1 157 ? -15.797 -7.711 9.102 1 93.88 157 ARG B C 1
ATOM 3267 O O . ARG B 1 157 ? -16.891 -8.266 9.227 1 93.88 157 ARG B O 1
ATOM 3274 N N . GLU B 1 158 ? -15.289 -6.871 9.961 1 95.56 158 GLU B N 1
ATOM 3275 C CA . GLU B 1 158 ? -16.031 -6.531 11.164 1 95.56 158 GLU B CA 1
ATOM 3276 C C . GLU B 1 158 ? -17.312 -5.758 10.836 1 95.56 158 GLU B C 1
ATOM 3278 O O . GLU B 1 158 ? -18.359 -6.012 11.414 1 95.56 158 GLU B O 1
ATOM 3283 N N . LEU B 1 159 ? -17.203 -4.805 9.875 1 97.06 159 LEU B N 1
ATOM 3284 C CA . LEU B 1 159 ? -18.359 -4.031 9.461 1 97.06 159 LEU B CA 1
ATOM 3285 C C . LEU B 1 159 ? -19.422 -4.938 8.844 1 97.06 159 LEU B C 1
ATOM 3287 O O . LEU B 1 159 ? -20.609 -4.777 9.102 1 97.06 159 LEU B O 1
ATOM 3291 N N . ILE B 1 160 ? -18.984 -5.898 8.047 1 96.69 160 ILE B N 1
ATOM 3292 C CA . ILE B 1 160 ? -19.891 -6.848 7.402 1 96.69 160 ILE B CA 1
ATOM 3293 C C . ILE B 1 160 ? -20.594 -7.695 8.461 1 96.69 160 ILE B C 1
ATOM 3295 O O . ILE B 1 160 ? -21.797 -7.938 8.375 1 96.69 160 ILE B O 1
ATOM 3299 N N . ALA B 1 161 ? -19.844 -8.094 9.453 1 96.19 161 ALA B N 1
ATOM 3300 C CA . ALA B 1 161 ? -20.422 -8.859 10.547 1 96.19 161 ALA B CA 1
ATOM 3301 C C . ALA B 1 161 ? -21.5 -8.062 11.273 1 96.19 161 ALA B C 1
ATOM 3303 O O . ALA B 1 161 ? -22.547 -8.602 11.617 1 96.19 161 ALA B O 1
ATOM 3304 N N . ARG B 1 162 ? -21.234 -6.793 11.523 1 96.31 162 ARG B N 1
ATOM 3305 C CA . ARG B 1 162 ? -22.203 -5.93 12.188 1 96.31 162 ARG B CA 1
ATOM 3306 C C . ARG B 1 162 ? -23.438 -5.738 11.336 1 96.31 162 ARG B C 1
ATOM 3308 O O . ARG B 1 162 ? -24.562 -5.672 11.859 1 96.31 162 ARG B O 1
ATOM 3315 N N . LEU B 1 163 ? -23.266 -5.648 10.039 1 97.25 163 LEU B N 1
ATOM 3316 C CA . LEU B 1 163 ? -24.391 -5.543 9.125 1 97.25 163 LEU B CA 1
ATOM 3317 C C . LEU B 1 163 ? -25.266 -6.785 9.203 1 97.25 163 LEU B C 1
ATOM 3319 O O . LEU B 1 163 ? -26.5 -6.68 9.266 1 97.25 163 LEU B O 1
ATOM 3323 N N . LYS B 1 164 ? -24.641 -7.938 9.242 1 96.56 164 LYS B N 1
ATOM 3324 C CA . LYS B 1 164 ? -25.391 -9.195 9.32 1 96.56 164 LYS B CA 1
ATOM 3325 C C . LYS B 1 164 ? -26.141 -9.305 10.648 1 96.56 164 LYS B C 1
ATOM 3327 O O . LYS B 1 164 ? -27.266 -9.812 10.688 1 96.56 164 LYS B O 1
ATOM 3332 N N . SER B 1 165 ? -25.562 -8.82 11.688 1 95.56 165 SER B N 1
ATOM 3333 C CA . SER B 1 165 ? -26.219 -8.82 12.984 1 95.56 165 SER B CA 1
ATOM 3334 C C . SER B 1 165 ? -27.453 -7.93 12.984 1 95.56 165 SER B C 1
ATOM 3336 O O . SER B 1 165 ? -28.484 -8.289 13.547 1 95.56 165 SER B O 1
ATOM 3338 N N . LYS B 1 166 ? -27.344 -6.816 12.352 1 96.19 166 LYS B N 1
ATOM 3339 C CA . LYS B 1 166 ? -28.484 -5.91 12.273 1 96.19 166 LYS B CA 1
ATOM 3340 C C . LYS B 1 166 ? -29.594 -6.492 11.406 1 96.19 166 LYS B C 1
ATOM 3342 O O . LYS B 1 166 ? -30.781 -6.316 11.695 1 96.19 166 LYS B O 1
ATOM 3347 N N . ASP B 1 167 ? -29.172 -7.141 10.406 1 96.25 167 ASP B N 1
ATOM 3348 C CA . ASP B 1 167 ? -30.172 -7.816 9.57 1 96.25 167 ASP B CA 1
ATOM 3349 C C . ASP B 1 167 ? -30.938 -8.867 10.367 1 96.25 167 ASP B C 1
ATOM 3351 O O . ASP B 1 167 ? -32.125 -9.047 10.172 1 96.25 167 ASP B O 1
ATOM 3355 N N . ALA B 1 168 ? -30.25 -9.562 11.188 1 95.38 168 ALA B N 1
ATOM 3356 C CA . ALA B 1 168 ? -30.906 -10.562 12.031 1 95.38 168 ALA B CA 1
ATOM 3357 C C . ALA B 1 168 ? -31.938 -9.914 12.938 1 95.38 168 ALA B C 1
ATOM 3359 O O . ALA B 1 168 ? -33.031 -10.453 13.125 1 95.38 168 ALA B O 1
ATOM 3360 N N . GLU B 1 169 ? -31.625 -8.789 13.531 1 95.44 169 GLU B N 1
ATOM 3361 C CA . GLU B 1 169 ? -32.562 -8.047 14.367 1 95.44 169 GLU B CA 1
ATOM 3362 C C . GLU B 1 169 ? -33.781 -7.57 13.562 1 95.44 169 GLU B C 1
ATOM 3364 O O . GLU B 1 169 ? -34.906 -7.711 14 1 95.44 169 GLU B O 1
ATOM 3369 N N . ILE B 1 170 ? -33.531 -7.066 12.383 1 95.44 170 ILE B N 1
ATOM 3370 C CA . ILE B 1 170 ? -34.594 -6.574 11.5 1 95.44 170 ILE B CA 1
ATOM 3371 C C . ILE B 1 170 ? -35.531 -7.727 11.102 1 95.44 170 ILE B C 1
ATOM 3373 O O . ILE B 1 170 ? -36.75 -7.586 11.133 1 95.44 170 ILE B O 1
ATOM 3377 N N . ASP B 1 171 ? -34.875 -8.852 10.773 1 94.12 171 ASP B N 1
ATOM 3378 C CA . ASP B 1 171 ? -35.656 -10.031 10.414 1 94.12 171 ASP B CA 1
ATOM 3379 C C . ASP B 1 171 ? -36.562 -10.469 11.547 1 94.12 171 ASP B C 1
ATOM 3381 O O . ASP B 1 171 ? -37.688 -10.914 11.312 1 94.12 171 ASP B O 1
ATOM 3385 N N . ASN B 1 172 ? -36.031 -10.344 12.719 1 93.75 172 ASN B N 1
ATOM 3386 C CA . ASN B 1 172 ? -36.844 -10.703 13.883 1 93.75 172 ASN B CA 1
ATOM 3387 C C . ASN B 1 172 ? -38.062 -9.773 14.039 1 93.75 172 ASN B C 1
ATOM 3389 O O . ASN B 1 172 ? -39.156 -10.234 14.336 1 93.75 172 ASN B O 1
ATOM 3393 N N . TYR B 1 173 ? -37.938 -8.492 13.82 1 92.88 173 TYR B N 1
ATOM 3394 C CA . TYR B 1 173 ? -39.031 -7.547 13.859 1 92.88 173 TYR B CA 1
ATOM 3395 C C . TYR B 1 173 ? -40.062 -7.875 12.789 1 92.88 173 TYR B C 1
ATOM 3397 O O . TYR B 1 173 ? -41.281 -7.926 13.07 1 92.88 173 TYR B O 1
ATOM 3405 N N . LYS B 1 174 ? -39.594 -8.18 11.633 1 91.56 174 LYS B N 1
ATOM 3406 C CA . LYS B 1 174 ? -40.5 -8.484 10.516 1 91.56 174 LYS B CA 1
ATOM 3407 C C . LYS B 1 174 ? -41.25 -9.781 10.773 1 91.56 174 LYS B C 1
ATOM 3409 O O . LYS B 1 174 ? -42.438 -9.867 10.477 1 91.56 174 LYS B O 1
ATOM 3414 N N . ALA B 1 175 ? -40.531 -10.711 11.289 1 91.44 175 ALA B N 1
ATOM 3415 C CA . ALA B 1 175 ? -41.156 -12 11.594 1 91.44 175 ALA B CA 1
ATOM 3416 C C . ALA B 1 175 ? -42.25 -11.852 12.648 1 91.44 175 ALA B C 1
ATOM 3418 O O . ALA B 1 175 ? -43.219 -12.625 12.672 1 91.44 175 ALA B O 1
ATOM 3419 N N . SER B 1 176 ? -42.188 -10.82 13.523 1 88.69 176 SER B N 1
ATOM 3420 C CA . SER B 1 176 ? -43.156 -10.57 14.586 1 88.69 176 SER B CA 1
ATOM 3421 C C . SER B 1 176 ? -44.312 -9.719 14.086 1 88.69 176 SER B C 1
ATOM 3423 O O . SER B 1 176 ? -45.219 -9.375 14.852 1 88.69 176 SER B O 1
ATOM 3425 N N . GLY B 1 177 ? -44.25 -9.289 12.773 1 88.62 177 GLY B N 1
ATOM 3426 C CA . GLY B 1 177 ? -45.344 -8.57 12.156 1 88.62 177 GLY B CA 1
ATOM 3427 C C . GLY B 1 177 ? -45.188 -7.062 12.219 1 88.62 177 GLY B C 1
ATOM 3428 O O . GLY B 1 177 ? -46.094 -6.316 11.867 1 88.62 177 GLY B O 1
ATOM 3429 N N . ALA B 1 178 ? -43.969 -6.664 12.695 1 89.75 178 ALA B N 1
ATOM 3430 C CA . ALA B 1 178 ? -43.75 -5.227 12.766 1 89.75 178 ALA B CA 1
ATOM 3431 C C . ALA B 1 178 ? -43.594 -4.625 11.367 1 89.75 178 ALA B C 1
ATOM 3433 O O . ALA B 1 178 ? -43.125 -5.289 10.445 1 89.75 178 ALA B O 1
ATOM 3434 N N . THR B 1 179 ? -44.094 -3.377 11.18 1 88.25 179 THR B N 1
ATOM 3435 C CA . THR B 1 179 ? -43.938 -2.658 9.914 1 88.25 179 THR B CA 1
ATOM 3436 C C . THR B 1 179 ? -43.344 -1.275 10.141 1 88.25 179 THR B C 1
ATOM 3438 O O . THR B 1 179 ? -43.406 -0.739 11.25 1 88.25 179 THR B O 1
ATOM 3441 N N . VAL B 1 180 ? -42.75 -0.736 9.102 1 88.31 180 VAL B N 1
ATOM 3442 C CA . VAL B 1 180 ? -42.156 0.6 9.188 1 88.31 180 VAL B CA 1
ATOM 3443 C C . VAL B 1 180 ? -43.219 1.646 8.82 1 88.31 180 VAL B C 1
ATOM 3445 O O . VAL B 1 180 ? -44.188 1.335 8.148 1 88.31 180 VAL B O 1
ATOM 3448 N N . SER B 1 181 ? -42.969 2.803 9.297 1 86.62 181 SER B N 1
ATOM 3449 C CA . SER B 1 181 ? -43.906 3.896 9.039 1 86.62 181 SER B CA 1
ATOM 3450 C C . SER B 1 181 ? -43.906 4.305 7.57 1 86.62 181 SER B C 1
ATOM 3452 O O . SER B 1 181 ? -44.938 4.652 7.008 1 86.62 181 SER B O 1
ATOM 3454 N N . ARG B 1 182 ? -42.656 4.348 6.996 1 86.69 182 ARG B N 1
ATOM 3455 C CA . ARG B 1 182 ? -42.438 4.648 5.586 1 86.69 182 ARG B CA 1
ATOM 3456 C C . ARG B 1 182 ? -41.719 3.516 4.887 1 86.69 182 ARG B C 1
ATOM 3458 O O . ARG B 1 182 ? -40.625 3.09 5.34 1 86.69 182 ARG B O 1
ATOM 3465 N N . LYS B 1 183 ? -42.219 3.131 3.777 1 86.44 183 LYS B N 1
ATOM 3466 C CA . LYS B 1 183 ? -41.656 1.99 3.047 1 86.44 183 LYS B CA 1
ATOM 3467 C C . LYS B 1 183 ? -40.219 2.234 2.652 1 86.44 183 LYS B C 1
ATOM 3469 O O . LYS B 1 183 ? -39.406 1.297 2.598 1 86.44 183 LYS B O 1
ATOM 3474 N N . GLN B 1 184 ? -39.875 3.518 2.438 1 86.81 184 GLN B N 1
ATOM 3475 C CA . GLN B 1 184 ? -38.531 3.889 1.994 1 86.81 184 GLN B CA 1
ATOM 3476 C C . GLN B 1 184 ? -37.5 3.607 3.078 1 86.81 184 GLN B C 1
ATOM 3478 O O . GLN B 1 184 ? -36.281 3.551 2.799 1 86.81 184 GLN B O 1
ATOM 3483 N N . MET B 1 185 ? -37.938 3.346 4.277 1 87.56 185 MET B N 1
ATOM 3484 C CA . MET B 1 185 ? -37.031 3.125 5.395 1 87.56 185 MET B CA 1
ATOM 3485 C C . MET B 1 185 ? -36.562 1.673 5.441 1 87.56 185 MET B C 1
ATOM 3487 O O . MET B 1 185 ? -35.625 1.342 6.148 1 87.56 185 MET B O 1
ATOM 3491 N N . GLU B 1 186 ? -37.25 0.868 4.672 1 92.44 186 GLU B N 1
ATOM 3492 C CA . GLU B 1 186 ? -36.875 -0.542 4.656 1 92.44 186 GLU B CA 1
ATOM 3493 C C . GLU B 1 186 ? -35.562 -0.755 3.896 1 92.44 186 GLU B C 1
ATOM 3495 O O . GLU B 1 186 ? -35.344 -0.132 2.857 1 92.44 186 GLU B O 1
ATOM 3500 N N . THR B 1 187 ? -34.75 -1.525 4.41 1 94.69 187 THR B N 1
ATOM 3501 C CA . THR B 1 187 ? -33.469 -1.881 3.775 1 94.69 187 THR B CA 1
ATOM 3502 C C . THR B 1 187 ? -33.469 -3.346 3.346 1 94.69 187 THR B C 1
ATOM 3504 O O . THR B 1 187 ? -34.188 -4.172 3.939 1 94.69 187 THR B O 1
ATOM 3507 N N . LEU B 1 188 ? -32.75 -3.625 2.287 1 93.44 188 LEU B N 1
ATOM 3508 C CA . LEU B 1 188 ? -32.594 -5.012 1.875 1 93.44 188 LEU B CA 1
ATOM 3509 C C . LEU B 1 188 ? -31.547 -5.711 2.752 1 93.44 188 LEU B C 1
ATOM 3511 O O . LEU B 1 188 ? -30.609 -5.07 3.252 1 93.44 188 LEU B O 1
ATOM 3515 N N . PRO B 1 189 ? -31.75 -7.059 2.982 1 95.38 189 PRO B N 1
ATOM 3516 C CA . PRO B 1 189 ? -30.688 -7.793 3.668 1 95.38 189 PRO B CA 1
ATOM 3517 C C . PRO B 1 189 ? -29.328 -7.625 2.994 1 95.38 189 PRO B C 1
ATOM 3519 O O . PRO B 1 189 ? -29.234 -7.598 1.765 1 95.38 189 PRO B O 1
ATOM 3522 N N . PHE B 1 190 ? -28.391 -7.531 3.824 1 96.38 190 PHE B N 1
ATOM 3523 C CA . PHE B 1 190 ? -27.047 -7.32 3.285 1 96.38 190 PHE B CA 1
ATOM 3524 C C . PHE B 1 190 ? -26.531 -8.586 2.623 1 96.38 190 PHE B C 1
ATOM 3526 O O . PHE B 1 190 ? -26.547 -9.664 3.225 1 96.38 190 PHE B O 1
ATOM 3533 N N . ASN B 1 191 ? -26.125 -8.438 1.406 1 95.94 191 ASN B N 1
ATOM 3534 C CA . ASN B 1 191 ? -25.484 -9.492 0.618 1 95.94 191 ASN B CA 1
ATOM 3535 C C . ASN B 1 191 ? -24.078 -9.094 0.183 1 95.94 191 ASN B C 1
ATOM 3537 O O . ASN B 1 191 ? -23.906 -8.164 -0.602 1 95.94 191 ASN B O 1
ATOM 3541 N N . GLU B 1 192 ? -23.172 -9.836 0.647 1 93.25 192 GLU B N 1
ATOM 3542 C CA . GLU B 1 192 ? -21.766 -9.477 0.429 1 93.25 192 GLU B CA 1
ATOM 3543 C C . GLU B 1 192 ? -21.422 -9.516 -1.055 1 93.25 192 GLU B C 1
ATOM 3545 O O . GLU B 1 192 ? -20.703 -8.633 -1.549 1 93.25 192 GLU B O 1
ATOM 3550 N N . GLU B 1 193 ? -21.844 -10.492 -1.747 1 91.62 193 GLU B N 1
ATOM 3551 C CA . GLU B 1 193 ? -21.562 -10.602 -3.174 1 91.62 193 GLU B CA 1
ATOM 3552 C C . GLU B 1 193 ? -22.141 -9.422 -3.943 1 91.62 193 GLU B C 1
ATOM 3554 O O . GLU B 1 193 ? -21.484 -8.852 -4.809 1 91.62 193 GLU B O 1
ATOM 3559 N N . ASN B 1 194 ? -23.391 -9.062 -3.592 1 93.69 194 ASN B N 1
ATOM 3560 C CA . ASN B 1 194 ? -24 -7.895 -4.215 1 93.69 194 ASN B CA 1
ATOM 3561 C C . ASN B 1 194 ? -23.234 -6.617 -3.896 1 93.69 194 ASN B C 1
ATOM 3563 O O . ASN B 1 194 ? -23.047 -5.762 -4.766 1 93.69 194 ASN B O 1
ATOM 3567 N N . PHE B 1 195 ? -22.859 -6.613 -2.715 1 94.25 195 PHE B N 1
ATOM 3568 C CA . PHE B 1 195 ? -22.078 -5.449 -2.309 1 94.25 195 PHE B CA 1
ATOM 3569 C C . PHE B 1 195 ? -20.812 -5.34 -3.129 1 94.25 195 PHE B C 1
ATOM 3571 O O . PHE B 1 195 ? -20.484 -4.266 -3.646 1 94.25 195 PHE B O 1
ATOM 3578 N N . ARG B 1 196 ? -20.062 -6.375 -3.295 1 89.75 196 ARG B N 1
ATOM 3579 C CA . ARG B 1 196 ? -18.828 -6.379 -4.062 1 89.75 196 ARG B CA 1
ATOM 3580 C C . ARG B 1 196 ? -19.078 -5.977 -5.512 1 89.75 196 ARG B C 1
ATOM 3582 O O . ARG B 1 196 ? -18.297 -5.211 -6.09 1 89.75 196 ARG B O 1
ATOM 3589 N N . ASN B 1 197 ? -20.141 -6.441 -6.02 1 89.69 197 ASN B N 1
ATOM 3590 C CA . ASN B 1 197 ? -20.516 -6.082 -7.383 1 89.69 197 ASN B CA 1
ATOM 3591 C C . ASN B 1 197 ? -20.828 -4.594 -7.508 1 89.69 197 ASN B C 1
ATOM 3593 O O . ASN B 1 197 ? -20.453 -3.953 -8.484 1 89.69 197 ASN B O 1
ATOM 3597 N N . ASP B 1 198 ? -21.5 -4.082 -6.48 1 90.81 198 ASP B N 1
ATOM 3598 C CA . ASP B 1 198 ? -21.828 -2.662 -6.457 1 90.81 198 ASP B CA 1
ATOM 3599 C C . ASP B 1 198 ? -20.562 -1.804 -6.406 1 90.81 198 ASP B C 1
ATOM 3601 O O . ASP B 1 198 ? -20.531 -0.708 -6.969 1 90.81 198 ASP B O 1
ATOM 3605 N N . MET B 1 199 ? -19.656 -2.359 -5.707 1 89.69 199 MET B N 1
ATOM 3606 C CA . MET B 1 199 ? -18.453 -1.577 -5.484 1 89.69 199 MET B CA 1
ATOM 3607 C C . MET B 1 199 ? -17.484 -1.713 -6.66 1 89.69 199 MET B C 1
ATOM 3609 O O . MET B 1 199 ? -16.609 -0.869 -6.852 1 89.69 199 MET B O 1
ATOM 3613 N N . ASN B 1 200 ? -17.625 -2.742 -7.379 1 86 200 ASN B N 1
ATOM 3614 C CA . ASN B 1 200 ? -16.688 -3.033 -8.469 1 86 200 ASN B CA 1
ATOM 3615 C C . ASN B 1 200 ? -17.203 -2.5 -9.805 1 86 200 ASN B C 1
ATOM 3617 O O . ASN B 1 200 ? -17.312 -3.248 -10.773 1 86 200 ASN B O 1
ATOM 3621 N N . ILE B 1 201 ? -17.672 -1.359 -9.812 1 87.12 201 ILE B N 1
ATOM 3622 C CA . ILE B 1 201 ? -18.016 -0.65 -11.039 1 87.12 201 ILE B CA 1
ATOM 3623 C C . ILE B 1 201 ? -16.797 0.136 -11.531 1 87.12 201 ILE B C 1
ATOM 3625 O O . ILE B 1 201 ? -16.344 1.063 -10.859 1 87.12 201 ILE B O 1
ATOM 3629 N N . MET B 1 202 ? -16.328 -0.186 -12.672 1 86.56 202 MET B N 1
ATOM 3630 C CA . MET B 1 202 ? -15.039 0.254 -13.195 1 86.56 202 MET B CA 1
ATOM 3631 C C . MET B 1 202 ? -14.945 1.776 -13.211 1 86.56 202 MET B C 1
ATOM 3633 O O . MET B 1 202 ? -13.953 2.35 -12.766 1 86.56 202 MET B O 1
ATOM 3637 N N . LYS B 1 203 ? -16.016 2.408 -13.703 1 86 203 LYS B N 1
ATOM 3638 C CA . LYS B 1 203 ? -16 3.863 -13.828 1 86 203 LYS B CA 1
ATOM 3639 C C . LYS B 1 203 ? -15.891 4.531 -12.461 1 86 203 LYS B C 1
ATOM 3641 O O . LYS B 1 203 ? -15.164 5.512 -12.305 1 86 203 LYS B O 1
ATOM 3646 N N . ASP B 1 204 ? -16.609 3.959 -11.469 1 89.69 204 ASP B N 1
ATOM 3647 C CA . ASP B 1 204 ? -16.594 4.527 -10.125 1 89.69 204 ASP B CA 1
ATOM 3648 C C . ASP B 1 204 ? -15.242 4.328 -9.461 1 89.69 204 ASP B C 1
ATOM 3650 O O . ASP B 1 204 ? -14.719 5.238 -8.812 1 89.69 204 ASP B O 1
ATOM 3654 N N . VAL B 1 205 ? -14.727 3.133 -9.602 1 90.62 205 VAL B N 1
ATOM 3655 C CA . VAL B 1 205 ? -13.414 2.84 -9.031 1 90.62 205 VAL B CA 1
ATOM 3656 C C . VAL B 1 205 ? -12.359 3.73 -9.68 1 90.62 205 VAL B C 1
ATOM 3658 O O . VAL B 1 205 ? -11.523 4.32 -8.992 1 90.62 205 VAL B O 1
ATOM 3661 N N . ALA B 1 206 ? -12.398 3.838 -10.992 1 89.94 206 ALA B N 1
ATOM 3662 C CA . ALA B 1 206 ? -11.453 4.68 -11.719 1 89.94 206 ALA B CA 1
ATOM 3663 C C . ALA B 1 206 ? -11.516 6.125 -11.234 1 89.94 206 ALA B C 1
ATOM 3665 O O . ALA B 1 206 ? -10.484 6.77 -11.047 1 89.94 206 ALA B O 1
ATOM 3666 N N . GLU B 1 207 ? -12.711 6.621 -11.047 1 88.81 207 GLU B N 1
ATOM 3667 C CA . GLU B 1 207 ? -12.891 7.984 -10.555 1 88.81 207 GLU B CA 1
ATOM 3668 C C . GLU B 1 207 ? -12.273 8.164 -9.172 1 88.81 207 GLU B C 1
ATOM 3670 O O . GLU B 1 207 ? -11.633 9.18 -8.898 1 88.81 207 GLU B O 1
ATOM 3675 N N . ASN B 1 208 ? -12.469 7.188 -8.352 1 90.75 208 ASN B N 1
ATOM 3676 C CA . ASN B 1 208 ? -11.906 7.23 -7.004 1 90.75 208 ASN B CA 1
ATOM 3677 C C . ASN B 1 208 ? -10.375 7.234 -7.039 1 90.75 208 ASN B C 1
ATOM 3679 O O . ASN B 1 208 ? -9.734 7.91 -6.234 1 90.75 208 ASN B O 1
ATOM 3683 N N . LEU B 1 209 ? -9.836 6.48 -7.941 1 90.56 209 LEU B N 1
ATOM 3684 C CA . LEU B 1 209 ? -8.391 6.285 -7.992 1 90.56 209 LEU B CA 1
ATOM 3685 C C . LEU B 1 209 ? -7.691 7.539 -8.508 1 90.56 209 LEU B C 1
ATOM 3687 O O . LEU B 1 209 ? -6.492 7.723 -8.289 1 90.56 209 LEU B O 1
ATOM 3691 N N . LYS B 1 210 ? -8.406 8.461 -9.219 1 85.94 210 LYS B N 1
ATOM 3692 C CA . LYS B 1 210 ? -7.836 9.734 -9.641 1 85.94 210 LYS B CA 1
ATOM 3693 C C . LYS B 1 210 ? -7.344 10.547 -8.453 1 85.94 210 LYS B C 1
ATOM 3695 O O . LYS B 1 210 ? -6.383 11.305 -8.562 1 85.94 210 LYS B O 1
ATOM 3700 N N . MET B 1 211 ? -7.992 10.281 -7.367 1 84.81 211 MET B N 1
ATOM 3701 C CA . MET B 1 211 ? -7.66 11.031 -6.16 1 84.81 211 MET B CA 1
ATOM 3702 C C . MET B 1 211 ? -7.062 10.109 -5.098 1 84.81 211 MET B C 1
ATOM 3704 O O . MET B 1 211 ? -7.18 10.383 -3.9 1 84.81 211 MET B O 1
ATOM 3708 N N . ALA B 1 212 ? -6.461 9.07 -5.492 1 87.19 212 ALA B N 1
ATOM 3709 C CA . ALA B 1 212 ? -5.996 8.062 -4.551 1 87.19 212 ALA B CA 1
ATOM 3710 C C . ALA B 1 212 ? -4.93 8.625 -3.615 1 87.19 212 ALA B C 1
ATOM 3712 O O . ALA B 1 212 ? -5.012 8.453 -2.396 1 87.19 212 ALA B O 1
ATOM 3713 N N . VAL B 1 213 ? -3.979 9.375 -4.148 1 84.19 213 VAL B N 1
ATOM 3714 C CA . VAL B 1 213 ? -2.85 9.828 -3.346 1 84.19 213 VAL B CA 1
ATOM 3715 C C . VAL B 1 213 ? -3.334 10.82 -2.287 1 84.19 213 VAL B C 1
ATOM 3717 O O . VAL B 1 213 ? -3.156 10.594 -1.088 1 84.19 213 VAL B O 1
ATOM 3720 N N . PRO B 1 214 ? -4.035 11.844 -2.678 1 80.5 214 PRO B N 1
ATOM 3721 C CA . PRO B 1 214 ? -4.504 12.75 -1.631 1 80.5 214 PRO B CA 1
ATOM 3722 C C . PRO B 1 214 ? -5.484 12.094 -0.666 1 80.5 214 PRO B C 1
ATOM 3724 O O . PRO B 1 214 ? -5.527 12.445 0.515 1 80.5 214 PRO B O 1
ATOM 3727 N N . ASN B 1 215 ? -6.184 11.094 -1.097 1 83 215 ASN B N 1
ATOM 3728 C CA . ASN B 1 215 ? -7.168 10.445 -0.24 1 83 215 ASN B CA 1
ATOM 3729 C C . ASN B 1 215 ? -6.504 9.539 0.79 1 83 215 ASN B C 1
ATOM 3731 O O . ASN B 1 215 ? -6.922 9.492 1.948 1 83 215 ASN B O 1
ATOM 3735 N N . VAL B 1 216 ? -5.52 8.844 0.371 1 88.38 216 VAL B N 1
ATOM 3736 C CA . VAL B 1 216 ? -4.852 7.875 1.238 1 88.38 216 VAL B CA 1
ATOM 3737 C C . VAL B 1 216 ? -4.059 8.609 2.316 1 88.38 216 VAL B C 1
ATOM 3739 O O . VAL B 1 216 ? -3.867 8.094 3.418 1 88.38 216 VAL B O 1
ATOM 3742 N N . PHE B 1 217 ? -3.682 9.836 1.989 1 81.94 217 PHE B N 1
ATOM 3743 C CA . PHE B 1 217 ? -2.898 10.586 2.963 1 81.94 217 PHE B CA 1
ATOM 3744 C C . PHE B 1 217 ? -3.707 11.742 3.529 1 81.94 217 PHE B C 1
ATOM 3746 O O . PHE B 1 217 ? -3.141 12.758 3.938 1 81.94 217 PHE B O 1
ATOM 3753 N N . SER B 1 218 ? -5.004 11.531 3.396 1 79.56 218 SER B N 1
ATOM 3754 C CA . SER B 1 218 ? -5.93 12.461 4.035 1 79.56 218 SER B CA 1
ATOM 3755 C C . SER B 1 218 ? -5.898 12.32 5.555 1 79.56 218 SER B C 1
ATOM 3757 O O . SER B 1 218 ? -5.277 11.391 6.082 1 79.56 218 SER B O 1
ATOM 3759 N N . LYS B 1 219 ? -6.527 13.18 6.195 1 77.25 219 LYS B N 1
ATOM 3760 C CA . LYS B 1 219 ? -6.539 13.203 7.652 1 77.25 219 LYS B CA 1
ATOM 3761 C C . LYS B 1 219 ? -7.051 11.883 8.219 1 77.25 219 LYS B C 1
ATOM 3763 O O . LYS B 1 219 ? -6.469 11.336 9.156 1 77.25 219 LYS B O 1
ATOM 3768 N N . ASP B 1 220 ? -8.117 11.367 7.668 1 72.94 220 ASP B N 1
ATOM 3769 C CA . ASP B 1 220 ? -8.688 10.102 8.133 1 72.94 220 ASP B CA 1
ATOM 3770 C C . ASP B 1 220 ? -7.711 8.953 7.93 1 72.94 220 ASP B C 1
ATOM 3772 O O . ASP B 1 220 ? -7.559 8.094 8.805 1 72.94 220 ASP B O 1
ATOM 3776 N N . ALA B 1 221 ? -7.023 9 6.914 1 82.69 221 ALA B N 1
ATOM 3777 C CA . ALA B 1 221 ? -6.094 7.914 6.59 1 82.69 221 ALA B CA 1
ATOM 3778 C C . ALA B 1 221 ? -4.797 8.047 7.379 1 82.69 221 ALA B C 1
ATOM 3780 O O . ALA B 1 221 ? -4.117 7.055 7.641 1 82.69 221 ALA B O 1
ATOM 3781 N N . GLN B 1 222 ? -4.543 9.234 7.789 1 86.44 222 GLN B N 1
ATOM 3782 C CA . GLN B 1 222 ? -3.318 9.484 8.539 1 86.44 222 GLN B CA 1
ATOM 3783 C C . GLN B 1 222 ? -3.352 8.781 9.898 1 86.44 222 GLN B C 1
ATOM 3785 O O . GLN B 1 222 ? -2.33 8.273 10.367 1 86.44 222 GLN B O 1
ATOM 3790 N N . LYS B 1 223 ? -4.516 8.758 10.477 1 85.75 223 LYS B N 1
ATOM 3791 C CA . LYS B 1 223 ? -4.645 8.055 11.742 1 85.75 223 LYS B CA 1
ATOM 3792 C C . LYS B 1 223 ? -4.387 6.559 11.57 1 85.75 223 LYS B C 1
ATOM 3794 O O . LYS B 1 223 ? -3.717 5.941 12.398 1 85.75 223 LYS B O 1
ATOM 3799 N N . LEU B 1 224 ? -4.996 6.035 10.586 1 90.12 224 LEU B N 1
ATOM 3800 C CA . LEU B 1 224 ? -4.773 4.625 10.289 1 90.12 224 LEU B CA 1
ATOM 3801 C C . LEU B 1 224 ? -3.291 4.348 10.062 1 90.12 224 LEU B C 1
ATOM 3803 O O . LEU B 1 224 ? -2.754 3.367 10.578 1 90.12 224 LEU B O 1
ATOM 3807 N N . TYR B 1 225 ? -2.609 5.215 9.312 1 92.12 225 TYR B N 1
ATOM 3808 C CA . TYR B 1 225 ? -1.179 5.094 9.062 1 92.12 225 TYR B CA 1
ATOM 3809 C C . TYR B 1 225 ? -0.397 5.023 10.367 1 92.12 225 TYR B C 1
ATOM 3811 O O . TYR B 1 225 ? 0.401 4.105 10.578 1 92.12 225 TYR B O 1
ATOM 3819 N N . GLU B 1 226 ? -0.668 5.973 11.164 1 89 226 GLU B N 1
ATOM 3820 C CA . GLU B 1 226 ? 0.042 6.059 12.438 1 89 226 GLU B CA 1
ATOM 3821 C C . GLU B 1 226 ? -0.164 4.797 13.273 1 89 226 GLU B C 1
ATOM 3823 O O . GLU B 1 226 ? 0.797 4.223 13.789 1 89 226 GLU B O 1
ATOM 3828 N N . TYR B 1 227 ? -1.319 4.379 13.305 1 86.75 227 TYR B N 1
ATOM 3829 C CA . TYR B 1 227 ? -1.676 3.252 14.164 1 86.75 227 TYR B CA 1
ATOM 3830 C C . TYR B 1 227 ? -1.039 1.963 13.656 1 86.75 227 TYR B C 1
ATOM 3832 O O . TYR B 1 227 ? -0.48 1.19 14.438 1 86.75 227 TYR B O 1
ATOM 3840 N N . VAL B 1 228 ? -1.148 1.759 12.422 1 90.44 228 VAL B N 1
ATOM 3841 C CA . VAL B 1 228 ? -0.653 0.489 11.906 1 90.44 228 VAL B CA 1
ATOM 3842 C C . VAL B 1 228 ? 0.87 0.446 12.008 1 90.44 228 VAL B C 1
ATOM 3844 O O . VAL B 1 228 ? 1.451 -0.613 12.258 1 90.44 228 VAL B O 1
ATOM 3847 N N . VAL B 1 229 ? 1.534 1.52 11.82 1 89.06 229 VAL B N 1
ATOM 3848 C CA . VAL B 1 229 ? 2.988 1.553 11.938 1 89.06 229 VAL B CA 1
ATOM 3849 C C . VAL B 1 229 ? 3.391 1.289 13.391 1 89.06 229 VAL B C 1
ATOM 3851 O O . VAL B 1 229 ? 4.285 0.482 13.656 1 89.06 229 VAL B O 1
ATOM 3854 N N . LEU B 1 230 ? 2.738 1.92 14.266 1 88.56 230 LEU B N 1
ATOM 3855 C CA . LEU B 1 230 ? 3.01 1.673 15.68 1 88.56 230 LEU B CA 1
ATOM 3856 C C . LEU B 1 230 ? 2.746 0.214 16.031 1 88.56 230 LEU B C 1
ATOM 3858 O O . LEU B 1 230 ? 3.533 -0.406 16.75 1 88.56 230 LEU B O 1
ATOM 3862 N N . ALA B 1 231 ? 1.665 -0.293 15.578 1 88.56 231 ALA B N 1
ATOM 3863 C CA . ALA B 1 231 ? 1.295 -1.68 15.852 1 88.56 231 ALA B CA 1
ATOM 3864 C C . ALA B 1 231 ? 2.324 -2.646 15.273 1 88.56 231 ALA B C 1
ATOM 3866 O O . ALA B 1 231 ? 2.555 -3.723 15.828 1 88.56 231 ALA B O 1
ATOM 3867 N N . SER B 1 232 ? 2.879 -2.26 14.18 1 89.25 232 SER B N 1
ATOM 3868 C CA . SER B 1 232 ? 3.859 -3.135 13.547 1 89.25 232 SER B CA 1
ATOM 3869 C C . SER B 1 232 ? 5.086 -3.322 14.438 1 89.25 232 SER B C 1
ATOM 3871 O O . SER B 1 232 ? 5.723 -4.379 14.406 1 89.25 232 SER B O 1
ATOM 3873 N N . TYR B 1 233 ? 5.449 -2.303 15.203 1 85.06 233 TYR B N 1
ATOM 3874 C CA . TYR B 1 233 ? 6.559 -2.43 16.141 1 85.06 233 TYR B CA 1
ATOM 3875 C C . TYR B 1 233 ? 6.203 -3.379 17.281 1 85.06 233 TYR B C 1
ATOM 3877 O O . TYR B 1 233 ? 7.043 -4.164 17.719 1 85.06 233 TYR B O 1
ATOM 3885 N N . GLU B 1 234 ? 5.004 -3.248 17.656 1 80.31 234 GLU B N 1
ATOM 3886 C CA . GLU B 1 234 ? 4.512 -4.172 18.672 1 80.31 234 GLU B CA 1
ATOM 3887 C C . GLU B 1 234 ? 4.531 -5.613 18.172 1 80.31 234 GLU B C 1
ATOM 3889 O O . GLU B 1 234 ? 4.887 -6.531 18.906 1 80.31 234 GLU B O 1
ATOM 3894 N N . ALA B 1 235 ? 4.148 -5.797 16.969 1 84.94 235 ALA B N 1
ATOM 3895 C CA . ALA B 1 235 ? 4.133 -7.125 16.359 1 84.94 235 ALA B CA 1
ATOM 3896 C C . ALA B 1 235 ? 5.535 -7.723 16.312 1 84.94 235 ALA B C 1
ATOM 3898 O O . ALA B 1 235 ? 5.715 -8.922 16.531 1 84.94 235 ALA B O 1
ATOM 3899 N N . GLN B 1 236 ? 6.492 -6.922 16 1 81.56 236 GLN B N 1
ATOM 3900 C CA . GLN B 1 236 ? 7.875 -7.371 15.938 1 81.56 236 GLN B CA 1
ATOM 3901 C C . GLN B 1 236 ? 8.398 -7.77 17.312 1 81.56 236 GLN B C 1
ATOM 3903 O O . GLN B 1 236 ? 9.141 -8.742 17.438 1 81.56 236 GLN B O 1
ATOM 3908 N N . THR B 1 237 ? 8.016 -6.953 18.266 1 75.88 237 THR B N 1
ATOM 3909 C CA . THR B 1 237 ? 8.406 -7.258 19.641 1 75.88 237 THR B CA 1
ATOM 3910 C C . THR B 1 237 ? 7.789 -8.57 20.109 1 75.88 237 THR B C 1
ATOM 3912 O O . THR B 1 237 ? 8.445 -9.375 20.766 1 75.88 237 THR B O 1
ATOM 3915 N N . LEU B 1 238 ? 6.551 -8.789 19.75 1 69.94 238 LEU B N 1
ATOM 3916 C CA . LEU B 1 238 ? 5.84 -10.008 20.109 1 69.94 238 LEU B CA 1
ATOM 3917 C C . LEU B 1 238 ? 6.477 -11.227 19.438 1 69.94 238 LEU B C 1
ATOM 3919 O O . LEU B 1 238 ? 6.57 -12.289 20.047 1 69.94 238 LEU B O 1
ATOM 3923 N N . LYS B 1 239 ? 6.922 -11.109 18.219 1 71.19 239 LYS B N 1
ATOM 3924 C CA . LYS B 1 239 ? 7.574 -12.195 17.484 1 71.19 239 LYS B CA 1
ATOM 3925 C C . LYS B 1 239 ? 8.922 -12.547 18.109 1 71.19 239 LYS B C 1
ATOM 3927 O O . LYS B 1 239 ? 9.289 -13.719 18.203 1 71.19 239 LYS B O 1
ATOM 3932 N N . SER B 1 240 ? 9.648 -11.5 18.422 1 67.5 240 SER B N 1
ATOM 3933 C CA . SER B 1 240 ? 10.961 -11.727 19.031 1 67.5 240 SER B CA 1
ATOM 3934 C C . SER B 1 240 ? 10.828 -12.43 20.375 1 67.5 240 SER B C 1
ATOM 3936 O O . SER B 1 240 ? 11.695 -13.219 20.75 1 67.5 240 SER B O 1
ATOM 3938 N N . LEU B 1 241 ? 9.766 -12.133 21.047 1 57.62 241 LEU B N 1
ATOM 3939 C CA . LEU B 1 241 ? 9.531 -12.719 22.375 1 57.62 241 LEU B CA 1
ATOM 3940 C C . LEU B 1 241 ? 9.062 -14.164 22.25 1 57.62 241 LEU B C 1
ATOM 3942 O O . LEU B 1 241 ? 9.328 -14.984 23.125 1 57.62 241 LEU B O 1
ATOM 3946 N N . THR B 1 242 ? 8.312 -14.297 21.141 1 57.59 242 THR B N 1
ATOM 3947 C CA . THR B 1 242 ? 7.727 -15.625 21.031 1 57.59 242 THR B CA 1
ATOM 3948 C C . THR B 1 242 ? 8.609 -16.531 20.172 1 57.59 242 THR B C 1
ATOM 3950 O O . THR B 1 242 ? 8.383 -17.75 20.109 1 57.59 242 THR B O 1
ATOM 3953 N N . GLY B 1 243 ? 9.859 -16.078 19.703 1 51.16 243 GLY B N 1
ATOM 3954 C CA . GLY B 1 243 ? 10.773 -16.891 18.906 1 51.16 243 GLY B CA 1
ATOM 3955 C C . GLY B 1 243 ? 10.219 -17.234 17.531 1 51.16 243 GLY B C 1
ATOM 3956 O O . GLY B 1 243 ? 10.781 -18.094 16.844 1 51.16 243 GLY B O 1
ATOM 3957 N N . CYS B 1 244 ? 8.992 -16.891 17.141 1 41.94 244 CYS B N 1
ATOM 3958 C CA . CYS B 1 244 ? 8.453 -17.312 15.852 1 41.94 244 CYS B CA 1
ATOM 3959 C C . CYS B 1 244 ? 8.453 -16.172 14.852 1 41.94 244 CYS B C 1
ATOM 3961 O O . CYS B 1 244 ? 8.219 -15.016 15.227 1 41.94 244 CYS B O 1
#